Protein AF-L1JFH2-F1 (afdb_monomer_lite)

Sequence (438 aa):
MFASHCDTSADDERLTDVHVKSSHADPTASDKSSKRPDAKHSDTHLHVGMEVDVRWEECWWPATIKEKKVSARGGEVNLLVVFENGEQEWIDAKDQIRARRTVKKDANSIYDQAELRVPNRTLSDAEYWKAVGAKASDFNKDQADLLSELLENRLKGGAEVLEVGAGAKSFIPSERIASLHGIGVVNEHLQSNSALTKFSVLDLNAEHVAFPFQEQSFDAVVCSGVMPYLQFPLQVFAEAARVLRPGGSFIISWTSKASFLDRQVQGWGNRTSTERTALVKELLDKTGFNRESVRLDVSGPTTGSKLYLVSACTSPSEQGRAEIRDAVNPQELLYTLKDKSKKRQDAKRQKEQDDKPFRVKIISPPPERMLEGVHFFHPRTHNGDKIAVEGADYTVSKVQFVYVYSGGRYQLEEKVLEVQKSTRFDVNEKLRSLLPEA

Foldseek 3Di:
DDDDDDDDDDDDDDDDDDDDDDDDDDDDDDDDDPDDDDPPDDDPPDDAQFWKWFQDPNDTFTWGFHDWDAPPVRDWIWTFTQGPLRDTDTDTCPVGIDGDPPPPVVPVALDDLVLQDQPDDPDDPQVQDVVVDQPDDLDDPVRLLVLLVVLVVVDAFQWFEEEEAQFLEDSHPLVRYVAYEYEHQHPVRVVNYPSHPYYDHDDQQPPQDADPAAFQQTLEYEYEACVQQHSCVLNVLLNRQRNHHANRKYKHKHWQADGPRSRGRRSCNVDGPVSNVVNVLVSCVSNQWDSVQWDWDWADPPDDIIMIMIMTGNHDPPPPPPPDDPPPSNVVVVVVSVVVVVVVVVVVLVVVLQPAWEQEAEPDPPPDDDPRDTGRDGSPDAAQDWDDDPRAIKGFHHWDWDWDDDPNDTDTDHIYTYIYRVVVVVVVVVVVVVDPDD

Radius of gyration: 34.72 Å; chains: 1; bounding box: 88×93×112 Å

Organism: Guillardia theta (strain CCMP2712) (NCBI:txid905079)

pLDDT: mean 73.97, std 21.45, range [25.55, 98.75]

InterPro domains:
  IPR013216 Methyltransferase type 11 [PF08241] (177-252)
  IPR029063 S-adenosyl-L-methionine-dependent methyltransferase superfamily [G3DSA:3.40.50.150] (121-300)
  IPR029063 S-adenosyl-L-methionine-dependent methyltransferase superfamily [SSF53335] (150-306)

Structure (mmCIF, N/CA/C/O backbone):
data_AF-L1JFH2-F1
#
_entry.id   AF-L1JFH2-F1
#
loop_
_atom_site.group_PDB
_atom_site.id
_atom_site.type_symbol
_atom_site.label_atom_id
_atom_site.label_alt_id
_atom_site.label_comp_id
_atom_site.label_asym_id
_atom_site.label_entity_id
_atom_site.label_seq_id
_atom_site.pdbx_PDB_ins_code
_atom_site.Cartn_x
_atom_site.Cartn_y
_atom_site.Cartn_z
_atom_site.occupancy
_atom_site.B_iso_or_equiv
_atom_site.auth_seq_id
_atom_site.auth_comp_id
_atom_site.auth_asym_id
_atom_site.auth_atom_id
_atom_site.pdbx_PDB_model_num
ATOM 1 N N . MET A 1 1 ? 24.321 -54.463 -44.693 1.00 35.12 1 MET A N 1
ATOM 2 C CA . MET A 1 1 ? 24.375 -54.255 -46.155 1.00 35.12 1 MET A CA 1
ATOM 3 C C . MET A 1 1 ? 25.387 -53.150 -46.420 1.00 35.12 1 MET A C 1
ATOM 5 O O . MET A 1 1 ? 25.180 -52.079 -45.875 1.00 35.12 1 MET A O 1
ATOM 9 N N . PHE A 1 2 ? 26.478 -53.494 -47.127 1.00 30.86 2 PHE A N 1
ATOM 10 C CA . PHE A 1 2 ? 27.439 -52.683 -47.918 1.00 30.86 2 PHE A CA 1
ATOM 11 C C . PHE A 1 2 ? 27.710 -51.226 -47.474 1.00 30.86 2 PHE A C 1
ATOM 13 O O . PHE A 1 2 ? 26.793 -50.422 -47.486 1.00 30.86 2 PHE A O 1
ATOM 20 N N . ALA A 1 3 ? 28.893 -50.756 -47.049 1.00 25.67 3 ALA A N 1
ATOM 21 C CA . ALA A 1 3 ? 30.309 -50.988 -47.396 1.00 25.67 3 ALA A CA 1
ATOM 22 C C . ALA A 1 3 ? 30.704 -50.697 -48.865 1.00 25.67 3 ALA A C 1
ATOM 24 O O . ALA A 1 3 ? 30.465 -51.527 -49.734 1.00 25.67 3 ALA A O 1
ATOM 25 N N . SER A 1 4 ? 31.405 -49.572 -49.089 1.00 29.95 4 SER A N 1
ATOM 26 C CA . SER A 1 4 ? 32.402 -49.343 -50.163 1.00 29.95 4 SER A CA 1
ATOM 27 C C . SER A 1 4 ? 33.351 -48.196 -49.738 1.00 29.95 4 SER A C 1
ATOM 29 O O . SER A 1 4 ? 32.876 -47.089 -49.506 1.00 29.95 4 SER A O 1
ATOM 31 N N . HIS A 1 5 ? 34.586 -48.508 -49.312 1.00 30.62 5 HIS A N 1
ATOM 32 C CA . HIS A 1 5 ? 35.873 -48.306 -50.034 1.00 30.62 5 HIS A CA 1
ATOM 33 C C . HIS A 1 5 ? 36.237 -46.818 -50.247 1.00 30.62 5 HIS A C 1
ATOM 35 O O . HIS A 1 5 ? 35.514 -46.109 -50.933 1.00 30.62 5 HIS A O 1
ATOM 41 N N . CYS A 1 6 ? 37.196 -46.245 -49.504 1.00 27.12 6 CYS A N 1
ATOM 42 C CA . CYS A 1 6 ? 38.666 -46.316 -49.668 1.00 27.12 6 CYS A CA 1
ATOM 43 C C . CYS A 1 6 ? 39.156 -45.817 -51.032 1.00 27.12 6 CYS A C 1
ATOM 45 O O . CYS A 1 6 ? 38.975 -46.526 -52.013 1.00 27.12 6 CYS A O 1
ATOM 47 N N . ASP A 1 7 ? 39.873 -44.685 -51.045 1.00 26.00 7 ASP A N 1
ATOM 48 C CA . ASP A 1 7 ? 41.181 -44.652 -51.701 1.00 26.00 7 ASP A CA 1
ATOM 49 C C . ASP A 1 7 ? 42.119 -43.567 -51.141 1.00 26.00 7 ASP A C 1
ATOM 51 O O . ASP A 1 7 ? 41.699 -42.528 -50.630 1.00 26.00 7 ASP A O 1
ATOM 55 N N . THR A 1 8 ? 43.400 -43.905 -51.194 1.00 28.88 8 THR A N 1
ATOM 56 C CA . THR A 1 8 ? 44.590 -43.287 -50.593 1.00 28.88 8 THR A CA 1
ATOM 57 C C . THR A 1 8 ? 45.371 -42.423 -51.585 1.00 28.88 8 THR A C 1
ATOM 59 O O . THR A 1 8 ? 45.453 -42.800 -52.746 1.00 28.88 8 THR A O 1
ATOM 62 N N . SER A 1 9 ? 46.091 -41.396 -51.113 1.00 27.03 9 SER A N 1
ATOM 63 C CA . SER A 1 9 ? 47.485 -41.132 -51.537 1.00 27.03 9 SER A CA 1
ATOM 64 C C . SER A 1 9 ? 48.139 -40.031 -50.694 1.00 27.03 9 SER A C 1
ATOM 66 O O . SER A 1 9 ? 47.533 -38.992 -50.436 1.00 27.03 9 SER A O 1
ATOM 68 N N . ALA A 1 10 ? 49.373 -40.304 -50.278 1.00 29.22 10 ALA A N 1
ATOM 69 C CA . ALA A 1 10 ? 50.285 -39.442 -49.541 1.00 29.22 10 ALA A CA 1
ATOM 70 C C . ALA A 1 10 ? 51.192 -38.621 -50.488 1.00 29.22 10 ALA A C 1
ATOM 72 O O . ALA A 1 10 ? 51.022 -38.682 -51.704 1.00 29.22 10 ALA A O 1
ATOM 73 N N . ASP A 1 11 ? 52.165 -37.945 -49.864 1.00 27.83 11 ASP A N 1
ATOM 74 C CA . ASP A 1 11 ? 53.371 -37.279 -50.390 1.00 27.83 11 ASP A CA 1
ATOM 75 C C . ASP A 1 11 ? 53.230 -35.772 -50.674 1.00 27.83 11 ASP A C 1
ATOM 77 O O . ASP A 1 11 ? 52.238 -35.325 -51.237 1.00 27.83 11 ASP A O 1
ATOM 81 N N . ASP A 1 12 ? 54.189 -34.888 -50.396 1.00 28.78 12 ASP A N 1
ATOM 82 C CA . ASP A 1 12 ? 55.376 -34.814 -49.530 1.00 28.78 12 ASP A CA 1
ATOM 83 C C . ASP A 1 12 ? 55.895 -33.351 -49.688 1.00 28.78 12 ASP A C 1
ATOM 85 O O . ASP A 1 12 ? 55.525 -32.650 -50.632 1.00 28.78 12 ASP A O 1
ATOM 89 N N . GLU A 1 13 ? 56.791 -32.931 -48.796 1.00 28.02 13 GLU A N 1
ATOM 90 C CA . GLU A 1 13 ? 57.859 -31.937 -49.004 1.00 28.02 13 GLU A CA 1
ATOM 91 C C . GLU A 1 13 ? 57.683 -30.423 -48.688 1.00 28.02 13 GLU A C 1
ATOM 93 O O . GLU A 1 13 ? 57.095 -29.633 -49.422 1.00 28.02 13 GLU A O 1
ATOM 98 N N . ARG A 1 14 ? 58.477 -30.038 -47.663 1.00 27.44 14 ARG A N 1
ATOM 99 C CA . ARG A 1 14 ? 59.465 -28.924 -47.590 1.00 27.44 14 ARG A CA 1
ATOM 100 C C . ARG A 1 14 ? 59.107 -27.577 -46.931 1.00 27.44 14 ARG A C 1
ATOM 102 O O . ARG A 1 14 ? 58.643 -26.629 -47.549 1.00 27.44 14 ARG A O 1
ATOM 109 N N . LEU A 1 15 ? 59.508 -27.503 -45.654 1.00 26.30 15 LEU A N 1
ATOM 110 C CA . LEU A 1 15 ? 60.472 -26.560 -45.039 1.00 26.30 15 LEU A CA 1
ATOM 111 C C . LEU A 1 15 ? 60.989 -25.367 -45.874 1.00 26.30 15 LEU A C 1
ATOM 113 O O . LEU A 1 15 ? 61.664 -25.584 -46.874 1.00 26.30 15 LEU A O 1
ATOM 117 N N . THR A 1 16 ? 60.902 -24.161 -45.289 1.00 28.06 16 THR A N 1
ATOM 118 C CA . THR A 1 16 ? 62.057 -23.252 -45.084 1.00 28.06 16 THR A CA 1
ATOM 119 C C . THR A 1 16 ? 61.821 -22.302 -43.898 1.00 28.06 16 THR A C 1
ATOM 121 O O . THR A 1 16 ? 60.853 -21.543 -43.887 1.00 28.06 16 THR A O 1
ATOM 124 N N . ASP A 1 17 ? 62.748 -22.339 -42.936 1.00 27.47 17 ASP A N 1
ATOM 125 C CA . ASP A 1 17 ? 62.987 -21.375 -41.850 1.00 27.47 17 ASP A CA 1
ATOM 126 C C . ASP A 1 17 ? 63.479 -20.011 -42.359 1.00 27.47 17 ASP A C 1
ATOM 128 O O . ASP A 1 17 ? 64.264 -20.005 -43.301 1.00 27.47 17 ASP A O 1
ATOM 132 N N . VAL A 1 18 ? 63.204 -18.904 -41.636 1.00 27.70 18 VAL A N 1
ATOM 133 C CA . VAL A 1 18 ? 64.191 -17.817 -41.392 1.00 27.70 18 VAL A CA 1
ATOM 134 C C . VAL A 1 18 ? 63.947 -17.089 -40.045 1.00 27.70 18 VAL A C 1
ATOM 136 O O . VAL A 1 18 ? 63.023 -16.302 -39.884 1.00 27.70 18 VAL A O 1
ATOM 139 N N . HIS A 1 19 ? 64.858 -17.369 -39.109 1.00 25.94 19 HIS A N 1
ATOM 140 C CA . HIS A 1 19 ? 65.546 -16.525 -38.106 1.00 25.94 19 HIS A CA 1
ATOM 141 C C . HIS A 1 19 ? 64.871 -15.359 -37.338 1.00 25.94 19 HIS A C 1
ATOM 143 O O . HIS A 1 19 ? 64.727 -14.238 -37.814 1.00 25.94 19 HIS A O 1
ATOM 149 N N . VAL A 1 20 ? 64.699 -15.619 -36.035 1.00 29.14 20 VAL A N 1
ATOM 150 C CA . VAL A 1 20 ? 65.297 -14.963 -34.842 1.00 29.14 20 VAL A CA 1
ATOM 151 C C . VAL A 1 20 ? 66.148 -13.691 -35.042 1.00 29.14 20 VAL A C 1
ATOM 153 O O . VAL A 1 20 ? 67.185 -13.726 -35.703 1.00 29.14 20 VAL A O 1
ATOM 156 N N . LYS A 1 21 ? 65.848 -12.647 -34.248 1.00 25.55 21 LYS A N 1
ATOM 157 C CA . LYS A 1 21 ? 66.865 -11.879 -33.496 1.00 25.55 21 LYS A CA 1
ATOM 158 C C . LYS A 1 21 ? 66.320 -11.337 -32.168 1.00 25.55 21 LYS A C 1
ATOM 160 O O . LYS A 1 21 ? 65.295 -10.669 -32.115 1.00 25.55 21 LYS A O 1
ATOM 165 N N . SER A 1 22 ? 67.058 -11.662 -31.114 1.00 26.72 22 SER A N 1
ATOM 166 C CA . SER A 1 22 ? 66.896 -11.318 -29.700 1.00 26.72 22 SER A CA 1
ATOM 167 C C . SER A 1 22 ? 67.839 -10.186 -29.269 1.00 26.72 22 SER A C 1
ATOM 169 O O . SER A 1 22 ? 68.957 -10.136 -29.776 1.00 26.72 22 SER A O 1
ATOM 171 N N . SER A 1 23 ? 67.470 -9.418 -28.237 1.00 27.23 23 SER A N 1
ATOM 172 C CA . SER A 1 23 ? 68.381 -8.872 -27.197 1.00 27.23 23 SER A CA 1
ATOM 173 C C . SER A 1 23 ? 67.538 -8.158 -26.121 1.00 27.23 23 SER A C 1
ATOM 175 O O . SER A 1 23 ? 66.810 -7.237 -26.471 1.00 27.23 23 SER A O 1
ATOM 177 N N . HIS A 1 24 ? 67.406 -8.720 -24.904 1.00 27.81 24 HIS A N 1
ATOM 178 C CA . HIS A 1 24 ? 68.100 -8.319 -23.646 1.00 27.81 24 HIS A CA 1
ATOM 179 C C . HIS A 1 24 ? 67.678 -6.917 -23.132 1.00 27.81 24 HIS A C 1
ATOM 181 O O . HIS A 1 24 ? 67.694 -5.978 -23.910 1.00 27.81 24 HIS A O 1
ATOM 187 N N . ALA A 1 25 ? 67.313 -6.655 -21.869 1.00 27.75 25 ALA A N 1
ATOM 188 C CA . ALA A 1 25 ? 67.546 -7.334 -20.591 1.00 27.75 25 ALA A CA 1
ATOM 189 C C . ALA A 1 25 ? 66.486 -6.939 -19.518 1.00 27.75 25 ALA A C 1
ATOM 191 O O . ALA A 1 25 ? 65.786 -5.941 -19.660 1.00 27.75 25 ALA A O 1
ATOM 192 N N . ASP A 1 26 ? 66.421 -7.757 -18.465 1.00 28.12 26 ASP A N 1
ATOM 193 C CA . ASP A 1 26 ? 65.670 -7.680 -17.188 1.00 28.12 26 ASP A CA 1
ATOM 194 C C . ASP A 1 26 ? 66.257 -6.611 -16.214 1.00 28.12 26 ASP A C 1
ATOM 196 O O . ASP A 1 26 ? 67.325 -6.076 -16.527 1.00 28.12 26 ASP A O 1
ATOM 200 N N . PRO A 1 27 ? 65.806 -6.424 -14.946 1.00 50.41 27 PRO A N 1
ATOM 201 C CA . PRO A 1 27 ? 64.470 -6.377 -14.314 1.00 50.41 27 PRO A CA 1
ATOM 202 C C . PRO A 1 27 ? 64.279 -5.073 -13.473 1.00 50.41 27 PRO A C 1
ATOM 204 O O . PRO A 1 27 ? 65.248 -4.374 -13.192 1.00 50.41 27 PRO A O 1
ATOM 207 N N . THR A 1 28 ? 63.062 -4.747 -12.997 1.00 27.89 28 THR A N 1
ATOM 208 C CA . THR A 1 28 ? 62.761 -4.242 -11.618 1.00 27.89 28 THR A CA 1
ATOM 209 C C . THR A 1 28 ? 61.350 -3.638 -11.458 1.00 27.89 28 THR A C 1
ATOM 211 O O . THR A 1 28 ? 60.912 -2.807 -12.240 1.00 27.89 28 THR A O 1
ATOM 214 N N . ALA A 1 29 ? 60.712 -4.025 -10.345 1.00 28.52 29 ALA A N 1
ATOM 215 C CA . ALA A 1 29 ? 59.796 -3.258 -9.487 1.00 28.52 29 ALA A CA 1
ATOM 216 C C . ALA A 1 29 ? 58.367 -2.852 -9.950 1.00 28.52 29 ALA A C 1
ATOM 218 O O . ALA A 1 29 ? 58.153 -1.977 -10.776 1.00 28.52 29 ALA A O 1
ATOM 219 N N . SER A 1 30 ? 57.407 -3.406 -9.192 1.00 29.06 30 SER A N 1
ATOM 220 C CA . SER A 1 30 ? 56.215 -2.769 -8.594 1.00 29.06 30 SER A CA 1
ATOM 221 C C . SER A 1 30 ? 55.104 -2.165 -9.472 1.00 29.06 30 SER A C 1
ATOM 223 O O . SER A 1 30 ? 55.253 -1.103 -10.059 1.00 29.06 30 SER A O 1
ATOM 225 N N . ASP A 1 31 ? 53.932 -2.805 -9.375 1.00 32.69 31 ASP A N 1
ATOM 226 C CA . ASP A 1 31 ? 52.631 -2.217 -9.002 1.00 32.69 31 ASP A CA 1
ATOM 227 C C . ASP A 1 31 ? 52.164 -0.920 -9.706 1.00 32.69 31 ASP A C 1
ATOM 229 O O . ASP A 1 31 ? 52.616 0.175 -9.373 1.00 32.69 31 ASP A O 1
ATOM 233 N N . LYS A 1 32 ? 51.168 -1.044 -10.607 1.00 31.62 32 LYS A N 1
ATOM 234 C CA . LYS A 1 32 ? 49.874 -0.312 -10.595 1.00 31.62 32 LYS A CA 1
ATOM 235 C C . LYS A 1 32 ? 49.151 -0.320 -11.954 1.00 31.62 32 LYS A C 1
ATOM 237 O O . LYS A 1 32 ? 49.714 -0.034 -13.004 1.00 31.62 32 LYS A O 1
ATOM 242 N N . SER A 1 33 ? 47.825 -0.429 -11.855 1.00 30.25 33 SER A N 1
ATOM 243 C CA . SER A 1 33 ? 46.796 0.084 -12.781 1.00 30.25 33 SER A CA 1
ATOM 244 C C . SER A 1 33 ? 46.407 -0.752 -14.013 1.00 30.25 33 SER A C 1
ATOM 246 O O . SER A 1 33 ? 46.830 -0.516 -15.140 1.00 30.25 33 SER A O 1
ATOM 248 N N . SER A 1 34 ? 45.413 -1.624 -13.825 1.00 32.19 34 SER A N 1
ATOM 249 C CA . SER A 1 34 ? 44.438 -1.933 -14.875 1.00 32.19 34 SER A CA 1
ATOM 250 C C . SER A 1 34 ? 43.528 -0.709 -15.075 1.00 32.19 34 SER A C 1
ATOM 252 O O . SER A 1 34 ? 42.559 -0.509 -14.334 1.00 32.19 34 SER A O 1
ATOM 254 N N . LYS A 1 35 ? 43.866 0.158 -16.034 1.00 32.16 35 LYS A N 1
ATOM 255 C CA . LYS A 1 35 ? 43.021 1.292 -16.429 1.00 32.16 35 LYS A CA 1
ATOM 256 C C . LYS A 1 35 ? 41.705 0.785 -17.032 1.00 32.16 35 LYS A C 1
ATOM 258 O O . LYS A 1 35 ? 41.705 0.086 -18.042 1.00 32.16 35 LYS A O 1
ATOM 263 N N . ARG A 1 36 ? 40.585 1.164 -16.406 1.00 30.88 36 ARG A N 1
ATOM 264 C CA . ARG A 1 36 ? 39.256 1.215 -17.040 1.00 30.88 36 ARG A CA 1
ATOM 265 C C . ARG A 1 36 ? 39.301 2.217 -18.206 1.00 30.88 36 ARG A C 1
ATOM 267 O O . ARG A 1 36 ? 40.066 3.176 -18.112 1.00 30.88 36 ARG A O 1
ATOM 274 N N . PRO A 1 37 ? 38.509 2.038 -19.276 1.00 31.94 37 PRO A N 1
ATOM 275 C CA . PRO A 1 37 ? 38.458 3.016 -20.354 1.00 31.94 37 PRO A CA 1
ATOM 276 C C . PRO A 1 37 ? 37.849 4.326 -19.837 1.00 31.94 37 PRO A C 1
ATOM 278 O O . PRO A 1 37 ? 36.789 4.325 -19.210 1.00 31.94 37 PRO A O 1
ATOM 281 N N . ASP A 1 38 ? 38.556 5.427 -20.084 1.00 29.16 38 ASP A N 1
ATOM 282 C CA . ASP A 1 38 ? 38.159 6.788 -19.733 1.00 29.16 38 ASP A CA 1
ATOM 283 C C . ASP A 1 38 ? 36.836 7.167 -20.423 1.00 29.16 38 ASP A C 1
ATOM 285 O O . ASP A 1 38 ? 36.739 7.203 -21.651 1.00 29.16 38 ASP A O 1
ATOM 289 N N . ALA A 1 39 ? 35.818 7.495 -19.625 1.00 35.22 39 ALA A N 1
ATOM 290 C CA . ALA A 1 39 ? 34.574 8.101 -20.081 1.00 35.22 39 ALA A CA 1
ATOM 291 C C . ALA A 1 39 ? 34.823 9.571 -20.462 1.00 35.22 39 ALA A C 1
ATOM 293 O O . ALA A 1 39 ? 34.621 10.488 -19.673 1.00 35.22 39 ALA A O 1
ATOM 294 N N . LYS A 1 40 ? 35.290 9.808 -21.686 1.00 35.84 40 LYS A N 1
ATOM 295 C CA . LYS A 1 40 ? 35.218 11.122 -22.335 1.00 35.84 40 LYS A CA 1
ATOM 296 C C . LYS A 1 40 ? 34.183 11.036 -23.447 1.00 35.84 40 LYS A C 1
ATOM 298 O O . LYS A 1 40 ? 34.553 10.586 -24.517 1.00 35.84 40 LYS A O 1
ATOM 303 N N . HIS A 1 41 ? 32.927 11.409 -23.179 1.00 44.19 41 HIS A N 1
ATOM 304 C CA . HIS A 1 41 ? 31.912 11.894 -24.141 1.00 44.19 41 HIS A CA 1
ATOM 305 C C . HIS A 1 41 ? 30.534 11.994 -23.447 1.00 44.19 41 HIS A C 1
ATOM 307 O O . HIS A 1 41 ? 29.923 10.960 -23.194 1.00 44.19 41 HIS A O 1
ATOM 313 N N . SER A 1 42 ? 29.996 13.198 -23.193 1.00 48.28 42 SER A N 1
ATOM 314 C CA . SER A 1 42 ? 28.558 13.335 -22.846 1.00 48.28 42 SER A CA 1
ATOM 315 C C . SER A 1 42 ? 27.888 14.689 -23.144 1.00 48.28 42 SER A C 1
ATOM 317 O O . SER A 1 42 ? 26.669 14.712 -23.294 1.00 48.28 42 SER A O 1
ATOM 319 N N . ASP A 1 43 ? 28.610 15.802 -23.318 1.00 51.56 43 ASP A N 1
ATOM 320 C CA . ASP A 1 43 ? 27.949 17.127 -23.384 1.00 51.56 43 ASP A CA 1
ATOM 321 C C . ASP A 1 43 ? 27.325 17.503 -24.744 1.00 51.56 43 ASP A C 1
ATOM 323 O O . ASP A 1 43 ? 26.471 18.395 -24.830 1.00 51.56 43 ASP A O 1
ATOM 327 N N . THR A 1 44 ? 27.716 16.835 -25.832 1.00 51.03 44 THR A N 1
ATOM 328 C CA . THR A 1 44 ? 27.390 17.267 -27.206 1.00 51.03 44 THR A CA 1
ATOM 329 C C . THR A 1 44 ? 25.999 16.838 -27.696 1.00 51.03 44 THR A C 1
ATOM 331 O O . THR A 1 44 ? 25.548 17.328 -28.727 1.00 51.03 44 THR A O 1
ATOM 334 N N . HIS A 1 45 ? 25.287 15.972 -26.965 1.00 65.31 45 HIS A N 1
ATOM 335 C CA . HIS A 1 45 ? 24.013 15.378 -27.416 1.00 65.31 45 HIS A CA 1
ATOM 336 C C . HIS A 1 45 ? 22.770 15.804 -26.610 1.00 65.31 45 HIS A C 1
ATOM 338 O O . HIS A 1 45 ? 21.648 15.444 -26.970 1.00 65.31 45 HIS A O 1
ATOM 344 N N . LEU A 1 46 ? 22.943 16.596 -25.548 1.00 76.44 46 LEU A N 1
ATOM 345 C CA . LEU A 1 46 ? 21.848 17.068 -24.693 1.00 76.44 46 LEU A CA 1
ATOM 346 C C . LEU A 1 46 ? 21.145 18.291 -25.311 1.00 76.44 46 LEU A C 1
ATOM 348 O O . LEU A 1 46 ? 21.797 19.307 -25.592 1.00 76.44 46 LEU A O 1
ATOM 352 N N . HIS A 1 47 ? 19.822 18.206 -25.485 1.00 82.50 47 HIS A N 1
ATOM 353 C CA . HIS A 1 47 ? 18.967 19.247 -26.074 1.00 82.50 47 HIS A CA 1
ATOM 354 C C . HIS A 1 47 ? 17.710 19.506 -25.226 1.00 82.50 47 HIS A C 1
ATOM 356 O O . HIS A 1 47 ? 17.263 18.640 -24.479 1.00 82.50 47 HIS A O 1
ATOM 362 N N . VAL A 1 48 ? 17.142 20.711 -25.334 1.00 84.94 48 VAL A N 1
ATOM 363 C CA . VAL A 1 48 ? 15.878 21.067 -24.666 1.00 84.94 48 VAL A CA 1
ATOM 364 C C . VAL A 1 48 ? 14.760 20.139 -25.150 1.00 84.94 48 VAL A C 1
ATOM 366 O O . VAL A 1 48 ? 14.671 19.843 -26.339 1.00 84.94 48 VAL A O 1
ATOM 369 N N . GLY A 1 49 ? 13.929 19.666 -24.225 1.00 78.00 49 GLY A N 1
ATOM 370 C CA . GLY A 1 49 ? 12.879 18.674 -24.455 1.00 78.00 49 GLY A CA 1
ATOM 371 C C . GLY A 1 49 ? 13.339 17.219 -24.325 1.00 78.00 49 GLY A C 1
ATOM 372 O O . GLY A 1 49 ? 12.502 16.323 -24.364 1.00 78.00 49 GLY A O 1
ATOM 373 N N . MET A 1 50 ? 14.639 16.960 -24.151 1.00 81.56 50 MET A N 1
ATOM 374 C CA . MET A 1 50 ? 15.155 15.603 -23.977 1.00 81.56 50 MET A CA 1
ATOM 375 C C . MET A 1 50 ? 14.824 15.055 -22.584 1.00 81.56 50 MET A C 1
ATOM 377 O O . MET A 1 50 ? 15.080 15.720 -21.576 1.00 81.56 50 MET A O 1
ATOM 381 N N . GLU A 1 51 ? 14.320 13.821 -22.533 1.00 80.62 51 GLU A N 1
ATOM 382 C CA . GLU A 1 51 ? 14.210 13.054 -21.291 1.00 80.62 51 GLU A CA 1
ATOM 383 C C . GLU A 1 51 ? 15.581 12.516 -20.869 1.00 80.62 51 GLU A C 1
ATOM 385 O O . GLU A 1 51 ? 16.288 11.848 -21.634 1.00 80.62 51 GLU A O 1
ATOM 390 N N . VAL A 1 52 ? 15.947 12.786 -19.625 1.00 82.12 52 VAL A N 1
ATOM 391 C CA . VAL A 1 52 ? 17.224 12.408 -19.027 1.00 82.12 52 VAL A CA 1
ATOM 392 C C . VAL A 1 52 ? 17.005 11.839 -17.633 1.00 82.12 52 VAL A C 1
ATOM 394 O O . VAL A 1 52 ? 16.006 12.135 -16.982 1.00 82.12 52 VAL A O 1
ATOM 397 N N . ASP A 1 53 ? 17.957 11.041 -17.162 1.00 77.69 53 ASP A N 1
ATOM 398 C CA . ASP A 1 53 ? 18.080 10.774 -15.735 1.00 77.69 53 ASP A CA 1
ATOM 399 C C . ASP A 1 53 ? 19.142 11.711 -15.154 1.00 77.69 53 ASP A C 1
ATOM 401 O O . ASP A 1 53 ? 20.258 11.811 -15.672 1.00 77.69 53 ASP A O 1
ATOM 405 N N . VAL A 1 54 ? 18.799 12.351 -14.046 1.00 76.38 54 VAL A N 1
ATOM 406 C CA . VAL A 1 54 ? 19.615 13.312 -13.312 1.00 76.38 54 VAL A CA 1
ATOM 407 C C . VAL A 1 54 ? 20.033 12.704 -11.982 1.00 76.38 54 VAL A C 1
ATOM 409 O O . VAL A 1 54 ? 19.197 12.204 -11.233 1.00 76.38 54 VAL A O 1
ATOM 412 N N . ARG A 1 55 ? 21.321 12.726 -11.664 1.00 69.62 55 ARG A N 1
ATOM 413 C CA . ARG A 1 55 ? 21.840 12.273 -10.382 1.00 69.62 55 ARG A CA 1
ATOM 414 C C . ARG A 1 55 ? 21.612 13.369 -9.346 1.00 69.62 55 ARG A C 1
ATOM 416 O O . ARG A 1 55 ? 22.115 14.469 -9.502 1.00 69.62 55 ARG A O 1
ATOM 423 N N . TRP A 1 56 ? 20.882 13.053 -8.286 1.00 60.09 56 TRP A N 1
ATOM 424 C CA . TRP A 1 56 ? 20.634 13.945 -7.157 1.00 60.09 56 TRP A CA 1
ATOM 425 C C . TRP A 1 56 ? 20.642 13.127 -5.867 1.00 60.09 56 TRP A C 1
ATOM 427 O O . TRP A 1 56 ? 19.949 12.108 -5.788 1.00 60.09 56 TRP A O 1
ATOM 437 N N . GLU A 1 57 ? 21.463 13.538 -4.894 1.00 52.09 57 GLU A N 1
ATOM 438 C CA . GLU A 1 57 ? 21.679 12.826 -3.619 1.00 52.09 57 GLU A CA 1
ATOM 439 C C . GLU A 1 57 ? 21.892 11.312 -3.811 1.00 52.09 57 GLU A C 1
ATOM 441 O O . GLU A 1 57 ? 21.196 10.466 -3.255 1.00 52.09 57 GLU A O 1
ATOM 446 N N . GLU A 1 58 ? 22.847 10.965 -4.678 1.00 53.50 58 GLU A N 1
ATOM 447 C CA . GLU A 1 58 ? 23.237 9.587 -5.018 1.00 53.50 58 GLU A CA 1
ATOM 448 C C . GLU A 1 58 ? 22.199 8.743 -5.784 1.00 53.50 58 GLU A C 1
ATOM 450 O O . GLU A 1 58 ? 22.527 7.640 -6.224 1.00 53.50 58 GLU A O 1
ATOM 455 N N . CYS A 1 59 ? 20.996 9.263 -6.038 1.00 48.06 59 CYS A N 1
ATOM 456 C CA . CYS A 1 59 ? 19.942 8.584 -6.798 1.00 48.06 59 CYS A CA 1
ATOM 457 C C . CYS A 1 59 ? 19.773 9.182 -8.203 1.00 48.06 59 CYS A C 1
ATOM 459 O O . CYS A 1 59 ? 20.094 10.342 -8.422 1.00 48.06 59 CYS A O 1
ATOM 461 N N . TRP A 1 60 ? 19.253 8.404 -9.158 1.00 65.69 60 TRP A N 1
ATOM 462 C CA . TRP A 1 60 ? 18.924 8.878 -10.510 1.00 65.69 60 TRP A CA 1
ATOM 463 C C . TRP A 1 60 ? 17.434 9.230 -10.616 1.00 65.69 60 TRP A C 1
ATOM 465 O O . TRP A 1 60 ? 16.581 8.435 -10.212 1.00 65.69 60 TRP A O 1
ATOM 475 N N . TRP A 1 61 ? 17.136 10.406 -11.163 1.00 59.78 61 TRP A N 1
ATOM 476 C CA . TRP A 1 61 ? 15.815 11.021 -11.200 1.00 59.78 61 TRP A CA 1
ATOM 477 C C . TRP A 1 61 ? 15.403 11.360 -12.631 1.00 59.78 61 TRP A C 1
ATOM 479 O O . TRP A 1 61 ? 16.159 12.043 -13.317 1.00 59.78 61 TRP A O 1
ATOM 489 N N . PRO A 1 62 ? 14.210 10.945 -13.081 1.00 70.12 62 PRO A N 1
ATOM 490 C CA . PRO A 1 62 ? 13.703 11.313 -14.395 1.00 70.12 62 PRO A CA 1
ATOM 491 C C . PRO A 1 62 ? 13.474 12.824 -14.451 1.00 70.12 62 PRO A C 1
ATOM 493 O O . PRO A 1 62 ? 12.832 13.407 -13.571 1.00 70.12 62 PRO A O 1
ATOM 496 N N . ALA A 1 63 ? 13.971 13.458 -15.498 1.00 77.00 63 ALA A N 1
ATOM 497 C CA . ALA A 1 63 ? 13.715 14.859 -15.743 1.00 77.00 63 ALA A CA 1
ATOM 498 C C . ALA A 1 63 ? 13.681 15.155 -17.241 1.00 77.00 63 ALA A C 1
ATOM 500 O O . ALA A 1 63 ? 14.197 14.401 -18.065 1.00 77.00 63 ALA A O 1
ATOM 501 N N . THR A 1 64 ? 13.072 16.276 -17.597 1.00 85.25 64 THR A N 1
ATOM 502 C CA . THR A 1 64 ? 13.087 16.812 -18.957 1.00 85.25 64 THR A CA 1
ATOM 503 C C . THR A 1 64 ? 13.935 18.069 -18.975 1.00 85.25 64 THR A C 1
ATOM 505 O O . THR A 1 64 ? 13.740 18.959 -18.149 1.00 85.25 64 THR A O 1
ATOM 508 N N . ILE A 1 65 ? 14.869 18.177 -19.916 1.00 86.19 65 ILE A N 1
ATOM 509 C CA . ILE A 1 65 ? 15.673 19.395 -20.061 1.00 86.19 65 ILE A CA 1
ATOM 510 C C . ILE A 1 65 ? 14.759 20.541 -20.508 1.00 86.19 65 ILE A C 1
ATOM 512 O O . ILE A 1 65 ? 14.186 20.497 -21.593 1.00 86.19 65 ILE A O 1
ATOM 516 N N . LYS A 1 66 ? 14.647 21.587 -19.693 1.00 86.19 66 LYS A N 1
ATOM 517 C CA . LYS A 1 66 ? 13.871 22.800 -19.979 1.00 86.19 66 LYS A CA 1
ATOM 518 C C . LYS A 1 66 ? 14.716 23.900 -20.602 1.00 86.19 66 LYS A C 1
ATOM 520 O O . LYS A 1 66 ? 14.264 24.585 -21.511 1.00 86.19 66 LYS A O 1
ATOM 525 N N . GLU A 1 67 ? 15.933 24.079 -20.105 1.00 87.62 67 GLU A N 1
ATOM 526 C CA . GLU A 1 67 ? 16.838 25.140 -20.546 1.00 87.62 67 GLU A CA 1
ATOM 527 C C . GLU A 1 67 ? 18.285 24.653 -20.490 1.00 87.62 67 GLU A C 1
ATOM 529 O O . GLU A 1 67 ? 18.629 23.777 -19.696 1.00 87.62 67 GLU A O 1
ATOM 534 N N . LYS A 1 68 ? 19.145 25.233 -21.328 1.00 86.25 68 LYS A N 1
ATOM 535 C CA . LYS A 1 68 ? 20.577 24.937 -21.379 1.00 86.25 68 LYS A CA 1
ATOM 536 C C . LYS A 1 68 ? 21.374 26.235 -21.358 1.00 86.25 68 LYS A C 1
ATOM 538 O O . LYS A 1 68 ? 21.209 27.072 -22.242 1.00 86.25 68 LYS A O 1
ATOM 543 N N . LYS A 1 69 ? 22.272 26.373 -20.381 1.00 84.31 69 LYS A N 1
ATOM 544 C CA . LYS A 1 69 ? 23.249 27.464 -20.282 1.00 84.31 69 LYS A CA 1
ATOM 545 C C . LYS A 1 69 ? 24.655 26.906 -20.423 1.00 84.31 69 LYS A C 1
ATOM 547 O O . LYS A 1 69 ? 25.065 26.023 -19.677 1.00 84.31 69 LYS A O 1
ATOM 552 N N . VAL A 1 70 ? 25.396 27.446 -21.382 1.00 75.38 70 VAL A N 1
ATOM 553 C CA . VAL A 1 70 ? 26.801 27.100 -21.608 1.00 75.38 70 VAL A CA 1
ATOM 554 C C . VAL A 1 70 ? 27.654 28.220 -21.030 1.00 75.38 70 VAL A C 1
ATOM 556 O O . VAL A 1 70 ? 27.430 29.390 -21.349 1.00 75.38 70 VAL A O 1
ATOM 559 N N . SER A 1 71 ? 28.607 27.886 -20.157 1.00 67.19 71 SER A N 1
ATOM 560 C CA . SER A 1 71 ? 29.507 28.897 -19.599 1.00 67.19 71 SER A CA 1
ATOM 561 C C . SER A 1 71 ? 30.364 29.526 -20.707 1.00 67.19 71 SER A C 1
ATOM 563 O O . SER A 1 71 ? 30.776 28.857 -21.655 1.00 67.19 71 SER A O 1
ATOM 565 N N . ALA A 1 72 ? 30.674 30.822 -20.591 1.00 55.31 72 ALA A N 1
ATOM 566 C CA . ALA A 1 72 ? 31.421 31.579 -21.608 1.00 55.31 72 ALA A CA 1
ATOM 567 C C . ALA A 1 72 ? 32.837 31.029 -21.897 1.00 55.31 72 ALA A C 1
ATOM 569 O O . ALA A 1 72 ? 33.457 31.407 -22.887 1.00 55.31 72 ALA A O 1
ATOM 570 N N . ARG A 1 73 ? 33.351 30.134 -21.040 1.00 57.97 73 ARG A N 1
ATOM 571 C CA . ARG A 1 73 ? 34.638 29.436 -21.201 1.00 57.97 73 ARG A CA 1
ATOM 572 C C . ARG A 1 73 ? 34.509 28.054 -21.866 1.00 57.97 73 ARG A C 1
ATOM 574 O O . ARG A 1 73 ? 35.503 27.345 -21.963 1.00 57.97 73 ARG A O 1
ATOM 581 N N . GLY A 1 74 ? 33.312 27.678 -22.330 1.00 53.41 74 GLY A N 1
ATOM 582 C CA . GLY A 1 74 ? 33.077 26.541 -23.229 1.00 53.41 74 GLY A CA 1
ATOM 583 C C . GLY A 1 74 ? 33.136 25.144 -22.601 1.00 53.41 74 GLY A C 1
ATOM 584 O O . GLY A 1 74 ? 33.181 24.173 -23.349 1.00 53.41 74 GLY A O 1
ATOM 585 N N . GLY A 1 75 ? 33.155 25.028 -21.268 1.00 57.19 75 GLY A N 1
ATOM 586 C CA . GLY A 1 75 ? 33.422 23.750 -20.587 1.00 57.19 75 GLY A CA 1
ATOM 587 C C . GLY A 1 75 ? 32.354 23.241 -19.616 1.00 57.19 75 GLY A C 1
ATOM 588 O O . GLY A 1 75 ? 32.368 22.058 -19.310 1.00 57.19 75 GLY A O 1
ATOM 589 N N . GLU A 1 76 ? 31.443 24.091 -19.133 1.00 59.31 76 GLU A N 1
ATOM 590 C CA . GLU A 1 76 ? 30.397 23.686 -18.179 1.00 59.31 76 GLU A CA 1
ATOM 591 C C . GLU A 1 76 ? 29.020 23.944 -18.784 1.00 59.31 76 GLU A C 1
ATOM 593 O O . GLU A 1 76 ? 28.690 25.076 -19.170 1.00 59.31 76 GLU A O 1
ATOM 598 N N . VAL A 1 77 ? 28.229 22.877 -18.884 1.00 73.19 77 VAL A N 1
ATOM 599 C CA . VAL A 1 77 ? 26.847 22.920 -19.354 1.00 73.19 77 VAL A CA 1
ATOM 600 C C . VAL A 1 77 ? 25.942 22.783 -18.138 1.00 73.19 77 VAL A C 1
ATOM 602 O O . VAL A 1 77 ? 25.807 21.702 -17.578 1.00 73.19 77 VAL A O 1
ATOM 605 N N . ASN A 1 78 ? 25.299 23.882 -17.755 1.00 81.75 78 ASN A N 1
ATOM 606 C CA . ASN A 1 78 ? 24.250 23.861 -16.746 1.00 81.75 78 ASN A CA 1
ATOM 607 C C . ASN A 1 78 ? 22.902 23.672 -17.442 1.00 81.75 78 ASN A C 1
ATOM 609 O O . ASN A 1 78 ? 22.574 24.391 -18.392 1.00 81.75 78 ASN A O 1
ATOM 613 N N . LEU A 1 79 ? 22.123 22.705 -16.978 1.00 83.44 79 LEU A N 1
ATOM 614 C CA . LEU A 1 79 ? 20.803 22.391 -17.508 1.00 83.44 79 LEU A CA 1
ATOM 615 C C . LEU A 1 79 ? 19.753 22.711 -16.457 1.00 83.44 79 LEU A C 1
ATOM 617 O O . LEU A 1 79 ? 19.844 22.234 -15.332 1.00 83.44 79 LEU A O 1
ATOM 621 N N . LEU A 1 80 ? 18.744 23.490 -16.835 1.00 84.06 80 LEU A N 1
ATOM 622 C CA . LEU A 1 80 ? 17.513 23.552 -16.065 1.00 84.06 80 LEU A CA 1
ATOM 623 C C . LEU A 1 80 ? 16.707 22.320 -16.437 1.00 84.06 80 LEU A C 1
ATOM 625 O O . LEU A 1 80 ? 16.319 22.168 -17.599 1.00 84.06 80 LEU A O 1
ATOM 629 N N . VAL A 1 81 ? 16.459 21.447 -15.477 1.00 79.75 81 VAL A N 1
ATOM 630 C CA . VAL A 1 81 ? 15.663 20.239 -15.681 1.00 79.75 81 VAL A CA 1
ATOM 631 C C . VAL A 1 81 ? 14.326 20.387 -14.969 1.00 79.75 81 VAL A C 1
ATOM 633 O O . VAL A 1 81 ? 14.263 21.026 -13.926 1.00 79.75 81 VAL A O 1
ATOM 636 N N . VAL A 1 82 ? 13.257 19.830 -15.536 1.00 77.19 82 VAL A N 1
ATOM 637 C CA . VAL A 1 82 ? 11.958 19.686 -14.866 1.00 77.19 82 VAL A CA 1
ATOM 638 C C . VAL A 1 82 ? 11.778 18.230 -14.489 1.00 77.19 82 VAL A C 1
ATOM 640 O O . VAL A 1 82 ? 11.766 17.367 -15.368 1.00 77.19 82 VAL A O 1
ATOM 643 N N . PHE A 1 83 ? 11.631 17.952 -13.205 1.00 69.62 83 PHE A N 1
ATOM 644 C CA . PHE A 1 83 ? 11.316 16.615 -12.719 1.00 69.62 83 PHE A CA 1
ATOM 645 C C . PHE A 1 83 ? 9.839 16.276 -12.973 1.00 69.62 83 PHE A C 1
ATOM 647 O O . PHE A 1 83 ? 9.009 17.154 -13.195 1.00 69.62 83 PHE A O 1
ATOM 654 N N . GLU A 1 84 ? 9.476 14.992 -12.914 1.00 56.50 84 GLU A N 1
ATOM 655 C CA . GLU A 1 84 ? 8.085 14.539 -13.129 1.00 56.50 84 GLU A CA 1
ATOM 656 C C . GLU A 1 84 ? 7.066 15.163 -12.156 1.00 56.50 84 GLU A C 1
ATOM 658 O O . GLU A 1 84 ? 5.880 15.217 -12.464 1.00 56.50 84 GLU A O 1
ATOM 663 N N . ASN A 1 85 ? 7.516 15.646 -10.995 1.00 49.34 85 ASN A N 1
ATOM 664 C CA . ASN A 1 85 ? 6.692 16.356 -10.011 1.00 49.34 85 ASN A CA 1
ATOM 665 C C . ASN A 1 85 ? 6.540 17.866 -10.306 1.00 49.34 85 ASN A C 1
ATOM 667 O O . ASN A 1 85 ? 5.952 18.581 -9.498 1.00 49.34 85 ASN A O 1
ATOM 671 N N . GLY A 1 86 ? 7.098 18.361 -11.416 1.00 55.78 86 GLY A N 1
ATOM 672 C CA . GLY A 1 86 ? 7.055 19.766 -11.824 1.00 55.78 86 GLY A CA 1
ATOM 673 C C . GLY A 1 86 ? 8.137 20.663 -11.210 1.00 55.78 86 GLY A C 1
ATOM 674 O O . GLY A 1 86 ? 8.253 21.821 -11.624 1.00 55.78 86 GLY A O 1
ATOM 675 N N . GLU A 1 87 ? 8.944 20.158 -10.268 1.00 52.66 87 GLU A N 1
ATOM 676 C CA . GLU A 1 87 ? 10.069 20.905 -9.688 1.00 52.66 87 GLU A CA 1
ATOM 677 C C . GLU A 1 87 ? 11.150 21.159 -10.742 1.00 52.66 87 GLU A C 1
ATOM 679 O O . GLU A 1 87 ? 11.341 20.367 -11.668 1.00 52.66 87 GLU A O 1
ATOM 684 N N . GLN A 1 88 ? 11.844 22.290 -10.612 1.00 79.94 88 GLN A N 1
ATOM 685 C CA . GLN A 1 88 ? 12.860 22.725 -11.563 1.00 79.94 88 GLN A CA 1
ATOM 686 C C . GLN A 1 88 ? 14.164 23.004 -10.845 1.00 79.94 88 GLN A C 1
ATOM 688 O O . GLN A 1 88 ? 14.160 23.773 -9.891 1.00 79.94 88 GLN A O 1
ATOM 693 N N . GLU A 1 89 ? 15.259 22.449 -11.352 1.00 75.75 89 GLU A N 1
ATOM 694 C CA . GLU A 1 89 ? 16.572 22.602 -10.729 1.00 75.75 89 GLU A CA 1
ATOM 695 C C . GLU A 1 89 ? 17.660 22.803 -11.783 1.00 75.75 89 GLU A C 1
ATOM 697 O O . GLU A 1 89 ? 17.584 22.254 -12.888 1.00 75.75 89 GLU A O 1
ATOM 702 N N . TRP A 1 90 ? 18.669 23.610 -11.451 1.00 80.88 90 TRP A N 1
ATOM 703 C CA . TRP A 1 90 ? 19.863 23.767 -12.277 1.00 80.88 90 TRP A CA 1
ATOM 704 C C . TRP A 1 90 ? 20.882 22.691 -11.917 1.00 80.88 90 TRP A C 1
ATOM 706 O O . TRP A 1 90 ? 21.318 22.605 -10.773 1.00 80.88 90 TRP A O 1
ATOM 716 N N . ILE A 1 91 ? 21.283 21.900 -12.908 1.00 75.31 91 ILE A N 1
ATOM 717 C CA . ILE A 1 91 ? 22.199 20.774 -12.735 1.00 75.31 91 ILE A CA 1
ATOM 718 C C . ILE A 1 91 ? 23.409 20.939 -13.647 1.00 75.31 91 ILE A C 1
ATOM 720 O O . ILE A 1 91 ? 23.260 21.227 -14.837 1.00 75.31 91 ILE A O 1
ATOM 724 N N . ASP A 1 92 ? 24.597 20.693 -13.103 1.00 77.25 92 ASP A N 1
ATOM 725 C CA . ASP A 1 92 ? 25.812 20.518 -13.894 1.00 77.25 92 ASP A CA 1
ATOM 726 C C . ASP A 1 92 ? 25.747 19.180 -14.647 1.00 77.25 92 ASP A C 1
ATOM 728 O O . ASP A 1 92 ? 25.630 18.114 -14.042 1.00 77.25 92 ASP A O 1
ATOM 732 N N . ALA A 1 93 ? 25.818 19.221 -15.979 1.00 69.19 93 ALA A N 1
ATOM 733 C CA . ALA A 1 93 ? 25.747 18.031 -16.824 1.00 69.19 93 ALA A CA 1
ATOM 734 C C . ALA A 1 93 ? 26.884 17.022 -16.579 1.00 69.19 93 ALA A C 1
ATOM 736 O O . ALA A 1 93 ? 26.759 15.854 -16.962 1.00 69.19 93 ALA A O 1
ATOM 737 N N . LYS A 1 94 ? 27.975 17.444 -15.929 1.00 67.94 94 LYS A N 1
ATOM 738 C CA . LYS A 1 94 ? 29.172 16.633 -15.710 1.00 67.94 94 LYS A CA 1
ATOM 739 C C . LYS A 1 94 ? 28.920 15.483 -14.729 1.00 67.94 94 LYS A C 1
ATOM 741 O O . LYS A 1 94 ? 28.823 15.676 -13.521 1.00 67.94 94 LYS A O 1
ATOM 746 N N . ASP A 1 95 ? 28.806 14.269 -15.268 1.00 60.56 95 ASP A N 1
ATOM 747 C CA . ASP A 1 95 ? 28.570 12.996 -14.560 1.00 60.56 95 ASP A CA 1
ATOM 748 C C . ASP A 1 95 ? 27.267 12.904 -13.739 1.00 60.56 95 ASP A C 1
ATOM 750 O O . ASP A 1 95 ? 26.968 11.854 -13.154 1.00 60.56 95 ASP A O 1
ATOM 754 N N . GLN A 1 96 ? 26.457 13.967 -13.720 1.00 69.75 96 GLN A N 1
ATOM 755 C CA . GLN A 1 96 ? 25.150 13.993 -13.063 1.00 69.75 96 GLN A CA 1
ATOM 756 C C . GLN A 1 96 ? 23.988 13.843 -14.036 1.00 69.75 96 GLN A C 1
ATOM 758 O O . GLN A 1 96 ? 22.842 13.850 -13.610 1.00 69.75 96 GLN A O 1
ATOM 763 N N . ILE A 1 97 ? 24.241 13.687 -15.333 1.00 73.19 97 ILE A N 1
ATOM 764 C CA . ILE A 1 97 ? 23.182 13.502 -16.321 1.00 73.19 97 ILE A CA 1
ATOM 765 C C . ILE A 1 97 ? 23.535 12.331 -17.217 1.00 73.19 97 ILE A C 1
ATOM 767 O O . ILE A 1 97 ? 24.629 12.250 -17.774 1.00 73.19 97 ILE A O 1
ATOM 771 N N . ARG A 1 98 ? 22.581 11.420 -17.388 1.00 78.38 98 ARG A N 1
ATOM 772 C CA . ARG A 1 98 ? 22.658 10.375 -18.405 1.00 78.38 98 ARG A CA 1
ATOM 773 C C . ARG A 1 98 ? 21.438 10.469 -19.303 1.00 78.38 98 ARG A C 1
ATOM 775 O O . ARG A 1 98 ? 20.313 10.653 -18.837 1.00 78.38 98 ARG A O 1
ATOM 782 N N . ALA A 1 99 ? 21.670 10.328 -20.605 1.00 65.94 99 ALA A N 1
ATOM 783 C CA . ALA A 1 99 ? 20.585 10.186 -21.557 1.00 65.94 99 ALA A CA 1
ATOM 784 C C . ALA A 1 99 ? 19.728 8.994 -21.136 1.00 65.94 99 ALA A C 1
ATOM 786 O O . ALA A 1 99 ? 20.245 7.891 -20.916 1.00 65.94 99 ALA A O 1
ATOM 787 N N . ARG A 1 100 ? 18.419 9.213 -21.018 1.00 70.38 100 ARG A N 1
ATOM 788 C CA . ARG A 1 100 ? 17.503 8.112 -20.787 1.00 70.38 100 ARG A CA 1
ATOM 789 C C . ARG A 1 100 ? 17.577 7.214 -22.012 1.00 70.38 100 ARG A C 1
ATOM 791 O O . ARG A 1 100 ? 17.413 7.685 -23.139 1.00 70.38 100 ARG A O 1
ATOM 798 N N . ARG A 1 101 ? 17.860 5.924 -21.823 1.00 51.41 101 ARG A N 1
ATOM 799 C CA . ARG A 1 101 ? 17.739 4.965 -22.923 1.00 51.41 101 ARG A CA 1
ATOM 800 C C . ARG A 1 101 ? 16.266 4.979 -23.307 1.00 51.41 101 ARG A C 1
ATOM 802 O O . ARG A 1 101 ? 15.432 4.511 -22.539 1.00 51.41 101 ARG A O 1
ATOM 809 N N . THR A 1 102 ? 15.937 5.572 -24.450 1.00 45.19 102 THR A N 1
ATOM 810 C CA . THR A 1 102 ? 14.589 5.475 -24.995 1.00 45.19 102 THR A CA 1
ATOM 811 C C . THR A 1 102 ? 14.372 3.995 -25.260 1.00 45.19 102 THR A C 1
ATOM 813 O O . THR A 1 102 ? 14.961 3.429 -26.184 1.00 45.19 102 THR A O 1
ATOM 816 N N . VAL A 1 103 ? 13.583 3.334 -24.413 1.00 42.91 103 VAL A N 1
ATOM 817 C CA . VAL A 1 103 ? 12.980 2.063 -24.799 1.00 42.91 103 VAL A CA 1
ATOM 818 C C . VAL A 1 103 ? 12.253 2.391 -26.093 1.00 42.91 103 VAL A C 1
ATOM 820 O O . VAL A 1 103 ? 11.420 3.301 -26.111 1.00 42.91 103 VAL A O 1
ATOM 823 N N . LYS A 1 104 ? 12.665 1.770 -27.207 1.00 35.78 104 LYS A N 1
ATOM 824 C CA . LYS A 1 104 ? 11.996 1.984 -28.490 1.00 35.78 104 LYS A CA 1
ATOM 825 C C . LYS A 1 104 ? 10.498 1.847 -28.233 1.00 35.78 104 LYS A C 1
ATOM 827 O O . LYS A 1 104 ? 10.076 0.838 -27.673 1.00 35.78 104 LYS A O 1
ATOM 832 N N . LYS A 1 105 ? 9.716 2.838 -28.671 1.00 41.97 105 LYS A N 1
ATOM 833 C CA . LYS A 1 105 ? 8.244 2.783 -28.693 1.00 41.97 105 LYS A CA 1
ATOM 834 C C . LYS A 1 105 ? 7.701 1.522 -29.392 1.00 41.97 105 LYS A C 1
ATOM 836 O O . LYS A 1 105 ? 6.528 1.225 -29.242 1.00 41.97 105 LYS A O 1
ATOM 841 N N . ASP A 1 106 ? 8.559 0.784 -30.100 1.00 40.19 106 ASP A N 1
ATOM 842 C CA . ASP A 1 106 ? 8.266 -0.489 -30.760 1.00 40.19 106 ASP A CA 1
ATOM 843 C C . ASP A 1 106 ? 8.285 -1.720 -29.829 1.00 40.19 106 ASP A C 1
ATOM 845 O O . ASP A 1 106 ? 7.922 -2.813 -30.260 1.00 40.19 106 ASP A O 1
ATOM 849 N N . ALA A 1 107 ? 8.682 -1.595 -28.558 1.00 50.28 107 ALA A N 1
ATOM 850 C CA . ALA A 1 107 ? 8.368 -2.618 -27.564 1.00 50.28 107 ALA A CA 1
ATOM 851 C C . ALA A 1 107 ? 6.939 -2.353 -27.068 1.00 50.28 107 ALA A C 1
ATOM 853 O O . ALA A 1 107 ? 6.736 -1.566 -26.150 1.00 50.28 107 ALA A O 1
ATOM 854 N N . ASN A 1 108 ? 5.943 -2.976 -27.705 1.00 59.56 108 ASN A N 1
ATOM 855 C CA . ASN A 1 108 ? 4.501 -2.785 -27.451 1.00 59.56 108 ASN A CA 1
ATOM 856 C C . ASN A 1 108 ? 4.039 -2.984 -25.985 1.00 59.56 108 ASN A C 1
ATOM 858 O O . ASN A 1 108 ? 2.858 -2.816 -25.689 1.00 59.56 108 ASN A O 1
ATOM 862 N N . SER A 1 109 ? 4.925 -3.389 -25.079 1.00 75.56 109 SER A N 1
ATOM 863 C CA . SER A 1 109 ? 4.646 -3.678 -23.679 1.00 75.56 109 SER A CA 1
ATOM 864 C C . SER A 1 109 ? 5.954 -3.591 -22.894 1.00 75.56 109 SER A C 1
ATOM 866 O O . SER A 1 109 ? 6.957 -4.159 -23.328 1.00 75.56 109 SER A O 1
ATOM 868 N N . ILE A 1 110 ? 5.969 -2.894 -21.755 1.00 79.25 110 ILE A N 1
ATOM 869 C CA . ILE A 1 110 ? 7.088 -2.990 -20.801 1.00 79.25 110 ILE A CA 1
ATOM 870 C C . ILE A 1 110 ? 6.855 -4.094 -19.769 1.00 79.25 110 ILE A C 1
ATOM 872 O O . ILE A 1 110 ? 7.733 -4.355 -18.947 1.00 79.25 110 ILE A O 1
ATOM 876 N N . TYR A 1 111 ? 5.682 -4.723 -19.799 1.00 85.62 111 TYR A N 1
ATOM 877 C CA . TYR A 1 111 ? 5.355 -5.905 -19.024 1.00 85.62 111 TYR A CA 1
ATOM 878 C C . TYR A 1 111 ? 5.883 -7.166 -19.720 1.00 85.62 111 TYR A C 1
ATOM 880 O O . TYR A 1 111 ? 5.459 -7.513 -20.820 1.00 85.62 111 TYR A O 1
ATOM 888 N N . ASP A 1 112 ? 6.769 -7.878 -19.029 1.00 86.75 112 ASP A N 1
ATOM 889 C CA . ASP A 1 112 ? 7.190 -9.229 -19.386 1.00 86.75 112 ASP A CA 1
ATOM 890 C C . ASP A 1 112 ? 7.026 -10.147 -18.167 1.00 86.75 112 ASP A C 1
ATOM 892 O O . ASP A 1 112 ? 7.689 -9.994 -17.139 1.00 86.75 112 ASP A O 1
ATOM 896 N N . GLN A 1 113 ? 6.122 -11.118 -18.287 1.00 86.12 113 GLN A N 1
ATOM 897 C CA . GLN A 1 113 ? 5.826 -12.100 -17.247 1.00 86.12 113 GLN A CA 1
ATOM 898 C C . GLN A 1 113 ? 7.036 -12.992 -16.911 1.00 86.12 113 GLN A C 1
ATOM 900 O O . GLN A 1 113 ? 7.119 -13.517 -15.799 1.00 86.12 113 GLN A O 1
ATOM 905 N N . ALA A 1 114 ? 7.975 -13.188 -17.843 1.00 84.88 114 ALA A N 1
ATOM 906 C CA . ALA A 1 114 ? 9.184 -13.972 -17.598 1.00 84.88 114 ALA A CA 1
ATOM 907 C C . ALA A 1 114 ? 10.175 -13.238 -16.678 1.00 84.88 114 ALA A C 1
ATOM 909 O O . ALA A 1 114 ? 10.843 -13.887 -15.872 1.00 84.88 114 ALA A O 1
ATOM 910 N N . GLU A 1 115 ? 10.228 -11.902 -16.747 1.00 84.31 115 GLU A N 1
ATOM 911 C CA . GLU A 1 115 ? 11.066 -11.071 -15.871 1.00 84.31 115 GLU A CA 1
ATOM 912 C C . GLU A 1 115 ? 10.522 -11.004 -14.433 1.00 84.31 115 GLU A C 1
ATOM 914 O O . GLU A 1 115 ? 11.273 -10.778 -13.482 1.00 84.31 115 GLU A O 1
ATOM 919 N N . LEU A 1 116 ? 9.220 -11.225 -14.241 1.00 83.06 116 LEU A N 1
ATOM 920 C CA . LEU A 1 116 ? 8.550 -11.184 -12.937 1.00 83.06 116 LEU A CA 1
ATOM 921 C C . LEU A 1 116 ? 8.575 -12.546 -12.236 1.00 83.06 116 LEU A C 1
ATOM 923 O O . LEU A 1 116 ? 7.554 -13.071 -11.800 1.00 83.06 116 LEU A O 1
ATOM 927 N N . ARG A 1 117 ? 9.761 -13.142 -12.125 1.00 82.25 117 ARG A N 1
ATOM 928 C CA . ARG A 1 117 ? 9.965 -14.418 -11.431 1.00 82.25 117 ARG A CA 1
ATOM 929 C C . ARG A 1 117 ? 11.028 -14.288 -10.354 1.00 82.25 117 ARG A C 1
ATOM 931 O O . ARG A 1 117 ? 11.971 -13.504 -10.479 1.00 82.25 117 ARG A O 1
ATOM 938 N N . VAL A 1 118 ? 10.880 -15.087 -9.301 1.00 80.19 118 VAL A N 1
ATOM 939 C CA . VAL A 1 118 ? 11.949 -15.307 -8.322 1.00 80.19 118 VAL A CA 1
ATOM 940 C C . VAL A 1 118 ? 12.726 -16.552 -8.760 1.00 80.19 118 VAL A C 1
ATOM 942 O O . VAL A 1 118 ? 12.164 -17.650 -8.722 1.00 80.19 118 VAL A O 1
ATOM 945 N N . PRO A 1 119 ? 13.986 -16.430 -9.216 1.00 66.81 119 PRO A N 1
ATOM 946 C CA . PRO A 1 119 ? 14.770 -17.600 -9.597 1.00 66.81 119 PRO A CA 1
ATOM 947 C C . PRO A 1 119 ? 15.083 -18.476 -8.376 1.00 66.81 119 PRO A C 1
ATOM 949 O O . PRO A 1 119 ? 15.325 -17.966 -7.287 1.00 66.81 119 PRO A O 1
ATOM 952 N N . ASN A 1 120 ? 15.120 -19.798 -8.577 1.00 65.25 120 ASN A N 1
ATOM 953 C CA . ASN A 1 120 ? 15.564 -20.787 -7.584 1.00 65.25 120 ASN A CA 1
ATOM 954 C C . ASN A 1 120 ? 14.844 -20.705 -6.219 1.00 65.25 120 ASN A C 1
ATOM 956 O O . ASN A 1 120 ? 15.480 -20.576 -5.173 1.00 65.25 120 ASN A O 1
ATOM 960 N N . ARG A 1 121 ? 13.506 -20.822 -6.215 1.00 72.12 121 ARG A N 1
ATOM 961 C CA . ARG A 1 121 ? 12.714 -20.958 -4.978 1.00 72.12 121 ARG A CA 1
ATOM 962 C C . ARG A 1 121 ? 13.116 -22.215 -4.200 1.00 72.12 121 ARG A C 1
ATOM 964 O O . ARG A 1 121 ? 12.852 -23.327 -4.642 1.00 72.12 121 ARG A O 1
ATOM 971 N N . THR A 1 122 ? 13.677 -22.026 -3.011 1.00 79.31 122 THR A N 1
ATOM 972 C CA . THR A 1 122 ? 13.916 -23.107 -2.038 1.00 79.31 122 THR A CA 1
ATOM 973 C C . THR A 1 122 ? 12.769 -23.272 -1.042 1.00 79.31 122 THR A C 1
ATOM 975 O O . THR A 1 122 ? 12.545 -24.373 -0.558 1.00 79.31 122 THR A O 1
ATOM 978 N N . LEU A 1 123 ? 12.027 -22.196 -0.764 1.00 87.00 123 LEU A N 1
ATOM 979 C CA . LEU A 1 123 ? 10.853 -22.189 0.115 1.00 87.00 123 LEU A CA 1
ATOM 980 C C . LEU A 1 123 ? 9.577 -21.851 -0.675 1.00 87.00 123 LEU A C 1
ATOM 982 O O . LEU A 1 123 ? 9.627 -21.132 -1.685 1.00 87.00 123 LEU A O 1
ATOM 986 N N . SER A 1 124 ? 8.422 -22.286 -0.182 1.00 92.00 124 SER A N 1
ATOM 987 C CA . SER A 1 124 ? 7.127 -21.703 -0.562 1.00 92.00 124 SER A CA 1
ATOM 988 C C . SER A 1 124 ? 7.012 -20.247 -0.077 1.00 92.00 124 SER A C 1
ATOM 990 O O . SER A 1 124 ? 7.811 -19.784 0.744 1.00 92.00 124 SER A O 1
ATOM 992 N N . ASP A 1 125 ? 6.032 -19.489 -0.581 1.00 92.19 125 ASP A N 1
ATOM 993 C CA . ASP A 1 125 ? 5.796 -18.126 -0.079 1.00 92.19 125 ASP A CA 1
ATOM 994 C C . ASP A 1 125 ? 5.333 -18.125 1.377 1.00 92.19 125 ASP A C 1
ATOM 996 O O . ASP A 1 125 ? 5.803 -17.297 2.154 1.00 92.19 125 ASP A O 1
ATOM 1000 N N . ALA A 1 126 ? 4.488 -19.080 1.774 1.00 94.19 126 ALA A N 1
ATOM 1001 C CA . ALA A 1 126 ? 4.063 -19.236 3.163 1.00 94.19 126 ALA A CA 1
ATOM 1002 C C . ALA A 1 126 ? 5.263 -19.416 4.105 1.00 94.19 126 ALA A C 1
ATOM 1004 O O . ALA A 1 126 ? 5.391 -18.699 5.097 1.00 94.19 126 ALA A O 1
ATOM 1005 N N . GLU A 1 127 ? 6.173 -20.338 3.773 1.00 94.44 127 GLU A N 1
ATOM 1006 C CA . GLU A 1 127 ? 7.374 -20.609 4.573 1.00 94.44 127 GLU A CA 1
ATOM 1007 C C . GLU A 1 127 ? 8.309 -19.403 4.628 1.00 94.44 127 GLU A C 1
ATOM 1009 O O . GLU A 1 127 ? 8.808 -19.060 5.699 1.00 94.44 127 GLU A O 1
ATOM 1014 N N . TYR A 1 128 ? 8.519 -18.727 3.497 1.00 93.19 128 TYR A N 1
ATOM 1015 C CA . TYR A 1 128 ? 9.367 -17.542 3.456 1.00 93.19 128 TYR A CA 1
ATOM 1016 C C . TYR A 1 128 ? 8.807 -16.406 4.306 1.00 93.19 128 TYR A C 1
ATOM 1018 O O . TYR A 1 128 ? 9.514 -15.877 5.160 1.00 93.19 128 TYR A O 1
ATOM 1026 N N . TRP A 1 129 ? 7.536 -16.046 4.115 1.00 92.75 129 TRP A N 1
ATOM 1027 C CA . TRP A 1 129 ? 6.929 -14.944 4.858 1.00 92.75 129 TRP A CA 1
ATOM 1028 C C . TRP A 1 129 ? 6.795 -15.264 6.347 1.00 92.75 129 TRP A C 1
ATOM 1030 O O . TRP A 1 129 ? 6.939 -14.367 7.177 1.00 92.75 129 TRP A O 1
ATOM 1040 N N . LYS A 1 130 ? 6.616 -16.541 6.704 1.00 94.06 130 LYS A N 1
ATOM 1041 C CA . LYS A 1 130 ? 6.675 -16.999 8.096 1.00 94.06 130 LYS A CA 1
ATOM 1042 C C . LYS A 1 130 ? 8.081 -16.859 8.691 1.00 94.06 130 LYS A C 1
ATOM 1044 O O . LYS A 1 130 ? 8.200 -16.419 9.831 1.00 94.06 130 LYS A O 1
ATOM 1049 N N . ALA A 1 131 ? 9.132 -17.180 7.933 1.00 91.75 131 ALA A N 1
ATOM 1050 C CA . ALA A 1 131 ? 10.525 -17.049 8.375 1.00 91.75 131 ALA A CA 1
ATOM 1051 C C . ALA A 1 131 ? 10.985 -15.585 8.498 1.00 91.75 131 ALA A C 1
ATOM 1053 O O . ALA A 1 131 ? 11.690 -15.235 9.441 1.00 91.75 131 ALA A O 1
ATOM 1054 N N . VAL A 1 132 ? 10.556 -14.728 7.568 1.00 88.81 132 VAL A N 1
ATOM 1055 C CA . VAL A 1 132 ? 10.805 -13.276 7.586 1.00 88.81 132 VAL A CA 1
ATOM 1056 C C . VAL A 1 132 ? 10.136 -12.609 8.799 1.00 88.81 132 VAL A C 1
ATOM 1058 O O . VAL A 1 132 ? 10.706 -11.706 9.415 1.00 88.81 132 VAL A O 1
ATOM 1061 N N . GLY A 1 133 ? 8.955 -13.097 9.184 1.00 90.31 133 GLY A N 1
ATOM 1062 C CA . GLY A 1 133 ? 8.282 -12.753 10.432 1.00 90.31 133 GLY A CA 1
ATOM 1063 C C . GLY A 1 133 ? 7.377 -11.517 10.369 1.00 90.31 133 GLY A C 1
ATOM 1064 O O . GLY A 1 133 ? 7.471 -10.656 9.497 1.00 90.31 133 GLY A O 1
ATOM 1065 N N . ALA A 1 134 ? 6.496 -11.417 11.366 1.00 86.31 134 ALA A N 1
ATOM 1066 C CA . ALA A 1 134 ? 5.367 -10.481 11.431 1.00 86.31 134 ALA A CA 1
ATOM 1067 C C . ALA A 1 134 ? 5.716 -8.979 11.389 1.00 86.31 134 ALA A C 1
ATOM 1069 O O . ALA A 1 134 ? 4.833 -8.149 11.185 1.00 86.31 134 ALA A O 1
ATOM 1070 N N . LYS A 1 135 ? 6.978 -8.607 11.632 1.00 84.19 135 LYS A N 1
ATOM 1071 C CA . LYS A 1 135 ? 7.424 -7.202 11.680 1.00 84.19 135 LYS A CA 1
ATOM 1072 C C . LYS A 1 135 ? 8.027 -6.706 10.366 1.00 84.19 135 LYS A C 1
ATOM 1074 O O . LYS A 1 135 ? 8.380 -5.530 10.289 1.00 84.19 135 LYS A O 1
ATOM 1079 N N . ALA A 1 136 ? 8.193 -7.575 9.372 1.00 82.75 136 ALA A N 1
ATOM 1080 C CA . ALA A 1 136 ? 8.789 -7.182 8.108 1.00 82.75 136 ALA A CA 1
ATOM 1081 C C . ALA A 1 136 ? 7.884 -6.223 7.333 1.00 82.75 136 ALA A C 1
ATOM 1083 O O . ALA A 1 136 ? 6.673 -6.408 7.249 1.00 82.75 136 ALA A O 1
ATOM 1084 N N . SER A 1 137 ? 8.497 -5.176 6.791 1.00 87.25 137 SER A N 1
ATOM 1085 C CA . SER A 1 137 ? 7.827 -4.117 6.048 1.00 87.25 137 SER A CA 1
ATOM 1086 C C . SER A 1 137 ? 8.856 -3.394 5.189 1.00 87.25 137 SER A C 1
ATOM 1088 O O . SER A 1 137 ? 9.939 -3.065 5.674 1.00 87.25 137 SER A O 1
ATOM 1090 N N . ASP A 1 138 ? 8.491 -3.091 3.945 1.00 86.00 138 ASP A N 1
ATOM 1091 C CA . ASP A 1 138 ? 9.277 -2.216 3.064 1.00 86.00 138 ASP A CA 1
ATOM 1092 C C . ASP A 1 138 ? 9.172 -0.737 3.443 1.00 86.00 138 ASP A C 1
ATOM 1094 O O . ASP A 1 138 ? 9.974 0.086 2.995 1.00 86.00 138 ASP A O 1
ATOM 1098 N N . PHE A 1 139 ? 8.177 -0.393 4.259 1.00 86.88 139 PHE A N 1
ATOM 1099 C CA . PHE A 1 139 ? 7.950 0.960 4.739 1.00 86.88 139 PHE A CA 1
ATOM 1100 C C . PHE A 1 139 ? 8.668 1.178 6.065 1.00 86.88 139 PHE A C 1
ATOM 1102 O O . PHE A 1 139 ? 8.471 0.423 7.026 1.00 86.88 139 PHE A O 1
ATOM 1109 N N . ASN A 1 140 ? 9.455 2.251 6.135 1.00 83.94 140 ASN A N 1
ATOM 1110 C CA . ASN A 1 140 ? 9.904 2.799 7.407 1.00 83.94 140 ASN A CA 1
ATOM 1111 C C . ASN A 1 140 ? 8.724 3.449 8.158 1.00 83.94 140 ASN A C 1
ATOM 1113 O O . ASN A 1 140 ? 7.608 3.545 7.644 1.00 83.94 140 ASN A O 1
ATOM 1117 N N . LYS A 1 141 ? 8.964 3.903 9.391 1.00 82.06 141 LYS A N 1
ATOM 1118 C CA . LYS A 1 141 ? 7.907 4.486 10.223 1.00 82.06 141 LYS A CA 1
ATOM 1119 C C . LYS A 1 141 ? 7.225 5.695 9.566 1.00 82.06 141 LYS A C 1
ATOM 1121 O O . LYS A 1 141 ? 6.001 5.751 9.566 1.00 82.06 141 LYS A O 1
ATOM 1126 N N . ASP A 1 142 ? 7.992 6.623 9.007 1.00 77.75 142 ASP A N 1
ATOM 1127 C CA . ASP A 1 142 ? 7.445 7.854 8.426 1.00 77.75 142 ASP A CA 1
ATOM 1128 C C . ASP A 1 142 ? 6.635 7.561 7.156 1.00 77.75 142 ASP A C 1
ATOM 1130 O O . ASP A 1 142 ? 5.578 8.147 6.935 1.00 77.75 142 ASP A O 1
ATOM 1134 N N . GLN A 1 143 ? 7.087 6.597 6.350 1.00 82.38 143 GLN A N 1
ATOM 1135 C CA . GLN A 1 143 ? 6.369 6.108 5.173 1.00 82.38 143 GLN A CA 1
ATOM 1136 C C . GLN A 1 143 ? 5.085 5.378 5.553 1.00 82.38 143 GLN A C 1
ATOM 1138 O O . GLN A 1 143 ? 4.072 5.566 4.891 1.00 82.38 143 GLN A O 1
ATOM 1143 N N . ALA A 1 144 ? 5.112 4.564 6.609 1.00 85.62 144 ALA A N 1
ATOM 1144 C CA . ALA A 1 144 ? 3.929 3.879 7.114 1.00 85.62 144 ALA A CA 1
ATOM 1145 C C . ALA A 1 144 ? 2.884 4.874 7.639 1.00 85.62 144 ALA A C 1
ATOM 1147 O O . ALA A 1 144 ? 1.699 4.734 7.338 1.00 85.62 144 ALA A O 1
ATOM 1148 N N . ASP A 1 145 ? 3.323 5.892 8.385 1.00 80.81 145 ASP A N 1
ATOM 1149 C CA . ASP A 1 145 ? 2.445 6.942 8.906 1.00 80.81 145 ASP A CA 1
ATOM 1150 C C . ASP A 1 145 ? 1.843 7.767 7.744 1.00 80.81 145 ASP A C 1
ATOM 1152 O O . ASP A 1 145 ? 0.629 7.979 7.704 1.00 80.81 145 ASP A O 1
ATOM 1156 N N . LEU A 1 146 ? 2.659 8.150 6.750 1.00 79.88 146 LEU A N 1
ATOM 1157 C CA . LEU A 1 146 ? 2.202 8.855 5.546 1.00 79.88 146 LEU A CA 1
ATOM 1158 C C . LEU A 1 146 ? 1.235 8.010 4.704 1.00 79.88 146 LEU A C 1
ATOM 1160 O O . LEU A 1 146 ? 0.211 8.516 4.250 1.00 79.88 146 LEU A O 1
ATOM 1164 N N . LEU A 1 147 ? 1.543 6.729 4.489 1.00 87.62 147 LEU A N 1
ATOM 1165 C CA . LEU A 1 147 ? 0.681 5.810 3.747 1.00 87.62 147 LEU A CA 1
ATOM 1166 C C . LEU A 1 147 ? -0.684 5.689 4.423 1.00 87.62 147 LEU A C 1
ATOM 1168 O O . LEU A 1 147 ? -1.703 5.781 3.744 1.00 87.62 147 LEU A O 1
ATOM 1172 N N . SER A 1 148 ? -0.707 5.534 5.748 1.00 86.88 148 SER A N 1
ATOM 1173 C CA . SER A 1 148 ? -1.953 5.457 6.511 1.00 86.88 148 SER A CA 1
ATOM 1174 C C . SER A 1 148 ? -2.800 6.719 6.341 1.00 86.88 148 SER A C 1
ATOM 1176 O O . SER A 1 148 ? -3.998 6.628 6.086 1.00 86.88 148 SER A O 1
ATOM 1178 N N . GLU A 1 149 ? -2.176 7.898 6.371 1.00 79.50 149 GLU A N 1
ATOM 1179 C CA . GLU A 1 149 ? -2.870 9.174 6.175 1.00 79.50 149 GLU A CA 1
ATOM 1180 C C . GLU A 1 149 ? -3.377 9.364 4.736 1.00 79.50 149 GLU A C 1
ATOM 1182 O O . GLU A 1 149 ? -4.487 9.854 4.514 1.00 79.50 149 GLU A O 1
ATOM 1187 N N . LEU A 1 150 ? -2.601 8.950 3.732 1.00 81.19 150 LEU A N 1
ATOM 1188 C CA . LEU A 1 150 ? -3.056 8.968 2.341 1.00 81.19 150 LEU A CA 1
ATOM 1189 C C . LEU A 1 150 ? -4.242 8.020 2.140 1.00 81.19 150 LEU A C 1
ATOM 1191 O O . LEU A 1 150 ? -5.232 8.418 1.528 1.00 81.19 150 LEU A O 1
ATOM 1195 N N . LEU A 1 151 ? -4.186 6.807 2.696 1.00 86.81 151 LEU A N 1
ATOM 1196 C CA . LEU A 1 151 ? -5.298 5.855 2.661 1.00 86.81 151 LEU A CA 1
ATOM 1197 C C . LEU A 1 151 ? -6.532 6.413 3.379 1.00 86.81 151 LEU A C 1
ATOM 1199 O O . LEU A 1 151 ? -7.629 6.319 2.836 1.00 86.81 151 LEU A O 1
ATOM 1203 N N . GLU A 1 152 ? -6.361 7.076 4.526 1.00 82.44 152 GLU A N 1
ATOM 1204 C CA . GLU A 1 152 ? -7.447 7.750 5.254 1.00 82.44 152 GLU A CA 1
ATOM 1205 C C . GLU A 1 152 ? -8.190 8.771 4.379 1.00 82.44 152 GLU A C 1
ATOM 1207 O O . GLU A 1 152 ? -9.412 8.882 4.441 1.00 82.44 152 GLU A O 1
ATOM 1212 N N . ASN A 1 153 ? -7.458 9.507 3.539 1.00 77.81 153 ASN A N 1
ATOM 1213 C CA . ASN A 1 153 ? -8.032 10.509 2.640 1.00 77.81 153 ASN A CA 1
ATOM 1214 C C . ASN A 1 153 ? -8.622 9.916 1.351 1.00 77.81 153 ASN A C 1
ATOM 1216 O O . ASN A 1 153 ? -9.411 10.578 0.676 1.00 77.81 153 ASN A O 1
ATOM 1220 N N . ARG A 1 154 ? -8.193 8.714 0.952 1.00 78.81 154 ARG A N 1
ATOM 1221 C CA . ARG A 1 154 ? -8.630 8.055 -0.292 1.00 78.81 154 ARG A CA 1
ATOM 1222 C C . ARG A 1 154 ? -9.838 7.154 -0.070 1.00 78.81 154 ARG A C 1
ATOM 1224 O O . ARG A 1 154 ? -10.681 7.042 -0.957 1.00 78.81 154 ARG A O 1
ATOM 1231 N N . LEU A 1 155 ? -9.919 6.518 1.093 1.00 85.50 155 LEU A N 1
ATOM 1232 C CA . LEU A 1 155 ? -10.998 5.605 1.432 1.00 85.50 155 LEU A CA 1
ATOM 1233 C C . LEU A 1 155 ? -12.244 6.383 1.861 1.00 85.50 155 LEU A C 1
ATOM 1235 O O . LEU A 1 155 ? -12.183 7.329 2.645 1.00 85.50 155 LEU A O 1
ATOM 1239 N N . LYS A 1 156 ? -13.400 5.967 1.342 1.00 83.62 156 LYS A N 1
ATOM 1240 C CA . LYS A 1 156 ? -14.690 6.508 1.776 1.00 83.62 156 LYS A CA 1
ATOM 1241 C C . LYS A 1 156 ? -15.001 5.994 3.183 1.00 83.62 156 LYS A C 1
ATOM 1243 O O . LYS A 1 156 ? -14.748 4.833 3.498 1.00 83.62 156 LYS A O 1
ATOM 1248 N N . GLY A 1 157 ? -15.583 6.853 4.018 1.00 85.69 157 GLY A N 1
ATOM 1249 C CA . GLY A 1 157 ? -16.098 6.424 5.316 1.00 85.69 157 GLY A CA 1
ATOM 1250 C C . GLY A 1 157 ? -17.162 5.337 5.144 1.00 85.69 157 GLY A C 1
ATOM 1251 O O . GLY A 1 157 ? -18.008 5.455 4.258 1.00 85.69 157 GLY A O 1
ATOM 1252 N N . GLY A 1 158 ? -17.107 4.285 5.961 1.00 88.88 158 GLY A N 1
ATOM 1253 C CA . GLY A 1 158 ? -18.021 3.143 5.867 1.00 88.88 158 GLY A CA 1
ATOM 1254 C C . GLY A 1 158 ? -17.798 2.235 4.650 1.00 88.88 158 GLY A C 1
ATOM 1255 O O . GLY A 1 158 ? -18.698 1.483 4.301 1.00 88.88 158 GLY A O 1
ATOM 1256 N N . ALA A 1 159 ? -16.638 2.302 3.991 1.00 92.62 159 ALA A N 1
ATOM 1257 C CA . ALA A 1 159 ? -16.314 1.434 2.858 1.00 92.62 159 ALA A CA 1
ATOM 1258 C C . ALA A 1 159 ? -16.104 -0.037 3.262 1.00 92.62 159 ALA A C 1
ATOM 1260 O O . ALA A 1 159 ? -15.571 -0.326 4.333 1.00 92.62 159 ALA A O 1
ATOM 1261 N N . GLU A 1 160 ? -16.444 -0.957 2.364 1.00 97.38 160 GLU A N 1
ATOM 1262 C CA . GLU A 1 160 ? -15.995 -2.352 2.380 1.00 97.38 160 GLU A CA 1
ATOM 1263 C C . GLU A 1 160 ? -14.639 -2.440 1.665 1.00 97.38 160 GLU A C 1
ATOM 1265 O O . GLU A 1 160 ? -14.553 -2.181 0.458 1.00 97.38 160 GLU A O 1
ATOM 1270 N N . VAL A 1 161 ? -13.571 -2.784 2.389 1.00 98.44 161 VAL A N 1
ATOM 1271 C CA . VAL A 1 161 ? -12.196 -2.744 1.864 1.00 98.44 161 VAL A CA 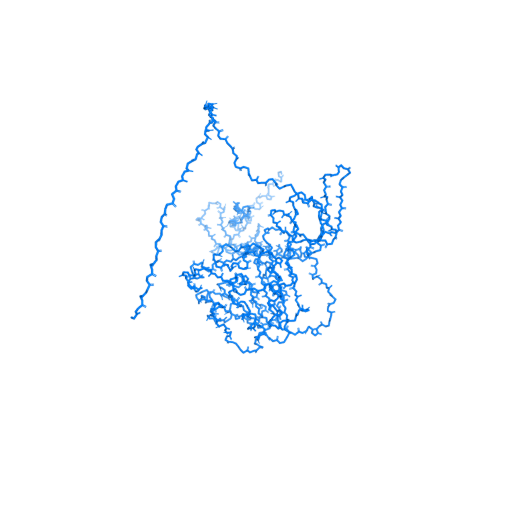1
ATOM 1272 C C . VAL A 1 161 ? -11.563 -4.132 1.844 1.00 98.44 161 VAL A C 1
ATOM 1274 O O . VAL A 1 161 ? -11.621 -4.867 2.828 1.00 98.44 161 VAL A O 1
ATOM 1277 N N . LEU A 1 162 ? -10.903 -4.467 0.733 1.00 98.75 162 LEU A N 1
ATOM 1278 C CA . LEU A 1 162 ? -10.055 -5.651 0.599 1.00 98.75 162 LEU A CA 1
ATOM 1279 C C . LEU A 1 162 ? -8.574 -5.252 0.640 1.00 98.75 162 LEU A C 1
ATOM 1281 O O . LEU A 1 162 ? -8.114 -4.501 -0.217 1.00 98.75 162 LEU A O 1
ATOM 1285 N N . GLU A 1 163 ? -7.803 -5.789 1.582 1.00 98.56 163 GLU A N 1
ATOM 1286 C CA . GLU A 1 163 ? -6.340 -5.694 1.597 1.00 98.56 163 GLU A CA 1
ATOM 1287 C C . GLU A 1 163 ? -5.722 -6.949 0.972 1.00 98.56 163 GLU A C 1
ATOM 1289 O O . GLU A 1 163 ? -5.898 -8.064 1.463 1.00 98.56 163 GLU A O 1
ATOM 1294 N N . VAL A 1 164 ? -4.982 -6.771 -0.119 1.00 98.12 164 VAL A N 1
ATOM 1295 C CA . VAL A 1 164 ? -4.291 -7.843 -0.842 1.00 98.12 164 VAL A CA 1
ATOM 1296 C C . VAL A 1 164 ? -2.841 -7.896 -0.376 1.00 98.12 164 VAL A C 1
ATOM 1298 O O . VAL A 1 164 ? -2.132 -6.897 -0.462 1.00 98.12 164 VAL A O 1
ATOM 1301 N N . GLY A 1 165 ? -2.408 -9.067 0.094 1.00 96.31 165 GLY A N 1
ATOM 1302 C CA . GLY A 1 165 ? -1.100 -9.294 0.716 1.00 96.31 165 GLY A CA 1
ATOM 1303 C C . GLY A 1 165 ? -1.033 -8.797 2.164 1.00 96.31 165 GLY A C 1
ATOM 1304 O O . GLY A 1 165 ? 0.002 -8.310 2.612 1.00 96.31 165 GLY A O 1
ATOM 1305 N N . ALA A 1 166 ? -2.142 -8.927 2.893 1.00 97.12 166 ALA A N 1
ATOM 1306 C CA . ALA A 1 166 ? -2.250 -8.596 4.303 1.00 97.12 166 ALA A CA 1
ATOM 1307 C C . ALA A 1 166 ? -1.276 -9.429 5.155 1.00 97.12 166 ALA A C 1
ATOM 1309 O O . ALA A 1 166 ? -1.148 -10.648 5.004 1.00 97.12 166 ALA A O 1
ATOM 1310 N N . GLY A 1 167 ? -0.601 -8.747 6.079 1.00 94.88 167 GLY A N 1
ATOM 1311 C CA . GLY A 1 167 ? 0.287 -9.343 7.073 1.00 94.88 167 GLY A CA 1
ATOM 1312 C C . GLY A 1 167 ? -0.280 -9.235 8.487 1.00 94.88 167 GLY A C 1
ATOM 1313 O O . GLY A 1 167 ? -1.491 -9.171 8.688 1.00 94.88 167 GLY A O 1
ATOM 1314 N N . ALA A 1 168 ? 0.614 -9.175 9.476 1.00 95.12 168 ALA A N 1
ATOM 1315 C CA . ALA A 1 168 ? 0.257 -9.053 10.892 1.00 95.12 168 ALA A CA 1
ATOM 1316 C C . ALA A 1 168 ? -0.190 -7.643 11.306 1.00 95.12 168 ALA A C 1
ATOM 1318 O O . ALA A 1 168 ? -0.667 -7.436 12.419 1.00 95.12 168 ALA A O 1
ATOM 1319 N N . LYS A 1 169 ? -0.018 -6.659 10.423 1.00 94.19 169 LYS A N 1
ATOM 1320 C CA . LYS A 1 169 ? -0.408 -5.271 10.644 1.00 94.19 169 LYS A CA 1
ATOM 1321 C C . LYS A 1 169 ? -0.875 -4.665 9.325 1.00 94.19 169 LYS A C 1
ATOM 1323 O O . LYS A 1 169 ? -0.182 -4.809 8.324 1.00 94.19 169 LYS A O 1
ATOM 1328 N N . SER A 1 170 ? -2.004 -3.962 9.357 1.00 94.81 170 SER A N 1
ATOM 1329 C CA . SER A 1 170 ? -2.480 -3.139 8.243 1.00 94.81 170 SER A CA 1
ATOM 1330 C C . SER A 1 170 ? -2.036 -1.680 8.395 1.00 94.81 170 SER A C 1
ATOM 1332 O O . SER A 1 170 ? -1.860 -1.185 9.514 1.00 94.81 170 SER A O 1
ATOM 1334 N N . PHE A 1 171 ? -1.874 -0.980 7.270 1.00 92.81 171 PHE A N 1
ATOM 1335 C CA . PHE A 1 171 ? -1.715 0.483 7.237 1.00 92.81 171 PHE A CA 1
ATOM 1336 C C . PHE A 1 171 ? -3.051 1.214 7.046 1.00 92.81 171 PHE A C 1
ATOM 1338 O O . PHE A 1 171 ? -3.099 2.442 7.118 1.00 92.81 171 PHE A O 1
ATOM 1345 N N . ILE A 1 172 ? -4.131 0.470 6.804 1.00 93.56 172 ILE A N 1
ATOM 1346 C CA . ILE A 1 172 ? -5.465 1.012 6.565 1.00 93.56 172 ILE A CA 1
ATOM 1347 C C . ILE A 1 172 ? -6.084 1.439 7.909 1.00 93.56 172 ILE A C 1
ATOM 1349 O O . ILE A 1 172 ? -6.091 0.639 8.848 1.00 93.56 172 ILE A O 1
ATOM 1353 N N . PRO A 1 173 ? -6.622 2.667 8.023 1.00 86.12 173 PRO A N 1
ATOM 1354 C CA . PRO A 1 173 ? -7.315 3.134 9.226 1.00 86.12 173 PRO A CA 1
ATOM 1355 C C . PRO A 1 173 ? -8.683 2.443 9.366 1.00 86.12 173 PRO A C 1
ATOM 1357 O O . PRO A 1 173 ? -9.715 2.945 8.910 1.00 86.12 173 PRO A O 1
ATOM 1360 N N . SER A 1 174 ? -8.676 1.246 9.964 1.00 86.94 174 SER A N 1
ATOM 1361 C CA . SER A 1 174 ? -9.839 0.351 10.081 1.00 86.94 174 SER A CA 1
ATOM 1362 C C . SER A 1 174 ? -11.050 0.976 10.784 1.00 86.94 174 SER A C 1
ATOM 1364 O O . SER A 1 174 ? -12.184 0.601 10.517 1.00 86.94 174 SER A O 1
ATOM 1366 N N . GLU A 1 175 ? -10.833 1.973 11.639 1.00 86.62 175 GLU A N 1
ATOM 1367 C CA . GLU A 1 175 ? -11.868 2.657 12.416 1.00 86.62 175 GLU A CA 1
ATOM 1368 C C . GLU A 1 175 ? -12.805 3.549 11.586 1.00 86.62 175 GLU A C 1
ATOM 1370 O O . GLU A 1 175 ? -13.841 3.981 12.092 1.00 86.62 175 GLU A O 1
ATOM 1375 N N . ARG A 1 176 ? -12.454 3.858 10.330 1.00 82.69 176 ARG A N 1
ATOM 1376 C CA . ARG A 1 176 ? -13.265 4.723 9.451 1.00 82.69 176 ARG A CA 1
ATOM 1377 C C . ARG A 1 176 ? -14.044 3.960 8.386 1.00 82.69 176 ARG A C 1
ATOM 1379 O O . ARG A 1 176 ? -14.898 4.554 7.729 1.00 82.69 176 ARG A O 1
ATOM 1386 N N . ILE A 1 177 ? -13.748 2.682 8.196 1.00 90.81 177 ILE A N 1
ATOM 1387 C CA . ILE A 1 177 ? -14.350 1.822 7.173 1.00 90.81 177 ILE A CA 1
ATOM 1388 C C . ILE A 1 177 ? -15.355 0.862 7.817 1.00 90.81 177 ILE A C 1
ATOM 1390 O O . ILE A 1 177 ? -15.353 0.685 9.031 1.00 90.81 177 ILE A O 1
ATOM 1394 N N . ALA A 1 178 ? -16.262 0.293 7.022 1.00 93.62 178 ALA A N 1
ATOM 1395 C CA . ALA A 1 178 ? -17.263 -0.640 7.539 1.00 93.62 178 ALA A CA 1
ATOM 1396 C C . ALA A 1 178 ? -16.641 -2.004 7.843 1.00 93.62 178 ALA A C 1
ATOM 1398 O O . ALA A 1 178 ? -16.916 -2.597 8.887 1.00 93.62 178 ALA A O 1
ATOM 1399 N N . SER A 1 179 ? -15.784 -2.490 6.944 1.00 97.06 179 SER A N 1
ATOM 1400 C CA . SER A 1 179 ? -15.058 -3.737 7.148 1.00 97.06 179 SER A CA 1
ATOM 1401 C C . SER A 1 179 ? -13.733 -3.749 6.390 1.00 97.06 179 SER A C 1
ATOM 1403 O O . SER A 1 179 ? -13.584 -3.112 5.342 1.00 97.06 179 SER A O 1
ATOM 1405 N N . LEU A 1 180 ? -12.771 -4.491 6.940 1.00 98.38 180 LEU A N 1
ATOM 1406 C CA . LEU A 1 180 ? -11.498 -4.782 6.298 1.00 98.38 180 LEU A CA 1
ATOM 1407 C C . LEU A 1 180 ? -11.322 -6.293 6.165 1.00 98.38 180 LEU A C 1
ATOM 1409 O O . LEU A 1 180 ? -11.171 -6.997 7.169 1.00 98.38 180 LEU A O 1
ATOM 1413 N N . HIS A 1 181 ? -11.317 -6.794 4.932 1.00 98.69 181 HIS A N 1
ATOM 1414 C CA . HIS A 1 181 ? -10.989 -8.187 4.638 1.00 98.69 181 HIS A CA 1
ATOM 1415 C C . HIS A 1 181 ? -9.542 -8.288 4.158 1.00 98.69 181 HIS A C 1
ATOM 1417 O O . HIS A 1 181 ? -9.168 -7.608 3.212 1.00 98.69 181 HIS A O 1
ATOM 1423 N N . GLY A 1 182 ? -8.724 -9.141 4.774 1.00 98.50 182 GLY A N 1
ATOM 1424 C CA . GLY A 1 182 ? -7.339 -9.372 4.344 1.00 98.50 182 GLY A CA 1
ATOM 1425 C C . GLY A 1 182 ? -7.164 -10.673 3.558 1.00 98.50 182 GLY A C 1
ATOM 1426 O O . GLY A 1 182 ? -7.616 -11.726 4.003 1.00 98.50 182 GLY A O 1
ATOM 1427 N N . ILE A 1 183 ? -6.468 -10.640 2.423 1.00 98.56 183 ILE A N 1
ATOM 1428 C CA . ILE A 1 183 ? -5.880 -11.832 1.794 1.00 98.56 183 ILE A CA 1
ATOM 1429 C C . ILE A 1 183 ? -4.392 -11.867 2.121 1.00 98.56 183 ILE A C 1
ATOM 1431 O O . ILE A 1 183 ? -3.678 -10.934 1.769 1.00 98.56 183 ILE A O 1
ATOM 1435 N N . GLY A 1 184 ? -3.902 -12.955 2.706 1.00 97.38 184 GLY A N 1
ATOM 1436 C CA . GLY A 1 184 ? -2.470 -13.167 2.923 1.00 97.38 184 GLY A CA 1
ATOM 1437 C C . GLY A 1 184 ? -2.097 -14.643 2.911 1.00 97.38 184 GLY A C 1
ATOM 1438 O O . GLY A 1 184 ? -2.962 -15.512 2.892 1.00 97.38 184 GLY A O 1
ATOM 1439 N N . VAL A 1 185 ? -0.799 -14.936 2.935 1.00 96.75 185 VAL A N 1
ATOM 1440 C CA . VAL A 1 185 ? -0.294 -16.314 2.787 1.00 96.75 185 VAL A CA 1
ATOM 1441 C C . VAL A 1 185 ? 0.061 -16.986 4.122 1.00 96.75 185 VAL A C 1
ATOM 1443 O O . VAL A 1 185 ? 0.172 -18.206 4.193 1.00 96.75 185 VAL A O 1
ATOM 1446 N N . VAL A 1 186 ? 0.202 -16.209 5.205 1.00 97.38 186 VAL A N 1
ATOM 1447 C CA . VAL A 1 186 ? 0.547 -16.713 6.547 1.00 97.38 186 VAL A CA 1
ATOM 1448 C C . VAL A 1 186 ? -0.642 -16.537 7.487 1.00 97.38 186 VAL A C 1
ATOM 1450 O O . VAL A 1 186 ? -0.959 -15.419 7.894 1.00 97.38 186 VAL A O 1
ATOM 1453 N N . ASN A 1 187 ? -1.287 -17.642 7.859 1.00 97.56 187 ASN A N 1
ATOM 1454 C CA . ASN A 1 187 ? -2.484 -17.636 8.704 1.00 97.56 187 ASN A CA 1
ATOM 1455 C C . ASN A 1 187 ? -2.253 -16.956 10.063 1.00 97.56 187 ASN A C 1
ATOM 1457 O O . ASN A 1 187 ? -3.078 -16.162 10.506 1.00 97.56 187 ASN A O 1
ATOM 1461 N N . GLU A 1 188 ? -1.121 -17.227 10.712 1.00 97.19 188 GLU A N 1
ATOM 1462 C CA . GLU A 1 188 ? -0.799 -16.680 12.033 1.00 97.19 188 GLU A CA 1
ATOM 1463 C C . GLU A 1 188 ? -0.656 -15.153 12.000 1.00 97.19 188 GLU A C 1
ATOM 1465 O O . GLU A 1 188 ? -1.079 -14.466 12.929 1.00 97.19 188 GLU A O 1
ATOM 1470 N N . HIS A 1 189 ? -0.111 -14.606 10.907 1.00 96.94 189 HIS A N 1
ATOM 1471 C CA . HIS A 1 189 ? -0.043 -13.162 10.708 1.00 96.94 189 HIS A CA 1
ATOM 1472 C C . HIS A 1 189 ? -1.452 -12.573 10.615 1.00 96.94 189 HIS A C 1
ATOM 1474 O O . HIS A 1 189 ? -1.774 -11.655 11.366 1.00 96.94 189 HIS A O 1
ATOM 1480 N N . LEU A 1 190 ? -2.313 -13.150 9.774 1.00 97.81 190 LEU A N 1
ATOM 1481 C CA . LEU A 1 190 ? -3.687 -12.676 9.594 1.00 97.81 190 LEU A CA 1
ATOM 1482 C C . LEU A 1 190 ? -4.505 -12.742 10.891 1.00 97.81 190 LEU A C 1
ATOM 1484 O O . LEU A 1 190 ? -5.188 -11.780 11.226 1.00 97.81 190 LEU A O 1
ATOM 1488 N N . GLN A 1 191 ? -4.378 -13.826 11.662 1.00 97.50 191 GLN A N 1
ATOM 1489 C CA . GLN A 1 191 ? -5.042 -13.974 12.964 1.00 97.50 191 GLN A CA 1
ATOM 1490 C C . GLN A 1 191 ? -4.594 -12.926 13.989 1.00 97.50 191 GLN A C 1
ATOM 1492 O O . GLN A 1 191 ? -5.390 -12.504 14.824 1.00 97.50 191 GLN A O 1
ATOM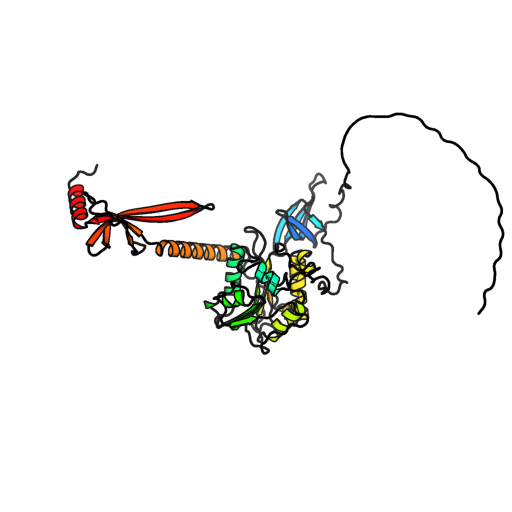 1497 N N . SER A 1 192 ? -3.326 -12.511 13.942 1.00 96.62 192 SER A N 1
ATOM 1498 C CA . SER A 1 192 ? -2.780 -11.497 14.855 1.00 96.62 192 SER A CA 1
ATOM 1499 C C . SER A 1 192 ? -3.106 -10.053 14.454 1.00 96.62 192 SER A C 1
ATOM 1501 O O . SER A 1 192 ? -2.889 -9.135 15.247 1.00 96.62 192 SER A O 1
ATOM 1503 N N . ASN A 1 193 ? -3.614 -9.833 13.238 1.00 97.19 193 ASN A N 1
ATOM 1504 C CA . ASN A 1 193 ? -3.858 -8.500 12.708 1.00 97.19 193 ASN A CA 1
ATOM 1505 C C . ASN A 1 193 ? -5.196 -7.944 13.209 1.00 97.19 193 ASN A C 1
ATOM 1507 O O . ASN A 1 193 ? -6.256 -8.211 12.648 1.00 97.19 193 ASN A O 1
ATOM 1511 N N . SER A 1 194 ? -5.129 -7.112 14.248 1.00 95.38 194 SER A N 1
ATOM 1512 C CA . SER A 1 194 ? -6.302 -6.522 14.903 1.00 95.38 194 SER A CA 1
ATOM 1513 C C . SER A 1 194 ? -7.118 -5.563 14.030 1.00 95.38 194 SER A C 1
ATOM 1515 O O . SER A 1 194 ? -8.204 -5.169 14.441 1.00 95.38 194 SER A O 1
ATOM 1517 N N . ALA A 1 195 ? -6.597 -5.139 12.873 1.00 96.06 195 ALA A N 1
ATOM 1518 C CA . ALA A 1 195 ? -7.324 -4.276 11.943 1.00 96.06 195 ALA A CA 1
ATOM 1519 C C . ALA A 1 195 ? -8.290 -5.065 11.041 1.00 96.06 195 ALA A C 1
ATOM 1521 O O . ALA A 1 195 ? -9.231 -4.485 10.503 1.00 96.06 195 ALA A O 1
ATOM 1522 N N . LEU A 1 196 ? -8.061 -6.372 10.853 1.00 97.81 196 LEU A N 1
ATOM 1523 C CA . LEU A 1 196 ? -8.873 -7.203 9.966 1.00 97.81 196 LEU A CA 1
ATOM 1524 C C . LEU A 1 196 ? -10.186 -7.593 10.645 1.00 97.81 196 LEU A C 1
ATOM 1526 O O . LEU A 1 196 ? -10.204 -8.165 11.732 1.00 97.81 196 LEU A O 1
ATOM 1530 N N . THR A 1 197 ? -11.298 -7.355 9.957 1.00 97.62 197 THR A N 1
ATOM 1531 C CA . THR A 1 197 ? -12.611 -7.884 10.347 1.00 97.62 197 THR A CA 1
ATOM 1532 C C . THR A 1 197 ? -12.738 -9.355 9.955 1.00 97.62 197 THR A C 1
ATOM 1534 O O . THR A 1 197 ? -13.357 -10.149 10.664 1.00 97.62 197 THR A O 1
ATOM 1537 N N . LYS A 1 198 ? -12.167 -9.715 8.801 1.00 97.94 198 LYS A N 1
ATOM 1538 C CA . LYS A 1 198 ? -12.150 -11.066 8.227 1.00 97.94 198 LYS A CA 1
ATOM 1539 C C . LYS A 1 198 ? -10.858 -11.270 7.445 1.00 97.94 198 LYS A C 1
ATOM 1541 O O . LYS A 1 198 ? -10.200 -10.308 7.051 1.00 97.94 198 LYS A O 1
ATOM 1546 N N . PHE A 1 199 ? -10.500 -12.521 7.184 1.00 98.50 199 PHE A N 1
ATOM 1547 C CA . PHE A 1 199 ? -9.365 -12.820 6.324 1.00 98.50 199 PHE A CA 1
ATOM 1548 C C . PHE A 1 199 ? -9.529 -14.138 5.570 1.00 98.50 199 PHE A C 1
ATOM 1550 O O . PHE A 1 199 ? -10.345 -14.989 5.928 1.00 98.50 199 PHE A O 1
ATOM 1557 N N . SER A 1 200 ? -8.733 -14.300 4.517 1.00 98.44 200 SER A N 1
ATOM 1558 C CA . SER A 1 200 ? -8.613 -15.531 3.740 1.00 98.44 200 SER A CA 1
ATOM 1559 C C . SER A 1 200 ? -7.141 -15.850 3.508 1.00 98.44 200 SER A C 1
ATOM 1561 O O . SER A 1 200 ? -6.363 -14.978 3.120 1.00 98.44 200 SER A O 1
ATOM 1563 N N . VAL A 1 201 ? -6.766 -17.107 3.744 1.00 98.06 201 VAL A N 1
ATOM 1564 C CA . VAL A 1 201 ? -5.417 -17.591 3.449 1.00 98.06 201 VAL A CA 1
ATOM 1565 C C . VAL A 1 201 ? -5.363 -17.979 1.976 1.00 98.06 201 VAL A C 1
ATOM 1567 O O . VAL A 1 201 ? -6.039 -18.920 1.566 1.00 98.06 201 VAL A O 1
ATOM 1570 N N . LEU A 1 202 ? -4.596 -17.237 1.182 1.00 97.56 202 LEU A N 1
ATOM 1571 C CA . LEU A 1 202 ? -4.450 -17.459 -0.255 1.00 97.56 202 LEU A CA 1
ATOM 1572 C C . LEU A 1 202 ? -3.060 -17.004 -0.708 1.00 97.56 202 LEU A C 1
ATOM 1574 O O . LEU A 1 202 ? -2.617 -15.904 -0.375 1.00 97.56 202 LEU A O 1
ATOM 1578 N N . ASP A 1 203 ? -2.385 -17.849 -1.485 1.00 96.62 203 ASP A N 1
ATOM 1579 C CA . ASP A 1 203 ? -1.131 -17.489 -2.144 1.00 96.62 203 ASP A CA 1
ATOM 1580 C C . ASP A 1 203 ? -1.429 -16.716 -3.438 1.00 96.62 203 ASP A C 1
ATOM 1582 O O . ASP A 1 203 ? -1.960 -17.265 -4.404 1.00 96.62 203 ASP A O 1
ATOM 1586 N N . LEU A 1 204 ? -1.074 -15.431 -3.455 1.00 96.50 204 LEU A N 1
ATOM 1587 C CA . LEU A 1 204 ? -1.240 -14.550 -4.616 1.00 96.50 204 LEU A CA 1
ATOM 1588 C C . LEU A 1 204 ? -0.317 -14.909 -5.786 1.00 96.50 204 LEU A C 1
ATOM 1590 O O . LEU A 1 204 ? -0.534 -14.447 -6.904 1.00 96.50 204 LEU A O 1
ATOM 1594 N N . ASN A 1 205 ? 0.714 -15.712 -5.522 1.00 94.81 205 ASN A N 1
ATOM 1595 C CA . ASN A 1 205 ? 1.679 -16.189 -6.501 1.00 94.81 205 ASN A CA 1
ATOM 1596 C C . ASN A 1 205 ? 1.414 -17.634 -6.944 1.00 94.81 205 ASN A C 1
ATOM 1598 O O . ASN A 1 205 ? 2.293 -18.252 -7.552 1.00 94.81 205 ASN A O 1
ATOM 1602 N N . ALA A 1 206 ? 0.232 -18.184 -6.653 1.00 92.06 206 ALA A N 1
ATOM 1603 C CA . ALA A 1 206 ? -0.229 -19.407 -7.297 1.00 92.06 206 ALA A CA 1
ATOM 1604 C C . ALA A 1 206 ? -0.385 -19.187 -8.814 1.00 92.06 206 ALA A C 1
ATOM 1606 O O . ALA A 1 206 ? -0.713 -18.090 -9.260 1.00 92.06 206 ALA A O 1
ATOM 1607 N N . GLU A 1 207 ? -0.170 -20.239 -9.611 1.00 85.69 207 GLU A N 1
ATOM 1608 C CA . GLU A 1 207 ? -0.264 -20.175 -11.081 1.00 85.69 207 GLU A CA 1
ATOM 1609 C C . GLU A 1 207 ? -1.642 -19.700 -11.567 1.00 85.69 207 GLU A C 1
ATOM 1611 O O . GLU A 1 207 ? -1.740 -18.989 -12.569 1.00 85.69 207 GLU A O 1
ATOM 1616 N N . HIS A 1 208 ? -2.688 -20.045 -10.814 1.00 89.25 208 HIS A N 1
ATOM 1617 C CA . HIS A 1 208 ? -4.052 -19.575 -11.004 1.00 89.25 208 HIS A CA 1
ATOM 1618 C C . HIS A 1 208 ? -4.580 -19.033 -9.679 1.00 89.25 208 HIS A C 1
ATOM 1620 O O . HIS A 1 208 ? -4.962 -19.803 -8.794 1.00 89.25 208 HIS A O 1
ATOM 1626 N N . VAL A 1 209 ? -4.583 -17.709 -9.531 1.00 92.56 209 VAL A N 1
ATOM 1627 C CA . VAL A 1 209 ? -5.157 -17.048 -8.356 1.00 92.56 209 VAL A CA 1
ATOM 1628 C C . VAL A 1 209 ? -6.580 -16.585 -8.660 1.00 92.56 209 VAL A C 1
ATOM 1630 O O . VAL A 1 209 ? -6.837 -15.937 -9.671 1.00 92.56 209 VAL A O 1
ATOM 1633 N N . ALA A 1 210 ? -7.505 -16.911 -7.760 1.00 95.25 210 ALA A N 1
ATOM 1634 C CA . ALA A 1 210 ? -8.869 -16.404 -7.767 1.00 95.25 210 ALA A CA 1
ATOM 1635 C C . ALA A 1 210 ? -9.232 -15.966 -6.348 1.00 95.25 210 ALA A C 1
ATOM 1637 O O . ALA A 1 210 ? -9.080 -16.726 -5.388 1.00 95.25 210 ALA A O 1
ATOM 1638 N N . PHE A 1 211 ? -9.688 -14.729 -6.203 1.00 98.00 211 PHE A N 1
ATOM 1639 C CA . PHE A 1 211 ? -10.150 -14.215 -4.927 1.00 98.00 211 PHE A CA 1
ATOM 1640 C C . PHE A 1 211 ? -11.494 -14.870 -4.578 1.00 98.00 211 PHE A C 1
ATOM 1642 O O . PHE A 1 211 ? -12.383 -14.935 -5.432 1.00 98.00 211 PHE A O 1
ATOM 1649 N N . PRO A 1 212 ? -11.696 -15.320 -3.326 1.00 96.75 212 PRO A N 1
ATOM 1650 C CA . PRO A 1 212 ? -12.892 -16.052 -2.908 1.00 96.75 212 PRO A CA 1
ATOM 1651 C C . PRO A 1 212 ? -14.095 -15.119 -2.669 1.00 96.75 212 PRO A C 1
ATOM 1653 O O . PRO A 1 212 ? -14.811 -15.248 -1.677 1.00 96.75 212 PRO A O 1
ATOM 1656 N N . PHE A 1 213 ? -14.308 -14.154 -3.562 1.00 98.19 213 PHE A N 1
ATOM 1657 C CA . PHE A 1 213 ? -15.350 -13.137 -3.461 1.00 98.19 213 PHE A CA 1
ATOM 1658 C C . PHE A 1 213 ? -16.143 -13.040 -4.755 1.00 98.19 213 PHE A C 1
ATOM 1660 O O . PHE A 1 213 ? -15.624 -13.284 -5.848 1.00 98.19 213 PHE A O 1
ATOM 1667 N N . GLN A 1 214 ? -17.402 -12.639 -4.630 1.00 97.88 214 GLN A N 1
ATOM 1668 C CA . GLN A 1 214 ? -18.235 -12.311 -5.779 1.00 97.88 214 GLN A CA 1
ATOM 1669 C C . GLN A 1 214 ? -17.720 -11.039 -6.462 1.00 97.88 214 GLN A C 1
ATOM 1671 O O . GLN A 1 214 ? -16.950 -10.264 -5.890 1.00 97.88 214 GLN A O 1
ATOM 1676 N N . GLU A 1 215 ? -18.124 -10.833 -7.711 1.00 97.50 215 GLU A N 1
ATOM 1677 C CA . GLU A 1 215 ? -17.887 -9.553 -8.374 1.00 97.50 215 GLU A CA 1
ATOM 1678 C C . GLU A 1 215 ? -18.512 -8.399 -7.574 1.00 97.50 215 GLU A C 1
ATOM 1680 O O . GLU A 1 215 ? -19.479 -8.603 -6.841 1.00 97.50 215 GLU A O 1
ATOM 1685 N N . GLN A 1 216 ? -17.944 -7.196 -7.683 1.00 97.31 216 GLN A N 1
ATOM 1686 C CA . GLN A 1 216 ? -18.523 -5.979 -7.095 1.00 97.31 216 GLN A CA 1
ATOM 1687 C C . GLN A 1 216 ? -18.818 -6.069 -5.576 1.00 97.31 216 GLN A C 1
ATOM 1689 O O . GLN A 1 216 ? -19.817 -5.549 -5.072 1.00 97.31 216 GLN A O 1
ATOM 1694 N N . SER A 1 217 ? -17.934 -6.723 -4.823 1.00 97.69 217 SER A N 1
ATOM 1695 C CA . SER A 1 217 ? -18.064 -6.929 -3.373 1.00 97.69 217 SER A CA 1
ATOM 1696 C C . SER A 1 217 ? -17.392 -5.848 -2.519 1.00 97.69 217 SER A C 1
ATOM 1698 O O . SER A 1 217 ? -17.720 -5.733 -1.338 1.00 97.69 217 SER A O 1
ATOM 1700 N N . PHE A 1 218 ? -16.483 -5.048 -3.084 1.00 98.25 218 PHE A N 1
ATOM 1701 C CA . PHE A 1 218 ? -15.694 -4.063 -2.336 1.00 98.25 218 PHE A CA 1
ATOM 1702 C C . PHE A 1 218 ? -15.754 -2.666 -2.952 1.00 98.25 218 PHE A C 1
ATOM 1704 O O . PHE A 1 218 ? -15.832 -2.506 -4.170 1.00 98.25 218 PHE A O 1
ATOM 1711 N N . ASP A 1 219 ? -15.664 -1.646 -2.102 1.00 96.31 219 ASP A N 1
ATOM 1712 C CA . ASP A 1 219 ? -15.558 -0.241 -2.513 1.00 96.31 219 ASP A CA 1
ATOM 1713 C C . ASP A 1 219 ? -14.103 0.160 -2.779 1.00 96.31 219 ASP A C 1
ATOM 1715 O O . ASP A 1 219 ? -13.837 1.091 -3.543 1.00 96.31 219 ASP A O 1
ATOM 1719 N N . ALA A 1 220 ? -13.152 -0.541 -2.157 1.00 97.44 220 ALA A N 1
ATOM 1720 C CA . ALA A 1 220 ? -11.733 -0.365 -2.414 1.00 97.44 220 ALA A CA 1
ATOM 1721 C C . ALA A 1 220 ? -10.956 -1.679 -2.286 1.00 97.44 220 ALA A C 1
ATOM 1723 O O . ALA A 1 220 ? -11.246 -2.516 -1.431 1.00 97.44 220 ALA A O 1
ATOM 1724 N N . VAL A 1 221 ? -9.916 -1.811 -3.106 1.00 98.56 221 VAL A N 1
ATOM 1725 C CA . VAL A 1 221 ? -8.880 -2.838 -2.969 1.00 98.56 221 VAL A CA 1
ATOM 1726 C C . VAL A 1 221 ? -7.565 -2.113 -2.698 1.00 98.56 221 VAL A C 1
ATOM 1728 O O . VAL A 1 221 ? -7.252 -1.128 -3.366 1.00 98.56 221 VAL A O 1
ATOM 1731 N N . VAL A 1 222 ? -6.792 -2.567 -1.717 1.00 98.44 222 VAL A N 1
ATOM 1732 C CA . VAL A 1 222 ? -5.534 -1.942 -1.293 1.00 98.44 222 VAL A CA 1
ATOM 1733 C C . VAL A 1 222 ? -4.406 -2.970 -1.353 1.00 98.44 222 VAL A C 1
ATOM 1735 O O . VAL A 1 222 ? -4.495 -4.037 -0.758 1.00 98.44 222 VAL A O 1
ATOM 1738 N N . CYS A 1 223 ? -3.332 -2.641 -2.064 1.00 97.81 223 CYS A N 1
ATOM 1739 C CA . CYS A 1 223 ? -2.138 -3.460 -2.267 1.00 97.81 223 CYS A CA 1
ATOM 1740 C C . CYS A 1 223 ? -0.917 -2.675 -1.759 1.00 97.81 223 CYS A C 1
ATOM 1742 O O . CYS A 1 223 ? -0.273 -1.933 -2.507 1.00 97.81 223 CYS A O 1
ATOM 1744 N N . SER A 1 224 ? -0.635 -2.784 -0.456 1.00 95.62 224 SER A N 1
ATOM 1745 C CA . SER A 1 224 ? 0.387 -1.965 0.210 1.00 95.62 224 SER A CA 1
ATOM 1746 C C . SER A 1 224 ? 1.731 -2.677 0.306 1.00 95.62 224 SER A C 1
ATOM 1748 O O . SER A 1 224 ? 1.915 -3.537 1.158 1.00 95.62 224 SER A O 1
ATOM 1750 N N . GLY A 1 225 ? 2.692 -2.306 -0.542 1.00 93.38 225 GLY A N 1
ATOM 1751 C CA . GLY A 1 225 ? 4.041 -2.885 -0.523 1.00 93.38 225 GLY A CA 1
ATOM 1752 C C . GLY A 1 225 ? 4.117 -4.311 -1.072 1.00 93.38 225 GLY A C 1
ATOM 1753 O O . GLY A 1 225 ? 5.108 -4.990 -0.858 1.00 93.38 225 GLY A O 1
ATOM 1754 N N . VAL A 1 226 ? 3.088 -4.777 -1.783 1.00 95.50 226 VAL A N 1
ATOM 1755 C CA . VAL A 1 226 ? 2.984 -6.178 -2.233 1.00 95.50 226 VAL A CA 1
ATOM 1756 C C . VAL A 1 226 ? 3.402 -6.345 -3.692 1.00 95.50 226 VAL A C 1
ATOM 1758 O O . VAL A 1 226 ? 4.000 -7.357 -4.049 1.00 95.50 226 VAL A O 1
ATOM 1761 N N . MET A 1 227 ? 3.180 -5.319 -4.523 1.00 95.00 227 MET A N 1
ATOM 1762 C CA . MET A 1 227 ? 3.560 -5.299 -5.941 1.00 95.00 227 MET A CA 1
ATOM 1763 C C . MET A 1 227 ? 5.002 -5.781 -6.234 1.00 95.00 227 MET A C 1
ATOM 1765 O O . MET A 1 227 ? 5.171 -6.529 -7.196 1.00 95.00 227 MET A O 1
ATOM 1769 N N . PRO A 1 228 ? 6.037 -5.451 -5.426 1.00 93.19 228 PRO A N 1
ATOM 1770 C CA . PRO A 1 228 ? 7.401 -5.939 -5.658 1.00 93.19 228 PRO A CA 1
ATOM 1771 C C . PRO A 1 228 ? 7.583 -7.465 -5.601 1.00 93.19 228 PRO A C 1
ATOM 1773 O O . PRO A 1 228 ? 8.614 -7.963 -6.052 1.00 93.19 228 PRO A O 1
ATOM 1776 N N . TYR A 1 229 ? 6.622 -8.197 -5.034 1.00 93.81 229 TYR A N 1
ATOM 1777 C CA . TYR A 1 229 ? 6.693 -9.642 -4.778 1.00 93.81 229 TYR A CA 1
ATOM 1778 C C . TYR A 1 229 ? 5.711 -10.456 -5.620 1.00 93.81 229 TYR A C 1
ATOM 1780 O O . TYR A 1 229 ? 5.676 -11.683 -5.506 1.00 93.81 229 TYR A O 1
ATOM 1788 N N . LEU A 1 230 ? 4.889 -9.793 -6.438 1.00 94.62 230 LEU A N 1
ATOM 1789 C CA . LEU A 1 230 ? 3.915 -10.467 -7.283 1.00 94.62 230 LEU A CA 1
ATOM 1790 C C . LEU A 1 230 ? 4.599 -11.026 -8.525 1.00 94.62 230 LEU A C 1
ATOM 1792 O O . LEU A 1 230 ? 5.121 -10.287 -9.358 1.00 94.62 230 LEU A O 1
ATOM 1796 N N . GLN A 1 231 ? 4.537 -12.343 -8.665 1.00 93.06 231 GLN A N 1
ATOM 1797 C CA . GLN A 1 231 ? 4.950 -13.043 -9.869 1.00 93.06 231 GLN A CA 1
ATOM 1798 C C . GLN A 1 231 ? 3.871 -12.973 -10.941 1.00 93.06 231 GLN A C 1
ATOM 1800 O O . GLN A 1 231 ? 4.199 -12.828 -12.108 1.00 93.06 231 GLN A O 1
ATOM 1805 N N . PHE A 1 232 ? 2.587 -13.006 -10.567 1.00 94.19 232 PHE A N 1
ATOM 1806 C CA . PHE A 1 232 ? 1.450 -12.966 -11.499 1.00 94.19 232 PHE A CA 1
ATOM 1807 C C . PHE A 1 232 ? 0.569 -11.717 -11.293 1.00 94.19 232 PHE A C 1
ATOM 1809 O O . PHE A 1 232 ? -0.640 -11.844 -11.079 1.00 94.19 232 PHE A O 1
ATOM 1816 N N . PRO A 1 233 ? 1.119 -10.485 -11.353 1.00 95.69 233 PRO A N 1
ATOM 1817 C CA . PRO A 1 233 ? 0.362 -9.285 -10.997 1.00 95.69 233 PRO A CA 1
ATOM 1818 C C . PRO A 1 233 ? -0.840 -9.043 -11.912 1.00 95.69 233 PRO A C 1
ATOM 1820 O O . PRO A 1 233 ? -1.838 -8.504 -11.454 1.00 95.69 233 PRO A O 1
ATOM 1823 N N . LEU A 1 234 ? -0.795 -9.486 -13.174 1.00 95.38 234 LEU A N 1
ATOM 1824 C CA . LEU A 1 234 ? -1.926 -9.351 -14.091 1.00 95.38 234 LEU A CA 1
ATOM 1825 C C . LEU A 1 234 ? -3.184 -10.066 -13.565 1.00 95.38 234 LEU A C 1
ATOM 1827 O O . LEU A 1 234 ? -4.275 -9.514 -13.649 1.00 95.38 234 LEU A O 1
ATOM 1831 N N . GLN A 1 235 ? -3.031 -11.255 -12.969 1.00 96.12 235 GLN A N 1
ATOM 1832 C CA . GLN A 1 235 ? -4.153 -12.003 -12.391 1.00 96.12 235 GLN A CA 1
ATOM 1833 C C . GLN A 1 235 ? -4.693 -11.312 -11.135 1.00 96.12 235 GLN A C 1
ATOM 1835 O O . GLN A 1 235 ? -5.898 -11.146 -10.985 1.00 96.12 235 GLN A O 1
ATOM 1840 N N . VAL A 1 236 ? -3.796 -10.836 -10.266 1.00 98.00 236 VAL A N 1
ATOM 1841 C CA . VAL A 1 236 ? -4.160 -10.090 -9.051 1.00 98.00 236 VAL A CA 1
ATOM 1842 C C . VAL A 1 236 ? -4.912 -8.802 -9.394 1.00 98.00 236 VAL A C 1
ATOM 1844 O O . VAL A 1 236 ? -5.900 -8.472 -8.744 1.00 98.00 236 VAL A O 1
ATOM 1847 N N . PHE A 1 237 ? -4.469 -8.079 -10.423 1.00 98.00 237 PHE A N 1
ATOM 1848 C CA . PHE A 1 237 ? -5.106 -6.842 -10.877 1.00 98.00 237 PHE A CA 1
ATOM 1849 C C . PHE A 1 237 ? -6.462 -7.122 -11.538 1.00 98.00 237 PHE A C 1
ATOM 1851 O O . PHE A 1 237 ? -7.415 -6.389 -11.284 1.00 98.00 237 PHE A O 1
ATOM 1858 N N . ALA A 1 238 ? -6.578 -8.195 -12.328 1.00 97.75 238 ALA A N 1
ATOM 1859 C CA . ALA A 1 238 ? -7.850 -8.616 -12.913 1.00 97.75 238 ALA A CA 1
ATOM 1860 C C . ALA A 1 238 ? -8.875 -9.004 -11.833 1.00 97.75 238 ALA A C 1
ATOM 1862 O O . ALA A 1 238 ? -10.023 -8.567 -11.886 1.00 97.75 238 ALA A O 1
ATOM 1863 N N . GLU A 1 239 ? -8.455 -9.751 -10.809 1.00 98.38 239 GLU A N 1
ATOM 1864 C CA . GLU A 1 239 ? -9.317 -10.077 -9.671 1.00 98.38 239 GLU A CA 1
ATOM 1865 C C . GLU A 1 239 ? -9.680 -8.833 -8.855 1.00 98.38 239 GLU A C 1
ATOM 1867 O O . GLU A 1 239 ? -10.837 -8.684 -8.466 1.00 98.38 239 GLU A O 1
ATOM 1872 N N . ALA A 1 240 ? -8.744 -7.898 -8.657 1.00 98.38 240 ALA A N 1
ATOM 1873 C CA . ALA A 1 240 ? -9.037 -6.610 -8.031 1.00 98.38 240 ALA A CA 1
ATOM 1874 C C . ALA A 1 240 ? -10.103 -5.828 -8.818 1.00 98.38 240 ALA A C 1
ATOM 1876 O O . ALA A 1 240 ? -11.057 -5.338 -8.220 1.00 98.38 240 ALA A O 1
ATOM 1877 N N . ALA A 1 241 ? -9.991 -5.755 -10.148 1.00 97.94 241 ALA A N 1
ATOM 1878 C CA . ALA A 1 241 ? -10.995 -5.120 -11.001 1.00 97.94 241 ALA A CA 1
ATOM 1879 C C . ALA A 1 241 ? -12.364 -5.810 -10.891 1.00 97.94 241 ALA A C 1
ATOM 1881 O O . ALA A 1 241 ? -13.383 -5.131 -10.771 1.00 97.94 241 ALA A O 1
ATOM 1882 N N . ARG A 1 242 ? -12.390 -7.150 -10.882 1.00 97.88 242 ARG A N 1
ATOM 1883 C CA . ARG A 1 242 ? -13.622 -7.949 -10.791 1.00 97.88 242 ARG A CA 1
ATOM 1884 C C . ARG A 1 242 ? -1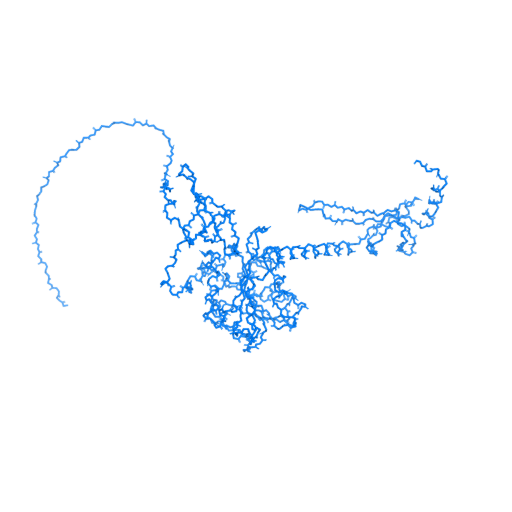4.368 -7.724 -9.477 1.00 97.88 242 ARG A C 1
ATOM 1886 O O . ARG A 1 242 ? -15.591 -7.588 -9.474 1.00 97.88 242 ARG A O 1
ATOM 1893 N N . VAL A 1 243 ? -13.659 -7.719 -8.349 1.00 98.38 243 VAL A N 1
ATOM 1894 C CA . VAL A 1 243 ? -14.291 -7.610 -7.021 1.00 98.38 243 VAL A CA 1
ATOM 1895 C C . VAL A 1 243 ? -14.650 -6.172 -6.641 1.00 98.38 243 VAL A C 1
ATOM 1897 O O . VAL A 1 243 ? -15.380 -5.974 -5.670 1.00 98.38 243 VAL A O 1
ATOM 1900 N N . LEU A 1 244 ? -14.173 -5.170 -7.382 1.00 98.00 244 LEU A N 1
ATOM 1901 C CA . LEU A 1 244 ? -14.526 -3.771 -7.159 1.00 98.00 244 LEU A CA 1
ATOM 1902 C C . LEU A 1 244 ? -15.927 -3.449 -7.679 1.00 98.00 244 LEU A C 1
ATOM 1904 O O . LEU A 1 244 ? -16.295 -3.790 -8.803 1.00 98.00 244 LEU A O 1
ATOM 1908 N N . ARG A 1 245 ? -16.708 -2.737 -6.863 1.00 95.94 245 ARG A N 1
ATOM 1909 C CA . ARG A 1 245 ? -17.951 -2.092 -7.301 1.00 95.94 245 ARG A CA 1
ATOM 1910 C C . ARG A 1 245 ? -17.653 -1.025 -8.359 1.00 95.94 245 ARG A C 1
ATOM 1912 O O . ARG A 1 245 ? -16.557 -0.456 -8.352 1.00 95.94 245 ARG A O 1
ATOM 1919 N N . PRO A 1 246 ? -18.622 -0.679 -9.225 1.00 89.56 246 PRO A N 1
ATOM 1920 C CA . PRO A 1 246 ? -18.504 0.490 -10.091 1.00 89.56 246 PRO A CA 1
ATOM 1921 C C . PRO A 1 246 ? -18.120 1.739 -9.281 1.00 89.56 246 PRO A C 1
ATOM 1923 O O . PRO A 1 246 ? -18.700 2.024 -8.234 1.00 89.56 246 PRO A O 1
ATOM 1926 N N . GLY A 1 247 ? -17.102 2.468 -9.738 1.00 86.06 247 GLY A N 1
ATOM 1927 C CA . GLY A 1 247 ? -16.546 3.631 -9.037 1.00 86.06 247 GLY A CA 1
ATOM 1928 C C . GLY A 1 247 ? -15.650 3.311 -7.834 1.00 86.06 247 GLY A C 1
ATOM 1929 O O . GLY A 1 247 ? -15.127 4.244 -7.217 1.00 86.06 247 GLY A O 1
ATOM 1930 N N . GLY A 1 248 ? -15.456 2.033 -7.501 1.00 92.88 248 GLY A N 1
ATOM 1931 C CA . GLY A 1 248 ? -14.499 1.584 -6.497 1.00 92.88 248 GLY A CA 1
ATOM 1932 C C . GLY A 1 248 ? -13.052 1.752 -6.961 1.00 92.88 248 GLY A C 1
ATOM 1933 O O . GLY A 1 248 ? -12.768 1.765 -8.162 1.00 92.88 248 GLY A O 1
ATOM 1934 N N . SER A 1 249 ? -12.132 1.906 -6.008 1.00 93.62 249 SER A N 1
ATOM 1935 C CA . SER A 1 249 ? -10.730 2.237 -6.294 1.00 93.62 249 SER A CA 1
ATOM 1936 C C . SER A 1 249 ? -9.777 1.097 -5.955 1.00 93.62 249 SER A C 1
ATOM 1938 O O . SER A 1 249 ? -9.789 0.599 -4.827 1.00 93.62 249 SER A O 1
ATOM 1940 N N . PHE A 1 250 ? -8.880 0.757 -6.878 1.00 98.06 250 PHE A N 1
ATOM 1941 C CA . PHE A 1 250 ? -7.700 -0.045 -6.572 1.00 98.06 250 PHE A CA 1
ATOM 1942 C C . PHE A 1 250 ? -6.535 0.880 -6.227 1.00 98.06 250 PHE A C 1
ATOM 1944 O O . PHE A 1 250 ? -6.227 1.776 -7.008 1.00 98.06 250 PHE A O 1
ATOM 1951 N N . ILE A 1 251 ? -5.915 0.690 -5.064 1.00 97.06 251 ILE A N 1
ATOM 1952 C CA . ILE A 1 251 ? -4.841 1.531 -4.530 1.00 97.06 251 ILE A CA 1
ATOM 1953 C C . ILE A 1 251 ? -3.599 0.665 -4.311 1.00 97.06 251 ILE A C 1
ATOM 1955 O O . ILE A 1 251 ? -3.651 -0.330 -3.595 1.00 97.06 251 ILE A O 1
ATOM 1959 N N . ILE A 1 252 ? -2.473 1.047 -4.904 1.00 97.81 252 ILE A N 1
ATOM 1960 C CA . ILE A 1 252 ? -1.222 0.283 -4.903 1.00 97.81 252 ILE A CA 1
ATOM 1961 C C . ILE A 1 252 ? -0.108 1.184 -4.383 1.00 97.81 252 ILE A C 1
ATOM 1963 O O . ILE A 1 252 ? 0.051 2.298 -4.882 1.00 97.81 252 ILE A O 1
ATOM 1967 N N . SER A 1 253 ? 0.686 0.714 -3.420 1.00 95.00 253 SER A N 1
ATOM 1968 C CA . SER A 1 253 ? 1.815 1.483 -2.885 1.00 95.00 253 SER A CA 1
ATOM 1969 C C . SER A 1 253 ? 3.127 0.707 -2.863 1.00 95.00 253 SER A C 1
ATOM 1971 O O . SER A 1 253 ? 3.150 -0.516 -2.723 1.00 95.00 253 SER A O 1
ATOM 1973 N N . TRP A 1 254 ? 4.237 1.428 -3.020 1.00 93.00 254 TRP A N 1
ATOM 1974 C CA . TRP A 1 254 ? 5.599 0.886 -2.943 1.00 93.00 254 TRP A CA 1
ATOM 1975 C C . TRP A 1 254 ? 6.607 1.985 -2.597 1.00 93.00 254 TRP A C 1
ATOM 1977 O O . TRP A 1 254 ? 6.261 3.167 -2.581 1.00 93.00 254 TRP A O 1
ATOM 1987 N N . THR A 1 255 ? 7.870 1.618 -2.352 1.00 87.31 255 THR A N 1
ATOM 1988 C CA . THR A 1 255 ? 8.948 2.592 -2.125 1.00 87.31 255 THR A CA 1
ATOM 1989 C C . THR A 1 255 ? 9.961 2.650 -3.276 1.00 87.31 255 THR A C 1
ATOM 1991 O O . THR A 1 255 ? 10.105 1.704 -4.053 1.00 87.31 255 THR A O 1
ATOM 1994 N N . SER A 1 256 ? 10.676 3.775 -3.432 1.00 77.75 256 SER A N 1
ATOM 1995 C CA . SER A 1 256 ? 11.702 3.918 -4.484 1.00 77.75 256 SER A CA 1
ATOM 1996 C C . SER A 1 256 ? 12.864 2.941 -4.316 1.00 77.75 256 SER A C 1
ATOM 1998 O O . SER A 1 256 ? 13.478 2.535 -5.306 1.00 77.75 256 SER A O 1
ATOM 2000 N N . LYS A 1 257 ? 13.186 2.569 -3.074 1.00 76.50 257 LYS A N 1
ATOM 2001 C CA . LYS A 1 257 ? 14.300 1.671 -2.778 1.00 76.50 257 LYS A CA 1
ATOM 2002 C C . LYS A 1 257 ? 13.891 0.239 -3.104 1.00 76.50 257 LYS A C 1
ATOM 2004 O O . LYS A 1 257 ? 12.751 -0.154 -2.882 1.00 76.50 257 LYS A O 1
ATOM 2009 N N . ALA A 1 258 ? 14.824 -0.533 -3.655 1.00 68.25 258 ALA A N 1
ATOM 2010 C CA . ALA A 1 258 ? 14.650 -1.977 -3.716 1.00 68.25 258 ALA A CA 1
ATOM 2011 C C . ALA A 1 258 ? 14.439 -2.516 -2.293 1.00 68.25 258 ALA A C 1
ATOM 2013 O O . ALA A 1 258 ? 14.993 -1.968 -1.332 1.00 68.25 258 ALA A O 1
ATOM 2014 N N . SER A 1 259 ? 13.618 -3.554 -2.164 1.00 70.56 259 SER A N 1
ATOM 2015 C CA . SER A 1 259 ? 13.412 -4.166 -0.862 1.00 70.56 259 SER A CA 1
ATOM 2016 C C . SER A 1 259 ? 14.708 -4.821 -0.389 1.00 70.56 259 SER A C 1
ATOM 2018 O O . SER A 1 259 ? 15.522 -5.265 -1.196 1.00 70.56 259 SER A O 1
ATOM 2020 N N . PHE A 1 260 ? 14.882 -4.893 0.926 1.00 66.19 260 PHE A N 1
ATOM 2021 C CA . PHE A 1 260 ? 15.895 -5.738 1.552 1.00 66.19 260 PHE A CA 1
ATOM 2022 C C . PHE A 1 260 ? 15.461 -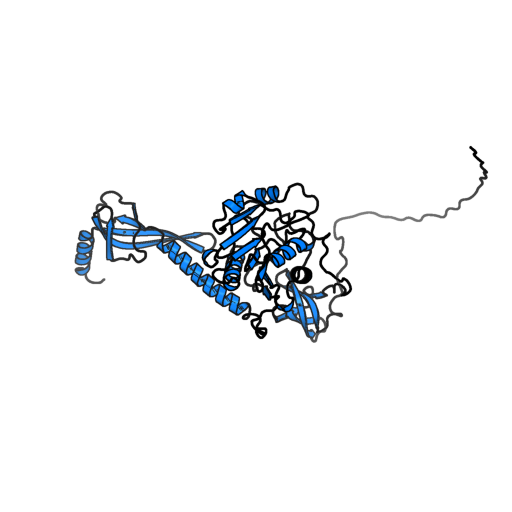7.214 1.633 1.00 66.19 260 PHE A C 1
ATOM 2024 O O . PHE A 1 260 ? 16.204 -8.037 2.156 1.00 66.19 260 PHE A O 1
ATOM 2031 N N . LEU A 1 261 ? 14.254 -7.543 1.165 1.00 75.31 261 LEU A N 1
ATOM 2032 C CA . LEU A 1 261 ? 13.693 -8.885 1.160 1.00 75.31 261 LEU A CA 1
ATOM 2033 C C . LEU A 1 261 ? 14.041 -9.615 -0.143 1.00 75.31 261 LEU A C 1
ATOM 2035 O O . LEU A 1 261 ? 13.661 -9.198 -1.239 1.00 75.31 261 LEU A O 1
ATOM 2039 N N . ASP A 1 262 ? 14.692 -10.767 0.001 1.00 75.75 262 ASP A N 1
ATOM 2040 C CA . ASP A 1 262 ? 15.192 -11.622 -1.088 1.00 75.75 262 ASP A CA 1
ATOM 2041 C C . ASP A 1 262 ? 14.115 -12.233 -2.016 1.00 75.75 262 ASP A C 1
ATOM 2043 O O . ASP A 1 262 ? 14.440 -13.019 -2.905 1.00 75.75 262 ASP A O 1
ATOM 2047 N N . ARG A 1 263 ? 12.827 -11.896 -1.842 1.00 83.94 263 ARG A N 1
ATOM 2048 C CA . ARG A 1 263 ? 11.727 -12.321 -2.735 1.00 83.94 263 ARG A CA 1
ATOM 2049 C C . ARG A 1 263 ? 11.234 -11.277 -3.716 1.00 83.94 263 ARG A C 1
ATOM 2051 O O . ARG A 1 263 ? 10.266 -11.534 -4.431 1.00 83.94 263 ARG A O 1
ATOM 2058 N N . GLN A 1 264 ? 11.875 -10.119 -3.777 1.00 87.25 264 GLN A N 1
ATOM 2059 C CA . GLN A 1 264 ? 11.562 -9.155 -4.819 1.00 87.25 264 GLN A CA 1
ATOM 2060 C C . GLN A 1 264 ? 11.790 -9.778 -6.208 1.00 87.25 264 GLN A C 1
ATOM 2062 O O . GLN A 1 264 ? 12.854 -10.337 -6.481 1.00 87.25 264 GLN A O 1
ATOM 2067 N N . VAL A 1 265 ? 10.798 -9.679 -7.097 1.00 89.00 265 VAL A N 1
ATOM 2068 C CA . VAL A 1 265 ? 10.930 -10.204 -8.464 1.00 89.00 265 VAL A CA 1
ATOM 2069 C C . VAL A 1 265 ? 11.942 -9.369 -9.250 1.00 89.00 265 VAL A C 1
ATOM 2071 O O . VAL A 1 265 ? 11.963 -8.137 -9.155 1.00 89.00 265 VAL A O 1
ATOM 2074 N N . GLN A 1 266 ? 12.793 -10.024 -10.042 1.00 82.12 266 GLN A N 1
ATOM 2075 C CA . GLN A 1 266 ? 13.919 -9.354 -10.709 1.00 82.12 266 GLN A CA 1
ATOM 2076 C C . GLN A 1 266 ? 13.463 -8.232 -11.644 1.00 82.12 266 GLN A C 1
ATOM 2078 O O . GLN A 1 266 ? 14.021 -7.134 -11.615 1.00 82.12 266 GLN A O 1
ATOM 2083 N N . GLY A 1 267 ? 12.398 -8.474 -12.410 1.00 83.00 267 GLY A N 1
ATOM 2084 C CA . GLY A 1 267 ? 11.788 -7.493 -13.303 1.00 83.00 267 GLY A CA 1
ATOM 2085 C C . GLY A 1 267 ? 11.279 -6.246 -12.584 1.00 83.00 267 GLY A C 1
ATOM 2086 O O . GLY A 1 267 ? 11.185 -5.196 -13.205 1.00 83.00 267 GLY A O 1
ATOM 2087 N N . TRP A 1 268 ? 11.005 -6.309 -11.278 1.00 89.50 268 TRP A N 1
ATOM 2088 C CA . TRP A 1 268 ? 10.704 -5.128 -10.467 1.00 89.50 268 TRP A CA 1
ATOM 2089 C C . TRP A 1 268 ? 11.972 -4.462 -9.922 1.00 89.50 268 TRP A C 1
ATOM 2091 O O . TRP A 1 268 ? 12.124 -3.237 -9.997 1.00 89.50 268 TRP A O 1
ATOM 2101 N N . GLY A 1 269 ? 12.888 -5.261 -9.367 1.00 83.94 269 GLY A N 1
ATOM 2102 C CA . GLY A 1 269 ? 14.126 -4.772 -8.755 1.00 83.94 269 GLY A CA 1
ATOM 2103 C C . GLY A 1 269 ? 15.029 -4.029 -9.737 1.00 83.94 269 GLY A C 1
ATOM 2104 O O . GLY A 1 269 ? 15.553 -2.968 -9.397 1.00 83.94 269 GLY A O 1
ATOM 2105 N N . ASN A 1 270 ? 15.105 -4.512 -10.979 1.00 83.00 270 ASN A N 1
ATOM 2106 C CA . ASN A 1 270 ? 15.926 -3.937 -12.048 1.00 83.00 270 ASN A CA 1
ATOM 2107 C C . ASN A 1 270 ? 15.354 -2.646 -12.656 1.00 83.00 270 ASN A C 1
ATOM 2109 O O . ASN A 1 270 ? 16.029 -1.999 -13.454 1.00 83.00 270 ASN A O 1
ATOM 2113 N N . ARG A 1 271 ? 14.125 -2.259 -12.290 1.00 79.88 271 ARG A N 1
ATOM 2114 C CA . ARG A 1 271 ? 13.454 -1.064 -12.813 1.00 79.88 271 ARG A CA 1
ATOM 2115 C C . ARG A 1 271 ? 13.716 0.166 -11.956 1.00 79.88 271 ARG A C 1
ATOM 2117 O O . ARG A 1 271 ? 13.668 0.122 -10.725 1.00 79.88 271 ARG A O 1
ATOM 2124 N N . THR A 1 272 ? 13.906 1.294 -12.628 1.00 78.88 272 THR A N 1
ATOM 2125 C CA . THR A 1 272 ? 13.814 2.633 -12.039 1.00 78.88 272 THR A CA 1
ATOM 2126 C C . THR A 1 272 ? 12.405 2.890 -11.504 1.00 78.88 272 THR A C 1
ATOM 2128 O O . THR A 1 272 ? 11.440 2.208 -11.852 1.00 78.88 272 THR A O 1
ATOM 2131 N N . SER A 1 273 ? 12.247 3.916 -10.664 1.00 76.38 273 SER A N 1
ATOM 2132 C CA . SER A 1 273 ? 10.918 4.248 -10.140 1.00 76.38 273 SER A CA 1
ATOM 2133 C C . SER A 1 273 ? 9.917 4.619 -11.240 1.00 76.38 273 SER A C 1
ATOM 2135 O O . SER A 1 273 ? 8.759 4.224 -11.147 1.00 76.38 273 SER A O 1
ATOM 2137 N N . THR A 1 274 ? 10.346 5.304 -12.303 1.00 75.31 274 THR A N 1
ATOM 2138 C CA . THR A 1 274 ? 9.456 5.612 -13.431 1.00 75.31 274 THR A CA 1
ATOM 2139 C C . THR A 1 274 ? 9.056 4.365 -14.200 1.00 75.31 274 THR A C 1
ATOM 2141 O O . THR A 1 274 ? 7.894 4.229 -14.567 1.00 75.31 274 THR A O 1
ATOM 2144 N N . GLU A 1 275 ? 9.980 3.430 -14.424 1.00 80.25 275 GLU A N 1
ATOM 2145 C CA . GLU A 1 275 ? 9.660 2.160 -15.087 1.00 80.25 275 GLU A CA 1
ATOM 2146 C C . GLU A 1 275 ? 8.710 1.304 -14.241 1.00 80.25 275 GLU A C 1
ATOM 2148 O O . GLU A 1 275 ? 7.826 0.657 -14.796 1.00 80.25 275 GLU A O 1
ATOM 2153 N N . ARG A 1 276 ? 8.833 1.338 -12.906 1.00 88.31 276 ARG A N 1
ATOM 2154 C CA . ARG A 1 276 ? 7.871 0.705 -11.984 1.00 88.31 276 ARG A CA 1
ATOM 2155 C C . ARG A 1 276 ? 6.491 1.354 -12.079 1.00 88.31 276 ARG A C 1
ATOM 2157 O O . ARG A 1 276 ? 5.496 0.650 -12.218 1.00 88.31 276 ARG A O 1
ATOM 2164 N N . THR A 1 277 ? 6.422 2.686 -12.074 1.00 85.69 277 THR A N 1
ATOM 2165 C CA . THR A 1 277 ? 5.164 3.423 -12.273 1.00 85.69 277 THR A CA 1
ATOM 2166 C C . THR A 1 277 ? 4.531 3.090 -13.620 1.00 85.69 277 THR A C 1
ATOM 2168 O O . THR A 1 277 ? 3.331 2.839 -13.692 1.00 85.69 277 THR A O 1
ATOM 2171 N N . ALA A 1 278 ? 5.325 3.075 -14.691 1.00 82.31 278 ALA A N 1
ATOM 2172 C CA . ALA A 1 278 ? 4.853 2.732 -16.024 1.00 82.31 278 ALA A CA 1
ATOM 2173 C C . ALA A 1 278 ? 4.328 1.287 -16.070 1.00 82.31 278 ALA A C 1
ATOM 2175 O O . ALA A 1 278 ? 3.267 1.057 -16.642 1.00 82.31 278 ALA A O 1
ATOM 2176 N N . LEU A 1 279 ? 5.015 0.342 -15.413 1.00 91.56 279 LEU A N 1
ATOM 2177 C CA . LEU A 1 279 ? 4.596 -1.058 -15.333 1.00 91.56 279 LEU A CA 1
ATOM 2178 C C . LEU A 1 279 ? 3.240 -1.180 -14.633 1.00 91.56 279 LEU A C 1
ATOM 2180 O O . LEU A 1 279 ? 2.341 -1.839 -15.145 1.00 91.56 279 LEU A O 1
ATOM 2184 N N . VAL A 1 280 ? 3.065 -0.503 -13.494 1.00 95.31 280 VAL A N 1
ATOM 2185 C CA . VAL A 1 280 ? 1.784 -0.482 -12.770 1.00 95.31 280 VAL A CA 1
ATOM 2186 C C . VAL A 1 280 ? 0.673 0.124 -13.630 1.00 95.31 280 VAL A C 1
ATOM 2188 O O . VAL A 1 280 ? -0.411 -0.445 -13.707 1.00 95.31 280 VAL A O 1
ATOM 2191 N N . LYS A 1 281 ? 0.935 1.241 -14.319 1.00 89.94 281 LYS A N 1
ATOM 2192 C CA . LYS A 1 281 ? -0.040 1.872 -15.227 1.00 89.94 281 LYS A CA 1
ATOM 2193 C C . LYS A 1 281 ? -0.438 0.953 -16.381 1.00 89.94 281 LYS A C 1
ATOM 2195 O O . LYS A 1 281 ? -1.610 0.907 -16.738 1.00 89.94 281 LYS A O 1
ATOM 2200 N N . GLU A 1 282 ? 0.516 0.224 -16.951 1.00 92.81 282 GLU A N 1
ATOM 2201 C CA . GLU A 1 282 ? 0.242 -0.739 -18.016 1.00 92.81 282 GLU A CA 1
ATOM 2202 C C . GLU A 1 282 ? -0.566 -1.944 -17.510 1.00 92.81 282 GLU A C 1
ATOM 2204 O O . GLU A 1 282 ? -1.493 -2.387 -18.184 1.00 92.81 282 GLU A O 1
ATOM 2209 N N . LEU A 1 283 ? -0.263 -2.453 -16.312 1.00 95.81 283 LEU A N 1
ATOM 2210 C CA . LEU A 1 283 ? -1.037 -3.528 -15.683 1.00 95.81 283 LEU A CA 1
ATOM 2211 C C . LEU A 1 283 ? -2.485 -3.105 -15.415 1.00 95.81 283 LEU A C 1
ATOM 2213 O O . LEU A 1 283 ? -3.398 -3.879 -15.689 1.00 95.81 283 LEU A O 1
ATOM 2217 N N . LEU A 1 284 ? -2.700 -1.878 -14.927 1.00 95.81 284 LEU A N 1
ATOM 2218 C CA . LEU A 1 284 ? -4.037 -1.301 -14.747 1.00 95.81 284 LEU A CA 1
ATOM 2219 C C . LEU A 1 284 ? -4.804 -1.254 -16.078 1.00 95.81 284 LEU A C 1
ATOM 2221 O O . LEU A 1 284 ? -5.933 -1.732 -16.157 1.00 95.81 284 LEU A O 1
ATOM 2225 N N . ASP A 1 285 ? -4.169 -0.752 -17.138 1.00 91.06 285 ASP A N 1
ATOM 2226 C CA . ASP A 1 285 ? -4.767 -0.666 -18.475 1.00 91.06 285 ASP A CA 1
ATOM 2227 C C . ASP A 1 285 ? -5.156 -2.046 -19.032 1.00 91.06 285 ASP A C 1
ATOM 2229 O O . ASP A 1 285 ? -6.291 -2.269 -19.452 1.00 91.06 285 ASP A O 1
ATOM 2233 N N . LYS A 1 286 ? -4.244 -3.024 -18.946 1.00 94.19 286 LYS A N 1
ATOM 2234 C CA . LYS A 1 286 ? -4.485 -4.402 -19.411 1.00 94.19 286 LYS A CA 1
ATOM 2235 C C . LYS A 1 286 ? -5.578 -5.140 -18.631 1.00 94.19 286 LYS A C 1
ATOM 2237 O O . LYS A 1 286 ? -6.045 -6.173 -19.101 1.00 94.19 286 LYS A O 1
ATOM 2242 N N . THR A 1 287 ? -5.963 -4.654 -17.451 1.00 95.44 287 THR A N 1
ATOM 2243 C CA . THR A 1 287 ? -6.930 -5.317 -16.556 1.00 95.44 287 THR A CA 1
ATOM 2244 C C . THR A 1 287 ? -8.249 -4.563 -16.421 1.00 95.44 287 THR A C 1
ATOM 2246 O O . THR A 1 287 ? -9.057 -4.880 -15.553 1.00 95.44 287 THR A O 1
ATOM 2249 N N . GLY A 1 288 ? -8.509 -3.608 -17.322 1.00 90.56 288 GLY A N 1
ATOM 2250 C CA . GLY A 1 288 ? -9.811 -2.947 -17.433 1.00 90.56 288 GLY A CA 1
ATOM 2251 C C . GLY A 1 288 ? -10.004 -1.753 -16.499 1.00 90.56 288 GLY A C 1
ATOM 2252 O O . GLY A 1 288 ? -11.130 -1.280 -16.349 1.00 90.56 288 GLY A O 1
ATOM 2253 N N . PHE A 1 289 ? -8.937 -1.235 -15.883 1.00 94.44 289 PHE A N 1
ATOM 2254 C CA . PHE A 1 289 ? -9.005 0.049 -15.188 1.00 94.44 289 PHE A CA 1
ATOM 2255 C C . PHE A 1 289 ? -8.986 1.207 -16.185 1.00 94.44 289 PHE A C 1
ATOM 2257 O O . PHE A 1 289 ? -8.257 1.202 -17.177 1.00 94.44 289 PHE A O 1
ATOM 2264 N N . ASN A 1 290 ? -9.760 2.249 -15.895 1.00 85.88 290 ASN A N 1
ATOM 2265 C CA . ASN A 1 290 ? -9.836 3.423 -16.746 1.00 85.88 290 ASN A CA 1
ATOM 2266 C C . ASN A 1 290 ? -8.550 4.257 -16.630 1.00 85.88 290 ASN A C 1
ATOM 2268 O O . ASN A 1 290 ? -8.258 4.814 -15.567 1.00 85.88 290 ASN A O 1
ATOM 2272 N N . ARG A 1 291 ? -7.826 4.416 -17.744 1.00 83.44 291 ARG A N 1
ATOM 2273 C CA . ARG A 1 291 ? -6.599 5.227 -17.830 1.00 83.44 291 ARG A CA 1
ATOM 2274 C C . ARG A 1 291 ? -6.783 6.672 -17.356 1.00 83.44 291 ARG A C 1
ATOM 2276 O O . ARG A 1 291 ? -5.864 7.222 -16.758 1.00 83.44 291 ARG A O 1
ATOM 2283 N N . GLU A 1 292 ? -7.946 7.278 -17.590 1.00 81.38 292 GLU A N 1
ATOM 2284 C CA . GLU A 1 292 ? -8.242 8.662 -17.181 1.00 81.38 292 GLU A CA 1
ATOM 2285 C C . GLU A 1 292 ? -8.457 8.801 -15.668 1.00 81.38 292 GLU A C 1
ATOM 2287 O O . GLU A 1 292 ? -8.336 9.891 -15.116 1.00 81.38 292 GLU A O 1
ATOM 2292 N N . SER A 1 293 ? -8.756 7.695 -14.980 1.00 82.50 293 SER A N 1
ATOM 2293 C CA . SER A 1 293 ? -8.937 7.676 -13.524 1.00 82.50 293 SER A CA 1
ATOM 2294 C C . SER A 1 293 ? -7.623 7.525 -12.752 1.00 82.50 293 SER A C 1
ATOM 2296 O O . SER A 1 293 ? -7.622 7.644 -11.526 1.00 82.50 293 SER A O 1
ATOM 2298 N N . VAL A 1 294 ? -6.514 7.248 -13.450 1.00 83.62 294 VAL A N 1
ATOM 2299 C CA . VAL A 1 294 ? -5.223 6.963 -12.823 1.00 83.62 294 VAL A CA 1
ATOM 2300 C C . VAL A 1 294 ? -4.702 8.201 -12.100 1.00 83.62 294 VAL A C 1
ATOM 2302 O O . VAL A 1 294 ? -4.473 9.248 -12.703 1.00 83.62 294 VAL A O 1
ATOM 2305 N N . ARG A 1 295 ? -4.431 8.048 -10.805 1.00 83.31 295 ARG A N 1
ATOM 2306 C CA . ARG A 1 295 ? -3.787 9.054 -9.954 1.00 83.31 295 ARG A CA 1
ATOM 2307 C C . ARG A 1 295 ? -2.470 8.514 -9.427 1.00 83.31 295 ARG A C 1
ATOM 2309 O O . ARG A 1 295 ? -2.384 7.333 -9.098 1.00 83.31 295 ARG A O 1
ATOM 2316 N N . LEU A 1 296 ? -1.468 9.380 -9.344 1.00 81.25 296 LEU A N 1
ATOM 2317 C CA . LEU A 1 296 ? -0.145 9.073 -8.815 1.00 81.25 296 LEU A CA 1
ATOM 2318 C C . LEU A 1 296 ? 0.219 10.108 -7.751 1.00 81.25 296 LEU A C 1
ATOM 2320 O O . LEU A 1 296 ? 0.320 11.289 -8.065 1.00 81.25 296 LEU A O 1
ATOM 2324 N N . ASP A 1 297 ? 0.476 9.649 -6.533 1.00 78.25 297 ASP A N 1
ATOM 2325 C CA . ASP A 1 297 ? 1.061 10.449 -5.463 1.00 78.25 297 ASP A CA 1
ATOM 2326 C C . ASP A 1 297 ? 2.492 9.973 -5.192 1.00 78.25 297 ASP A C 1
ATOM 2328 O O . ASP A 1 297 ? 2.768 8.770 -5.140 1.00 78.25 297 ASP A O 1
ATOM 2332 N N . VAL A 1 298 ? 3.406 10.924 -5.000 1.00 71.50 298 VAL A N 1
ATOM 2333 C CA . VAL A 1 298 ? 4.810 10.655 -4.670 1.00 71.50 298 VAL A CA 1
ATOM 2334 C C . VAL A 1 298 ? 5.194 11.505 -3.469 1.00 71.50 298 VAL A C 1
ATOM 2336 O O . VAL A 1 298 ? 5.010 12.722 -3.484 1.00 71.50 298 VAL A O 1
ATOM 2339 N N . SER A 1 299 ? 5.733 10.884 -2.419 1.00 68.38 299 SER A N 1
ATOM 2340 C CA . SER A 1 299 ? 6.206 11.637 -1.255 1.00 68.38 299 SER A CA 1
ATOM 2341 C C . SER A 1 299 ? 7.363 12.569 -1.636 1.00 68.38 299 SER A C 1
ATOM 2343 O O . SER A 1 299 ? 8.277 12.158 -2.357 1.00 68.38 299 SER A O 1
ATOM 2345 N N . GLY A 1 300 ? 7.356 13.791 -1.098 1.00 52.78 300 GLY A N 1
ATOM 2346 C CA . GLY A 1 300 ? 8.424 14.776 -1.276 1.00 52.78 300 GLY A CA 1
ATOM 2347 C C . GLY A 1 300 ? 9.774 14.355 -0.664 1.00 52.78 300 GLY A C 1
ATOM 2348 O O . GLY A 1 300 ? 9.852 13.349 0.047 1.00 52.78 300 GLY A O 1
ATOM 2349 N N . PRO A 1 301 ? 10.847 15.128 -0.915 1.00 42.56 301 PRO A N 1
ATOM 2350 C CA . PRO A 1 301 ? 12.246 14.753 -0.655 1.00 42.56 301 PRO A CA 1
ATOM 2351 C C . PRO A 1 301 ? 12.661 14.879 0.824 1.00 42.56 301 PRO A C 1
ATOM 2353 O O . PRO A 1 301 ? 13.741 15.354 1.148 1.00 42.56 301 PRO A O 1
ATOM 2356 N N . THR A 1 302 ? 11.786 14.525 1.767 1.00 42.16 302 THR A N 1
ATOM 2357 C CA . THR A 1 302 ? 11.922 15.041 3.135 1.00 42.16 302 THR A CA 1
ATOM 2358 C C . THR A 1 302 ? 12.690 14.179 4.125 1.00 42.16 302 THR A C 1
ATOM 2360 O O . THR A 1 302 ? 12.960 14.713 5.191 1.00 42.16 302 THR A O 1
ATOM 2363 N N . THR A 1 303 ? 13.037 12.931 3.777 1.00 40.97 303 THR A N 1
ATOM 2364 C CA . THR A 1 303 ? 14.145 12.110 4.326 1.00 40.97 303 THR A CA 1
ATOM 2365 C C . THR A 1 303 ? 13.964 10.648 3.889 1.00 40.97 303 THR A C 1
ATOM 2367 O O . THR A 1 303 ? 13.022 9.984 4.317 1.00 40.97 303 THR A O 1
ATOM 2370 N N . GLY A 1 304 ? 14.882 10.111 3.077 1.00 58.50 304 GLY A N 1
ATOM 2371 C CA . GLY A 1 304 ? 14.925 8.685 2.710 1.00 58.50 304 GLY A CA 1
ATOM 2372 C C . GLY A 1 304 ? 14.302 8.329 1.351 1.00 58.50 304 GLY A C 1
ATOM 2373 O O . GLY A 1 304 ? 14.273 9.142 0.431 1.00 58.50 304 GLY A O 1
ATOM 2374 N N . SER A 1 305 ? 13.858 7.073 1.197 1.00 70.38 305 SER A N 1
ATOM 2375 C CA . SER A 1 305 ? 13.236 6.583 -0.041 1.00 70.38 305 SER A CA 1
ATOM 2376 C C . SER A 1 305 ? 11.826 7.150 -0.238 1.00 70.38 305 SER A C 1
ATOM 2378 O O . SER A 1 305 ? 11.104 7.409 0.724 1.00 70.38 305 SER A O 1
ATOM 2380 N N . LYS A 1 306 ? 11.411 7.338 -1.494 1.00 74.75 306 LYS A N 1
ATOM 2381 C CA . LYS A 1 306 ? 10.074 7.855 -1.815 1.00 74.75 306 LYS A CA 1
ATOM 2382 C C . LYS A 1 306 ? 9.015 6.798 -1.557 1.00 74.75 306 LYS A C 1
ATOM 2384 O O . LYS A 1 306 ? 9.254 5.641 -1.885 1.00 74.75 306 LYS A O 1
ATOM 2389 N N . LEU A 1 307 ? 7.848 7.206 -1.081 1.00 83.88 307 LEU A N 1
ATOM 2390 C CA . LEU A 1 307 ? 6.605 6.450 -1.158 1.00 83.88 307 LEU A CA 1
ATOM 2391 C C . LEU A 1 307 ? 5.885 6.817 -2.460 1.00 83.88 307 LEU A C 1
ATOM 2393 O O . LEU A 1 307 ? 5.706 7.997 -2.754 1.00 83.88 307 LEU A O 1
ATOM 2397 N N . TYR A 1 308 ? 5.471 5.805 -3.210 1.00 87.25 308 TYR A N 1
ATOM 2398 C CA . TYR A 1 308 ? 4.591 5.926 -4.365 1.00 87.25 308 TYR A CA 1
ATOM 2399 C C . TYR A 1 308 ? 3.228 5.350 -4.009 1.00 87.25 308 TYR A C 1
ATOM 2401 O O . TYR A 1 308 ? 3.153 4.298 -3.369 1.00 87.25 308 TYR A O 1
ATOM 2409 N N . LEU A 1 309 ? 2.168 6.017 -4.454 1.00 90.00 309 LEU A N 1
ATOM 2410 C CA . LEU A 1 309 ? 0.794 5.542 -4.374 1.00 90.00 309 LEU A CA 1
ATOM 2411 C C . LEU A 1 309 ? 0.144 5.743 -5.742 1.00 90.00 309 LEU A C 1
ATOM 2413 O O . LEU A 1 309 ? 0.042 6.870 -6.219 1.00 90.00 309 LEU A O 1
ATOM 2417 N N . VAL A 1 310 ? -0.296 4.664 -6.379 1.00 91.06 310 VAL A N 1
ATOM 2418 C CA . VAL A 1 310 ? -1.099 4.728 -7.602 1.00 91.06 310 VAL A CA 1
ATOM 2419 C C . VAL A 1 310 ? -2.502 4.254 -7.294 1.00 91.06 310 VAL A C 1
ATOM 2421 O O . VAL A 1 310 ? -2.677 3.249 -6.611 1.00 91.06 310 VAL A O 1
ATOM 2424 N N . SER A 1 311 ? -3.504 4.964 -7.804 1.00 92.12 311 SER A N 1
ATOM 2425 C CA . SER A 1 311 ? -4.892 4.517 -7.721 1.00 92.12 311 SER A CA 1
ATOM 2426 C C . SER A 1 311 ? -5.624 4.654 -9.044 1.00 92.12 311 SER A C 1
ATOM 2428 O O . SER A 1 311 ? -5.293 5.537 -9.832 1.00 92.12 311 SER A O 1
ATOM 2430 N N . ALA A 1 312 ? -6.596 3.778 -9.288 1.00 92.25 312 ALA A N 1
ATOM 2431 C CA . ALA A 1 312 ? -7.471 3.828 -10.457 1.00 92.25 312 ALA A CA 1
ATOM 2432 C C . ALA A 1 312 ? -8.831 3.178 -10.161 1.00 92.25 312 ALA A C 1
ATOM 2434 O O . ALA A 1 312 ? -8.953 2.365 -9.243 1.00 92.25 312 ALA A O 1
ATOM 2435 N N . CYS A 1 313 ? -9.835 3.514 -10.967 1.00 92.38 313 CYS A N 1
ATOM 2436 C CA . CYS A 1 313 ? -11.178 2.938 -10.935 1.00 92.38 313 CYS A CA 1
ATOM 2437 C C . CYS A 1 313 ? -11.490 2.237 -12.268 1.00 92.38 313 CYS A C 1
ATOM 2439 O O . CYS A 1 313 ? -10.912 2.564 -13.305 1.00 92.38 313 CYS A O 1
ATOM 2441 N N . THR A 1 314 ? -12.420 1.283 -12.262 1.00 86.94 314 THR A N 1
ATOM 2442 C CA . THR A 1 314 ? -12.872 0.578 -13.480 1.00 86.94 314 THR A CA 1
ATOM 2443 C C . THR A 1 314 ? -13.875 1.394 -14.300 1.00 86.94 314 THR A C 1
ATOM 2445 O O . THR A 1 314 ? -13.942 1.252 -15.517 1.00 86.94 314 THR A O 1
ATOM 2448 N N . SER A 1 315 ? -14.624 2.300 -13.667 1.00 78.25 315 SER A N 1
ATOM 2449 C CA . SER A 1 315 ? -15.583 3.182 -14.339 1.00 78.25 315 SER A CA 1
ATOM 2450 C C . SER A 1 315 ? -15.030 4.604 -14.541 1.00 78.25 315 SER A C 1
ATOM 2452 O O . SER A 1 315 ? -14.195 5.063 -13.755 1.00 78.25 315 SER A O 1
ATOM 2454 N N . PRO A 1 316 ? -15.514 5.354 -15.551 1.00 58.66 316 PRO A N 1
ATOM 2455 C CA . PRO A 1 316 ? -15.349 6.807 -15.603 1.00 58.66 316 PRO A CA 1
ATOM 2456 C C . PRO A 1 316 ? -15.917 7.443 -14.330 1.00 58.66 316 PRO A C 1
ATOM 2458 O O . PRO A 1 316 ? -16.942 6.993 -13.815 1.00 58.66 316 PRO A O 1
ATOM 2461 N N . SER A 1 317 ? -15.267 8.472 -13.791 1.00 51.38 317 SER A N 1
ATOM 2462 C CA . SER A 1 317 ? -15.824 9.194 -12.647 1.00 51.38 317 SER A CA 1
ATOM 2463 C C . SER A 1 317 ? -17.058 9.991 -13.092 1.00 51.38 317 SER A C 1
ATOM 2465 O O . SER A 1 317 ? -16.922 10.949 -13.848 1.00 51.38 317 SER A O 1
ATOM 2467 N N . GLU A 1 318 ? -18.254 9.647 -12.599 1.00 43.62 318 GLU A N 1
ATOM 2468 C CA . GLU A 1 318 ? -19.482 10.454 -12.793 1.00 43.62 318 GLU A CA 1
ATOM 2469 C C . GLU A 1 318 ? -19.385 11.852 -12.152 1.00 43.62 318 GLU A C 1
ATOM 2471 O O . GLU A 1 318 ? -20.145 12.762 -12.480 1.00 43.62 318 GLU A O 1
ATOM 2476 N N . GLN A 1 319 ? -18.400 12.065 -11.277 1.00 41.75 319 GLN A N 1
ATOM 2477 C CA . GLN A 1 319 ? -17.960 13.396 -10.879 1.00 41.75 319 GLN A CA 1
ATOM 2478 C C . GLN A 1 319 ? -17.223 14.016 -12.067 1.00 41.75 319 GLN A C 1
ATOM 2480 O O . GLN A 1 319 ? -16.032 13.774 -12.271 1.00 41.75 319 GLN A O 1
ATOM 2485 N N . GLY A 1 320 ? -17.995 14.736 -12.890 1.00 33.78 320 GLY A N 1
ATOM 2486 C CA . GLY A 1 320 ? -17.550 15.356 -14.131 1.00 33.78 320 GLY A CA 1
ATOM 2487 C C . GLY A 1 320 ? -16.222 16.064 -13.960 1.00 33.78 320 GLY A C 1
ATOM 2488 O O . GLY A 1 320 ? -16.021 16.653 -12.904 1.00 33.78 320 GLY A O 1
ATOM 2489 N N . ARG A 1 321 ? -15.354 15.951 -14.986 1.00 33.72 321 ARG A N 1
ATOM 2490 C CA . ARG A 1 321 ? -14.036 16.598 -15.120 1.00 33.72 321 ARG A CA 1
ATOM 2491 C C . ARG A 1 321 ? -13.725 17.451 -13.895 1.00 33.72 321 ARG A C 1
ATOM 2493 O O . ARG A 1 321 ? -13.930 18.664 -13.922 1.00 33.72 321 ARG A O 1
ATOM 2500 N N . ALA A 1 322 ? -13.272 16.820 -12.811 1.00 29.94 322 ALA A N 1
ATOM 2501 C CA . ALA A 1 322 ? -12.512 17.583 -11.851 1.00 29.94 322 ALA A CA 1
ATOM 2502 C C . ALA A 1 322 ? -11.369 18.119 -12.705 1.00 29.94 322 ALA A C 1
ATOM 2504 O O . ALA A 1 322 ? -10.592 17.324 -13.241 1.00 29.94 322 ALA A O 1
ATOM 2505 N N . GLU A 1 323 ? -11.372 19.431 -12.968 1.00 27.98 323 GLU A N 1
ATOM 2506 C CA . GLU A 1 323 ? -10.206 20.113 -13.503 1.00 27.98 323 GLU A CA 1
ATOM 2507 C C . GLU A 1 323 ? -9.006 19.486 -12.819 1.00 27.98 323 GLU A C 1
ATOM 2509 O O . GLU A 1 323 ? -8.991 19.377 -11.589 1.00 27.98 323 GLU A O 1
ATOM 2514 N N . ILE A 1 324 ? -8.081 18.984 -13.634 1.00 35.66 324 ILE A N 1
ATOM 2515 C CA . ILE A 1 324 ? -6.838 18.383 -13.187 1.00 35.66 324 ILE A CA 1
ATOM 2516 C C . ILE A 1 324 ? -6.189 19.402 -12.258 1.00 35.66 324 ILE A C 1
ATOM 2518 O O . ILE A 1 324 ? -5.583 20.379 -12.685 1.00 35.66 324 ILE A O 1
ATOM 2522 N N . ARG A 1 325 ? -6.385 19.196 -10.966 1.00 29.72 325 ARG A N 1
ATOM 2523 C CA . ARG A 1 325 ? -5.540 19.734 -9.930 1.00 29.72 325 ARG A CA 1
ATOM 2524 C C . ARG A 1 325 ? -4.716 18.529 -9.553 1.00 29.72 325 ARG A C 1
ATOM 2526 O O . ARG A 1 325 ? -5.251 17.609 -8.933 1.00 29.72 325 ARG A O 1
ATOM 2533 N N . ASP A 1 326 ? -3.445 18.523 -9.949 1.00 31.69 326 ASP A N 1
ATOM 2534 C CA . ASP A 1 326 ? -2.431 17.869 -9.128 1.00 31.69 326 ASP A CA 1
ATOM 2535 C C . ASP A 1 326 ? -2.804 18.215 -7.690 1.00 31.69 326 ASP A C 1
ATOM 2537 O O . ASP A 1 326 ? -2.920 19.396 -7.346 1.00 31.69 326 ASP A O 1
ATOM 2541 N N . ALA A 1 327 ? -3.238 17.207 -6.939 1.00 32.25 327 ALA A N 1
ATOM 2542 C CA . ALA A 1 327 ? -3.973 17.417 -5.711 1.00 32.25 327 ALA A CA 1
ATOM 2543 C C . ALA A 1 327 ? -3.036 18.072 -4.704 1.00 32.25 327 ALA A C 1
ATOM 2545 O O . ALA A 1 327 ? -2.354 17.348 -3.999 1.00 32.25 327 ALA A O 1
ATOM 2546 N N . VAL A 1 328 ? -3.049 19.412 -4.659 1.00 38.62 328 VAL A N 1
ATOM 2547 C CA . VAL A 1 328 ? -2.321 20.281 -3.729 1.00 38.62 328 VAL A CA 1
ATOM 2548 C C . VAL A 1 328 ? -0.822 19.990 -3.776 1.00 38.62 328 VAL A C 1
ATOM 2550 O O . VAL A 1 328 ? -0.408 18.943 -3.300 1.00 38.62 328 VAL A O 1
ATOM 2553 N N . ASN A 1 329 ? -0.023 20.905 -4.348 1.00 42.31 329 ASN A N 1
ATOM 2554 C CA . ASN A 1 329 ? 1.450 20.920 -4.298 1.00 42.31 329 ASN A CA 1
ATOM 2555 C C . ASN A 1 329 ? 1.987 19.907 -3.266 1.00 42.31 329 ASN A C 1
ATOM 2557 O O . ASN A 1 329 ? 1.722 20.105 -2.077 1.00 42.31 329 ASN A O 1
ATOM 2561 N N . PRO A 1 330 ? 2.685 18.825 -3.664 1.00 46.31 330 PRO A N 1
ATOM 2562 C CA . PRO A 1 330 ? 3.129 17.792 -2.738 1.00 46.31 330 PRO A CA 1
ATOM 2563 C C . PRO A 1 330 ? 3.831 18.359 -1.505 1.00 46.31 330 PRO A C 1
ATOM 2565 O O . PRO A 1 330 ? 3.749 17.748 -0.454 1.00 46.31 330 PRO A O 1
ATOM 2568 N N . GLN A 1 331 ? 4.449 19.543 -1.576 1.00 42.31 331 GLN A N 1
ATOM 2569 C CA . GLN A 1 331 ? 4.986 20.245 -0.411 1.00 42.31 331 GLN A CA 1
ATOM 2570 C C . GLN A 1 331 ? 3.924 20.842 0.520 1.00 42.31 331 GLN A C 1
ATOM 2572 O O . GLN A 1 331 ? 4.126 20.791 1.722 1.00 42.31 331 GLN A O 1
ATOM 2577 N N . GLU A 1 332 ? 2.805 21.379 0.030 1.00 42.53 332 GLU A N 1
ATOM 2578 C CA . GLU A 1 332 ? 1.670 21.807 0.861 1.00 42.53 332 GLU A CA 1
ATOM 2579 C C . GLU A 1 332 ? 0.936 20.616 1.465 1.00 42.53 332 GLU A C 1
ATOM 2581 O O . GLU A 1 332 ? 0.576 20.670 2.641 1.00 42.53 332 GLU A O 1
ATOM 2586 N N . LEU A 1 333 ? 0.759 19.525 0.710 1.00 44.16 333 LEU A N 1
ATOM 2587 C CA . LEU A 1 333 ? 0.250 18.281 1.274 1.00 44.16 333 LEU A CA 1
ATOM 2588 C C . LEU A 1 333 ? 1.255 17.779 2.315 1.00 44.16 333 LEU A C 1
ATOM 2590 O O . LEU A 1 333 ? 0.899 17.698 3.475 1.00 44.16 333 LEU A O 1
ATOM 2594 N N . LEU A 1 334 ? 2.538 17.588 1.996 1.00 46.78 334 LEU A N 1
ATOM 2595 C CA . LEU A 1 334 ? 3.552 17.189 2.980 1.00 46.78 334 LEU A CA 1
ATOM 2596 C C . LEU A 1 334 ? 3.679 18.164 4.149 1.00 46.78 334 LEU A C 1
ATOM 2598 O O . LEU A 1 334 ? 3.956 17.703 5.241 1.00 46.78 334 LEU A O 1
ATOM 2602 N N . TYR A 1 335 ? 3.501 19.470 3.975 1.00 48.41 335 TYR A N 1
ATOM 2603 C CA . TYR A 1 335 ? 3.553 20.448 5.062 1.00 48.41 335 TYR A CA 1
ATOM 2604 C C . TYR A 1 335 ? 2.313 20.341 5.942 1.00 48.41 335 TYR A C 1
ATOM 2606 O O . TYR A 1 335 ? 2.435 20.296 7.159 1.00 48.41 335 TYR A O 1
ATOM 2614 N N . THR A 1 336 ? 1.130 20.213 5.343 1.00 47.34 336 THR A N 1
ATOM 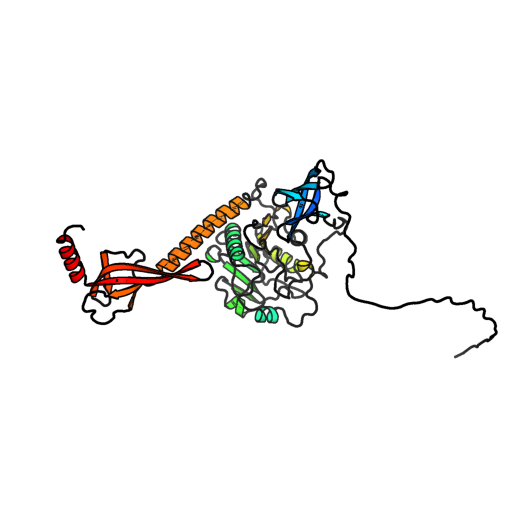2615 C CA . THR A 1 336 ? -0.135 20.018 6.061 1.00 47.34 336 THR A CA 1
ATOM 2616 C C . THR A 1 336 ? -0.159 18.665 6.766 1.00 47.34 336 THR A C 1
ATOM 2618 O O . THR A 1 336 ? -0.588 18.582 7.910 1.00 47.34 336 THR A O 1
ATOM 2621 N N . LEU A 1 337 ? 0.341 17.615 6.118 1.00 47.50 337 LEU A N 1
ATOM 2622 C CA . LEU A 1 337 ? 0.496 16.266 6.656 1.00 47.50 337 LEU A CA 1
ATOM 2623 C C . LEU A 1 337 ? 1.620 16.240 7.708 1.00 47.50 337 LEU A C 1
ATOM 2625 O O . LEU A 1 337 ? 1.452 15.617 8.742 1.00 47.50 337 LEU A O 1
ATOM 2629 N N . LYS A 1 338 ? 2.729 16.980 7.547 1.00 50.81 338 LYS A N 1
ATOM 2630 C CA . LYS A 1 338 ? 3.771 17.153 8.584 1.00 50.81 338 LYS A CA 1
ATOM 2631 C C . LYS A 1 338 ? 3.264 17.949 9.776 1.00 50.81 338 LYS A C 1
ATOM 2633 O O . LYS A 1 338 ? 3.611 17.601 10.895 1.00 50.81 338 LYS A O 1
ATOM 2638 N N . ASP A 1 339 ? 2.462 18.989 9.575 1.00 50.72 339 ASP A N 1
ATOM 2639 C CA . ASP A 1 339 ? 1.878 19.788 10.655 1.00 50.72 339 ASP A CA 1
ATOM 2640 C C . ASP A 1 339 ? 0.792 18.991 11.389 1.00 50.72 339 ASP A C 1
ATOM 2642 O O . ASP A 1 339 ? 0.765 18.960 12.617 1.00 50.72 339 ASP A O 1
ATOM 2646 N N . LYS A 1 340 ? -0.048 18.242 10.661 1.00 44.97 340 LYS A N 1
ATOM 2647 C CA . LYS A 1 340 ? -1.012 17.294 11.244 1.00 44.97 340 LYS A CA 1
ATOM 2648 C C . LYS A 1 340 ? -0.324 16.116 11.930 1.00 44.97 340 LYS A C 1
ATOM 2650 O O . LYS A 1 340 ? -0.742 15.745 13.023 1.00 44.97 340 LYS A O 1
ATOM 2655 N N . SER A 1 341 ? 0.741 15.567 11.350 1.00 49.62 341 SER A N 1
ATOM 2656 C CA . SER A 1 341 ? 1.565 14.499 11.928 1.00 49.62 341 SER A CA 1
ATOM 2657 C C . SER A 1 341 ? 2.312 14.996 13.157 1.00 49.62 341 SER A C 1
ATOM 2659 O O . SER A 1 341 ? 2.278 14.328 14.180 1.00 49.62 341 SER A O 1
ATOM 2661 N N . LYS A 1 342 ? 2.871 16.211 13.137 1.00 54.91 342 LYS A N 1
ATOM 2662 C CA . LYS A 1 342 ? 3.461 16.863 14.312 1.00 54.91 342 LYS A CA 1
ATOM 2663 C C . LYS A 1 342 ? 2.411 17.086 15.395 1.00 54.91 342 LYS A C 1
ATOM 2665 O O . LYS A 1 342 ? 2.631 16.662 16.518 1.00 54.91 342 LYS A O 1
ATOM 2670 N N . LYS A 1 343 ? 1.235 17.630 15.065 1.00 56.19 343 LYS A N 1
ATOM 2671 C CA . LYS A 1 343 ? 0.111 17.778 16.011 1.00 56.19 343 LYS A CA 1
ATOM 2672 C C . LYS A 1 343 ? -0.356 16.437 16.576 1.00 56.19 343 LYS A C 1
ATOM 2674 O O . LYS A 1 343 ? -0.632 16.353 17.766 1.00 56.19 343 LYS A O 1
ATOM 2679 N N . ARG A 1 344 ? -0.420 15.379 15.762 1.00 56.41 344 ARG A N 1
ATOM 2680 C CA . ARG A 1 344 ? -0.760 14.012 16.197 1.00 56.41 344 ARG A CA 1
ATOM 2681 C C . ARG A 1 344 ? 0.345 13.390 17.049 1.00 56.41 344 ARG A C 1
ATOM 2683 O O . ARG A 1 344 ? 0.033 12.745 18.041 1.00 56.41 344 ARG A O 1
ATOM 2690 N N . GLN A 1 345 ? 1.614 13.577 16.696 1.00 55.81 345 GLN A N 1
ATOM 2691 C CA . GLN A 1 345 ? 2.762 13.131 17.484 1.00 55.81 345 GLN A CA 1
ATOM 2692 C C . GLN A 1 345 ? 2.804 13.867 18.816 1.00 55.81 345 GLN A C 1
ATOM 2694 O O . GLN A 1 345 ? 2.987 13.224 19.839 1.00 55.81 345 GLN A O 1
ATOM 2699 N N . ASP A 1 346 ? 2.562 15.173 18.829 1.00 66.69 346 ASP A N 1
ATOM 2700 C CA . ASP A 1 346 ? 2.472 15.978 20.042 1.00 66.69 346 ASP A CA 1
ATOM 2701 C C . ASP A 1 346 ? 1.254 15.573 20.881 1.00 66.69 346 ASP A C 1
ATOM 2703 O O . ASP A 1 346 ? 1.395 15.397 22.084 1.00 66.69 346 ASP A O 1
ATOM 2707 N N . ALA A 1 347 ? 0.098 15.289 20.273 1.00 63.00 347 ALA A N 1
ATOM 2708 C CA . ALA A 1 347 ? -1.070 14.758 20.979 1.00 63.00 347 ALA A CA 1
ATOM 2709 C C . ALA A 1 347 ? -0.828 13.349 21.540 1.00 63.00 347 ALA A C 1
ATOM 2711 O O . ALA A 1 347 ? -1.242 13.046 22.656 1.00 63.00 347 ALA A O 1
ATOM 2712 N N . LYS A 1 348 ? -0.127 12.482 20.800 1.00 62.88 348 LYS A N 1
ATOM 2713 C CA . LYS A 1 348 ? 0.260 11.145 21.261 1.00 62.88 348 LYS A CA 1
ATOM 2714 C C . LYS A 1 348 ? 1.287 11.228 22.387 1.00 62.88 348 LYS A C 1
ATOM 2716 O O . LYS A 1 348 ? 1.140 10.517 23.369 1.00 62.88 348 LYS A O 1
ATOM 2721 N N . ARG A 1 349 ? 2.281 12.114 22.275 1.00 67.44 349 ARG A N 1
ATOM 2722 C CA . ARG A 1 349 ? 3.268 12.402 23.329 1.00 67.44 349 ARG A CA 1
ATOM 2723 C C . ARG A 1 349 ? 2.587 12.956 24.570 1.00 67.44 349 ARG A C 1
ATOM 2725 O O . ARG A 1 349 ? 2.904 12.514 25.665 1.00 67.44 349 ARG A O 1
ATOM 2732 N N . GLN A 1 350 ? 1.642 13.876 24.394 1.00 73.44 350 GLN A N 1
ATOM 2733 C CA . GLN A 1 350 ? 0.849 14.422 25.486 1.00 73.44 350 GLN A CA 1
ATOM 2734 C C . GLN A 1 350 ? 0.025 13.322 26.145 1.00 73.44 350 GLN A 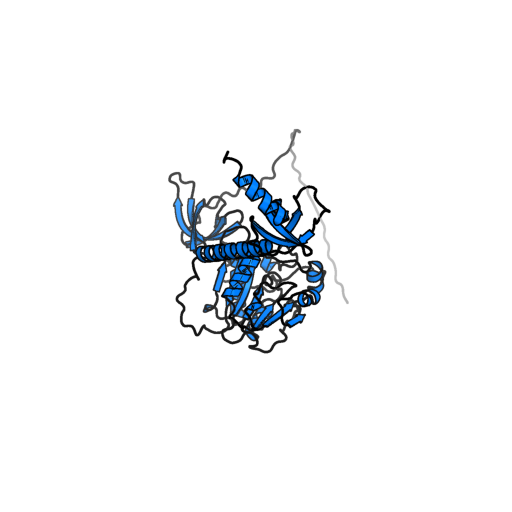C 1
ATOM 2736 O O . GLN A 1 350 ? 0.040 13.220 27.358 1.00 73.44 350 GLN A O 1
ATOM 2741 N N . LYS A 1 351 ? -0.609 12.440 25.367 1.00 70.38 351 LYS A N 1
ATOM 2742 C CA . LYS A 1 351 ? -1.359 11.299 25.898 1.00 70.38 351 LYS A CA 1
ATOM 2743 C C . LYS A 1 351 ? -0.466 10.297 26.638 1.00 70.38 351 LYS A C 1
ATOM 2745 O O . LYS A 1 351 ? -0.790 9.904 27.746 1.00 70.38 351 LYS A O 1
ATOM 2750 N N . GLU A 1 352 ? 0.681 9.922 26.071 1.00 69.44 352 GLU A N 1
ATOM 2751 C CA . GLU A 1 352 ? 1.674 9.056 26.729 1.00 69.44 352 GLU A CA 1
ATOM 2752 C C . GLU A 1 352 ? 2.217 9.695 28.012 1.00 69.44 352 GLU A C 1
ATOM 2754 O O . GLU A 1 352 ? 2.465 9.004 29.000 1.00 69.44 352 GLU A O 1
ATOM 2759 N N . GLN A 1 353 ? 2.402 11.016 28.010 1.00 76.12 353 GLN A N 1
ATOM 2760 C CA . GLN A 1 353 ? 2.740 11.764 29.207 1.00 76.12 353 GLN A CA 1
ATOM 2761 C C . GLN A 1 353 ? 1.583 11.715 30.199 1.00 76.12 353 GLN A C 1
ATOM 2763 O O . GLN A 1 353 ? 1.829 11.369 31.343 1.00 76.12 353 GLN A O 1
ATOM 2768 N N . ASP A 1 354 ? 0.353 12.014 29.806 1.00 77.94 354 ASP A N 1
ATOM 2769 C CA . ASP A 1 354 ? -0.828 12.057 30.672 1.00 77.94 354 ASP A CA 1
ATOM 2770 C C . ASP A 1 354 ? -1.114 10.696 31.324 1.00 77.94 354 ASP A C 1
ATOM 2772 O O . ASP A 1 354 ? -1.352 10.646 32.530 1.00 77.94 354 ASP A O 1
ATOM 2776 N N . ASP A 1 355 ? -0.960 9.605 30.571 1.00 77.06 355 ASP A N 1
ATOM 2777 C CA . ASP A 1 355 ? -1.181 8.227 31.025 1.00 77.06 355 ASP A CA 1
ATOM 2778 C C . ASP A 1 355 ? -0.064 7.708 31.957 1.00 77.06 355 ASP A C 1
ATOM 2780 O O . ASP A 1 355 ? -0.221 6.662 32.589 1.00 77.06 355 ASP A O 1
ATOM 2784 N N . LYS A 1 356 ? 1.078 8.407 32.085 1.00 79.00 356 LYS A N 1
ATOM 2785 C CA . LYS A 1 356 ? 2.143 8.010 33.024 1.00 79.00 356 LYS A CA 1
ATOM 2786 C C . LYS A 1 356 ? 1.783 8.349 34.478 1.00 79.00 356 LYS A C 1
ATOM 2788 O O . LYS A 1 356 ? 1.499 9.521 34.762 1.00 79.00 356 LYS A O 1
ATOM 2793 N N . PRO A 1 357 ? 1.899 7.386 35.413 1.00 82.38 357 PRO A N 1
ATOM 2794 C CA . PRO A 1 357 ? 1.608 7.614 36.822 1.00 82.38 357 PRO A CA 1
ATOM 2795 C C . PRO A 1 357 ? 2.677 8.480 37.505 1.00 82.38 357 PRO A C 1
ATOM 2797 O O . PRO A 1 357 ? 3.798 8.632 37.013 1.00 82.38 357 PRO A O 1
ATOM 2800 N N . PHE A 1 358 ? 2.325 9.033 38.663 1.00 81.88 358 PHE A N 1
ATOM 2801 C CA . PHE A 1 358 ? 3.227 9.780 39.533 1.00 81.88 358 PHE A CA 1
ATOM 2802 C C . PHE A 1 358 ? 3.782 8.877 40.633 1.00 81.88 358 PHE A C 1
ATOM 2804 O O . PHE A 1 358 ? 3.033 8.145 41.280 1.00 81.88 358 PHE A O 1
ATOM 2811 N N . ARG A 1 359 ? 5.081 8.981 40.911 1.00 82.25 359 ARG A N 1
ATOM 2812 C CA . ARG A 1 359 ? 5.662 8.497 42.163 1.00 82.25 359 ARG A CA 1
ATOM 2813 C C . ARG A 1 359 ? 5.482 9.562 43.233 1.00 82.25 359 ARG A C 1
ATOM 2815 O O . ARG A 1 359 ? 5.862 10.716 43.033 1.00 82.25 359 ARG A O 1
ATOM 2822 N N . VAL A 1 360 ? 4.907 9.189 44.366 1.00 76.38 360 VAL A N 1
ATOM 2823 C CA . VAL A 1 360 ? 4.696 10.116 45.483 1.00 76.38 360 VAL A CA 1
ATOM 2824 C C . VAL A 1 360 ? 5.835 9.965 46.485 1.00 76.38 360 VAL A C 1
ATOM 2826 O O . VAL A 1 360 ? 6.212 8.854 46.844 1.00 76.38 360 VAL A O 1
ATOM 2829 N N . LYS A 1 361 ? 6.405 11.088 46.927 1.00 76.38 361 LYS A N 1
ATOM 2830 C CA . LYS A 1 361 ? 7.467 11.143 47.934 1.00 76.38 361 LYS A CA 1
ATOM 2831 C C . LYS A 1 361 ? 7.064 12.076 49.068 1.00 76.38 361 LYS A C 1
ATOM 2833 O O . LYS A 1 361 ? 6.896 13.277 48.869 1.00 76.38 361 LYS A O 1
ATOM 2838 N N . ILE A 1 362 ? 6.939 11.546 50.280 1.00 73.19 362 ILE A N 1
ATOM 2839 C CA . ILE A 1 362 ? 6.611 12.356 51.457 1.00 73.19 362 ILE A CA 1
ATOM 2840 C C . ILE A 1 362 ? 7.879 13.022 51.986 1.00 73.19 362 ILE A C 1
ATOM 2842 O O . ILE A 1 362 ? 8.857 12.351 52.306 1.00 73.19 362 ILE A O 1
ATOM 2846 N N . ILE A 1 363 ? 7.843 14.347 52.120 1.00 70.88 363 ILE A N 1
ATOM 2847 C CA . ILE A 1 363 ? 8.977 15.148 52.618 1.00 70.88 363 ILE A CA 1
ATOM 2848 C C . ILE A 1 363 ? 8.718 15.761 54.005 1.00 70.88 363 ILE A C 1
ATOM 2850 O O . ILE A 1 363 ? 9.490 16.592 54.476 1.00 70.88 363 ILE A O 1
ATOM 2854 N N . SER A 1 364 ? 7.626 15.371 54.673 1.00 61.72 364 SER A N 1
ATOM 2855 C CA . SER A 1 364 ? 7.308 15.822 56.038 1.00 61.72 364 SER A CA 1
ATOM 2856 C C . SER A 1 364 ? 8.260 15.174 57.057 1.00 61.72 364 SER A C 1
ATOM 2858 O O . SER A 1 364 ? 8.311 13.949 57.096 1.00 61.72 364 SER A O 1
ATOM 2860 N N . PRO A 1 365 ? 8.994 15.937 57.892 1.00 52.12 365 PRO A N 1
ATOM 2861 C CA . PRO A 1 365 ? 9.847 15.369 58.939 1.00 52.12 365 PRO A CA 1
ATOM 2862 C C . PRO A 1 365 ? 9.058 15.011 60.220 1.00 52.12 365 PRO A C 1
ATOM 2864 O O . PRO A 1 365 ? 8.204 15.807 60.618 1.00 52.12 365 PRO A O 1
ATOM 2867 N N . PRO A 1 366 ? 9.393 13.909 60.924 1.00 50.75 366 PRO A N 1
ATOM 2868 C CA . PRO A 1 366 ? 10.199 12.800 60.423 1.00 50.75 366 PRO A CA 1
ATOM 2869 C C . PRO A 1 366 ? 9.404 12.048 59.340 1.00 50.75 366 PRO A C 1
ATOM 2871 O O . PRO A 1 366 ? 8.188 11.917 59.485 1.00 50.75 366 PRO A O 1
ATOM 2874 N N . PRO A 1 367 ? 10.045 11.570 58.257 1.00 50.16 367 PRO A N 1
ATOM 2875 C CA . PRO A 1 367 ? 9.347 10.794 57.239 1.00 50.16 367 PRO A CA 1
ATOM 2876 C C . PRO A 1 367 ? 8.827 9.494 57.866 1.00 50.16 367 PRO A C 1
ATOM 2878 O O . PRO A 1 367 ? 9.563 8.526 58.049 1.00 50.16 367 PRO A O 1
ATOM 2881 N N . GLU A 1 368 ? 7.555 9.485 58.258 1.00 47.81 368 GLU A N 1
ATOM 2882 C CA . GLU A 1 368 ? 6.842 8.273 58.653 1.00 47.81 368 GLU A CA 1
ATOM 2883 C C . GLU A 1 368 ? 6.760 7.376 57.415 1.00 47.81 368 GLU A C 1
ATOM 2885 O O . GLU A 1 368 ? 6.244 7.843 56.410 1.00 47.81 368 GLU A O 1
ATOM 2890 N N . ARG A 1 369 ? 7.327 6.155 57.493 1.00 48.50 369 ARG A N 1
ATOM 2891 C CA . ARG A 1 369 ? 7.323 5.048 56.503 1.00 48.50 369 ARG A CA 1
ATOM 2892 C C . ARG A 1 369 ? 7.178 5.453 55.027 1.00 48.50 369 ARG A C 1
ATOM 2894 O O . ARG A 1 369 ? 6.150 5.958 54.606 1.00 48.50 369 ARG A O 1
ATOM 2901 N N . MET A 1 370 ? 8.175 5.094 54.214 1.00 47.66 370 MET A N 1
ATOM 2902 C CA . MET A 1 370 ? 8.201 5.341 52.768 1.00 47.66 370 MET A CA 1
ATOM 2903 C C . MET A 1 370 ? 6.938 4.838 52.048 1.00 47.66 370 MET A C 1
ATOM 2905 O O . MET A 1 370 ? 6.875 3.702 51.592 1.00 47.66 370 MET A O 1
ATOM 2909 N N . LEU A 1 371 ? 5.963 5.728 51.893 1.00 52.22 371 LEU A N 1
ATOM 2910 C CA . LEU A 1 371 ? 4.908 5.696 50.884 1.00 52.22 371 LEU A CA 1
ATOM 2911 C C . LEU A 1 371 ? 5.531 6.010 49.513 1.00 52.22 371 LEU A C 1
ATOM 2913 O O . LEU A 1 371 ? 5.125 6.945 48.831 1.00 52.22 371 LEU A O 1
ATOM 2917 N N . GLU A 1 372 ? 6.573 5.272 49.117 1.00 56.56 372 GLU A N 1
ATOM 2918 C CA . GLU A 1 372 ? 7.087 5.304 47.744 1.00 56.56 372 GLU A CA 1
ATOM 2919 C C . GLU A 1 372 ? 6.146 4.478 46.862 1.00 56.56 372 GLU A C 1
ATOM 2921 O O . GLU A 1 372 ? 6.460 3.378 46.415 1.00 56.56 372 GLU A O 1
ATOM 2926 N N . GLY A 1 373 ? 4.937 5.006 46.684 1.00 60.81 373 GLY A N 1
ATOM 2927 C CA . GLY A 1 373 ? 3.884 4.417 45.873 1.00 60.81 373 GLY A CA 1
ATOM 2928 C C . GLY A 1 373 ? 3.800 5.067 44.496 1.00 60.81 373 GLY A C 1
ATOM 2929 O O . GLY A 1 373 ? 4.120 6.248 44.313 1.00 60.81 373 GLY A O 1
ATOM 2930 N N . VAL A 1 374 ? 3.352 4.283 43.518 1.00 72.06 374 VAL A N 1
ATOM 2931 C CA . VAL A 1 374 ? 3.008 4.751 42.173 1.00 72.06 374 VAL A CA 1
ATOM 2932 C C . VAL A 1 374 ? 1.497 4.962 42.128 1.00 72.06 374 VAL A C 1
ATOM 2934 O O . VAL A 1 374 ? 0.731 4.024 42.332 1.00 72.06 374 VAL A O 1
ATOM 2937 N N . HIS A 1 375 ? 1.068 6.192 41.861 1.00 76.69 375 HIS A N 1
ATOM 2938 C CA . HIS A 1 375 ? -0.335 6.599 41.895 1.00 76.69 375 HIS A CA 1
ATOM 2939 C C . HIS A 1 375 ? -0.725 7.342 40.615 1.00 76.69 375 HIS A C 1
ATOM 2941 O O . HIS A 1 375 ? 0.050 8.124 40.061 1.00 76.69 375 HIS A O 1
ATOM 2947 N N . PHE A 1 376 ? -1.955 7.127 40.152 1.00 78.00 376 PHE A N 1
ATOM 2948 C CA . PHE A 1 376 ? -2.524 7.873 39.033 1.00 78.00 376 PHE A CA 1
ATOM 2949 C C . PHE A 1 376 ? -3.289 9.080 39.571 1.00 78.00 376 PHE A C 1
ATOM 2951 O O . PHE A 1 376 ? -4.276 8.931 40.287 1.00 78.00 376 PHE A O 1
ATOM 2958 N N . PHE A 1 377 ? -2.832 10.273 39.204 1.00 80.12 377 PHE A N 1
ATOM 2959 C CA . PHE A 1 377 ? -3.525 11.530 39.470 1.00 80.12 377 PHE A CA 1
ATOM 2960 C C . PHE A 1 377 ? -3.829 12.239 38.160 1.00 80.12 377 PHE A C 1
ATOM 2962 O O . PHE A 1 377 ? -3.309 11.873 37.104 1.00 80.12 377 PHE A O 1
ATOM 2969 N N . HIS A 1 378 ? -4.673 13.265 38.235 1.00 81.94 378 HIS A N 1
ATOM 2970 C CA . HIS A 1 378 ? -4.993 14.073 37.073 1.00 81.94 378 HIS A CA 1
ATOM 2971 C C . HIS A 1 378 ? -3.701 14.663 36.460 1.00 81.94 378 HIS A C 1
ATOM 2973 O O . HIS A 1 378 ? -2.851 15.165 37.193 1.00 81.94 378 HIS A O 1
ATOM 2979 N N . PRO A 1 379 ? -3.522 14.670 35.126 1.00 77.56 379 PRO A N 1
ATOM 2980 C CA . PRO A 1 379 ? -2.264 15.109 34.508 1.00 77.56 379 PRO A CA 1
ATOM 2981 C C . PRO A 1 379 ? -1.866 16.557 34.817 1.00 77.56 379 PRO A C 1
ATOM 2983 O O . PRO A 1 379 ? -0.690 16.906 34.749 1.00 77.56 379 PRO A O 1
ATOM 2986 N N . ARG A 1 380 ? -2.849 17.397 35.168 1.00 82.88 380 ARG A N 1
ATOM 2987 C CA . ARG A 1 380 ? -2.647 18.801 35.561 1.00 82.88 380 ARG A CA 1
ATOM 2988 C C . ARG A 1 380 ? -2.387 19.009 37.056 1.00 82.88 380 ARG A C 1
ATOM 2990 O O . ARG A 1 380 ? -2.404 20.158 37.481 1.00 82.88 380 ARG A O 1
ATOM 2997 N N . THR A 1 381 ? -2.176 17.946 37.834 1.00 80.75 381 THR A N 1
ATOM 2998 C CA . THR A 1 381 ? -1.828 18.076 39.253 1.00 80.75 381 THR A CA 1
ATOM 2999 C C . THR A 1 381 ? -0.561 18.918 39.408 1.00 80.75 381 THR A C 1
ATOM 3001 O O . THR A 1 381 ? 0.483 18.592 38.838 1.00 80.75 381 THR A O 1
ATOM 3004 N N . HIS A 1 382 ? -0.660 20.009 40.163 1.00 85.25 382 HIS A N 1
ATOM 3005 C CA . HIS A 1 382 ? 0.397 21.001 40.339 1.00 85.25 382 HIS A CA 1
ATOM 3006 C C . HIS A 1 382 ? 0.660 21.314 41.817 1.00 85.25 382 HIS A C 1
ATOM 3008 O O . HIS A 1 382 ? -0.015 20.825 42.721 1.00 85.25 382 HIS A O 1
ATOM 3014 N N . ASN A 1 383 ? 1.670 22.146 42.078 1.00 85.19 383 ASN A N 1
ATOM 3015 C CA . ASN A 1 383 ? 1.988 22.603 43.432 1.00 85.19 383 ASN A CA 1
ATOM 3016 C C . ASN A 1 383 ? 0.762 23.262 44.082 1.00 85.19 383 ASN A C 1
ATOM 3018 O O . ASN A 1 383 ? 0.092 24.076 43.452 1.00 85.19 383 ASN A O 1
ATOM 3022 N N . GLY A 1 384 ? 0.488 22.920 45.337 1.00 83.56 384 GLY A N 1
ATOM 3023 C CA . GLY A 1 384 ? -0.666 23.400 46.096 1.00 83.56 384 GLY A CA 1
ATOM 3024 C C . GLY A 1 384 ? -1.914 22.520 45.992 1.00 83.56 384 GLY A C 1
ATOM 3025 O O . GLY A 1 384 ? -2.803 22.660 46.831 1.00 83.56 384 GLY A O 1
ATOM 3026 N N . ASP A 1 385 ? -1.977 21.580 45.044 1.00 85.94 385 ASP A N 1
ATOM 3027 C CA . ASP A 1 385 ? -3.114 20.664 44.953 1.00 85.94 385 ASP A CA 1
ATOM 3028 C C . ASP A 1 385 ? -3.165 19.715 46.152 1.00 85.94 385 ASP A C 1
ATOM 3030 O O . ASP A 1 385 ? -2.134 19.237 46.642 1.00 85.94 385 ASP A O 1
ATOM 3034 N N . LYS A 1 386 ? -4.387 19.416 46.604 1.00 87.94 386 LYS A N 1
ATOM 3035 C CA . LYS A 1 386 ? -4.644 18.397 47.622 1.00 87.94 386 LYS A CA 1
ATOM 3036 C C . LYS A 1 386 ? -4.878 17.051 46.951 1.00 87.94 386 LYS A C 1
ATOM 3038 O O . LYS A 1 386 ? -5.715 16.939 46.058 1.00 87.94 386 LYS A O 1
ATOM 3043 N N . ILE A 1 387 ? -4.155 16.035 47.401 1.00 84.50 387 ILE A N 1
ATOM 3044 C CA . ILE A 1 387 ? -4.275 14.660 46.925 1.00 84.50 387 ILE A CA 1
ATOM 3045 C C . ILE A 1 387 ? -4.500 13.719 48.108 1.00 84.50 387 ILE A C 1
ATOM 3047 O O . ILE A 1 387 ? -3.947 13.928 49.186 1.00 84.50 387 ILE A O 1
ATOM 3051 N N . ALA A 1 388 ? -5.280 12.664 47.888 1.00 84.50 388 ALA A N 1
ATOM 3052 C CA . ALA A 1 388 ? -5.488 11.605 48.866 1.00 84.50 388 ALA A CA 1
ATOM 3053 C C . ALA A 1 388 ? -4.638 10.384 48.493 1.00 84.50 388 ALA A C 1
ATOM 3055 O O . ALA A 1 388 ? -4.732 9.872 47.374 1.00 84.50 388 ALA A O 1
ATOM 3056 N N . VAL A 1 389 ? -3.816 9.912 49.428 1.00 81.00 389 VAL A N 1
ATOM 3057 C CA . VAL A 1 389 ? -2.981 8.711 49.273 1.00 81.00 389 VAL A CA 1
ATOM 3058 C C . VAL A 1 389 ? -3.232 7.806 50.467 1.00 81.00 389 VAL A C 1
ATOM 3060 O O . VAL A 1 389 ? -3.089 8.242 51.605 1.00 81.00 389 VAL A O 1
ATOM 3063 N N . GLU A 1 390 ? -3.652 6.564 50.207 1.00 77.19 390 GLU A N 1
ATOM 3064 C CA . GLU A 1 390 ? -3.929 5.550 51.242 1.00 77.19 390 GLU A CA 1
ATOM 3065 C C . GLU A 1 390 ? -4.838 6.051 52.388 1.00 77.19 390 GLU A C 1
ATOM 3067 O O . GLU A 1 390 ? -4.694 5.663 53.543 1.00 77.19 390 GLU A O 1
ATOM 3072 N N . GLY A 1 391 ? -5.802 6.922 52.064 1.00 77.31 391 GLY A N 1
ATOM 3073 C CA . GLY A 1 391 ? -6.780 7.455 53.020 1.00 77.31 391 GLY A CA 1
ATOM 3074 C C . GLY A 1 391 ? -6.317 8.671 53.831 1.00 77.31 391 GLY A C 1
ATOM 3075 O O . GLY A 1 391 ? -7.053 9.105 54.715 1.00 77.31 391 GLY A O 1
ATOM 3076 N N . ALA A 1 392 ? -5.143 9.237 53.537 1.00 81.25 392 ALA A N 1
ATOM 3077 C CA . ALA A 1 392 ? -4.652 10.472 54.147 1.00 81.25 392 ALA A CA 1
ATOM 3078 C C . ALA A 1 392 ? -4.502 11.607 53.120 1.00 81.25 392 ALA A C 1
ATOM 3080 O O . ALA A 1 392 ? -4.124 11.373 51.969 1.00 81.25 392 ALA A O 1
ATOM 3081 N N . ASP A 1 393 ? -4.763 12.840 53.566 1.00 84.56 393 ASP A N 1
ATOM 3082 C CA . ASP A 1 393 ? -4.685 14.047 52.738 1.00 84.56 393 ASP A CA 1
ATOM 3083 C C . ASP A 1 393 ? -3.292 14.687 52.777 1.00 84.56 393 ASP A C 1
ATOM 3085 O O . ASP A 1 393 ? -2.728 15.001 53.838 1.00 84.56 393 ASP A O 1
ATOM 3089 N N . TYR A 1 394 ? -2.763 14.940 51.584 1.00 87.06 394 TYR A N 1
ATOM 3090 C CA . TYR A 1 394 ? -1.478 15.581 51.364 1.00 87.06 394 TYR A CA 1
ATOM 3091 C C . TYR A 1 394 ? -1.613 16.773 50.422 1.00 87.06 394 TYR A C 1
ATOM 3093 O O . TYR A 1 394 ? -2.437 16.778 49.513 1.00 87.06 394 TYR A O 1
ATOM 3101 N N . THR A 1 395 ? -0.750 17.769 50.600 1.00 87.25 395 THR A N 1
ATOM 3102 C CA . THR A 1 395 ? -0.599 18.898 49.682 1.00 87.25 395 THR A CA 1
ATOM 3103 C C . THR A 1 395 ? 0.692 18.748 48.881 1.00 87.25 395 THR A C 1
ATOM 3105 O O . THR A 1 395 ? 1.773 18.534 49.449 1.00 87.25 395 THR A O 1
ATOM 3108 N N . VAL A 1 396 ? 0.587 18.872 47.556 1.00 87.38 396 VAL A N 1
ATOM 3109 C CA . VAL A 1 396 ? 1.726 18.816 46.634 1.00 87.38 396 VAL A CA 1
ATOM 3110 C C . VAL A 1 396 ? 2.625 20.024 46.860 1.00 87.38 396 VAL A C 1
ATOM 3112 O O . VAL A 1 396 ? 2.232 21.166 46.648 1.00 87.38 396 VAL A O 1
ATOM 3115 N N . SER A 1 397 ? 3.854 19.776 47.295 1.00 84.75 397 SER A N 1
ATOM 3116 C CA . SER A 1 397 ? 4.862 20.815 47.524 1.00 84.75 397 SER A CA 1
ATOM 3117 C C . SER A 1 397 ? 5.732 21.054 46.293 1.00 84.75 397 SER A C 1
ATOM 3119 O O . SER A 1 397 ? 6.166 22.182 46.064 1.00 84.75 397 SER A O 1
ATOM 3121 N N . LYS A 1 398 ? 6.001 20.002 45.510 1.00 85.25 398 LYS A N 1
ATOM 3122 C CA . LYS A 1 398 ? 6.812 20.087 44.293 1.00 85.25 398 LYS A CA 1
ATOM 3123 C C . LYS A 1 398 ? 6.405 19.021 43.280 1.00 85.25 398 LYS A C 1
ATOM 3125 O O . LYS A 1 398 ? 6.269 17.854 43.638 1.00 85.25 398 LYS A O 1
ATOM 3130 N N . VAL A 1 399 ? 6.313 19.410 42.012 1.00 86.69 399 VAL A N 1
ATOM 3131 C CA . VAL A 1 399 ? 6.228 18.494 40.867 1.00 86.69 399 VAL A CA 1
ATOM 3132 C C . VAL A 1 399 ? 7.580 18.443 40.161 1.00 86.69 399 VAL A C 1
ATOM 3134 O O . VAL A 1 399 ? 8.143 19.484 39.816 1.00 86.69 399 VAL A O 1
ATOM 3137 N N . GLN A 1 400 ? 8.113 17.243 39.942 1.00 84.06 400 GLN A N 1
ATOM 3138 C CA . GLN A 1 400 ? 9.346 17.020 39.189 1.00 84.06 400 GLN A CA 1
ATOM 3139 C C . GLN A 1 400 ? 9.094 16.078 38.007 1.00 84.06 400 GLN A C 1
ATOM 3141 O O . GLN A 1 400 ? 8.394 15.074 38.134 1.00 84.06 400 GLN A O 1
ATOM 3146 N N . PHE A 1 401 ? 9.707 16.386 36.865 1.00 84.62 401 PHE A N 1
ATOM 3147 C CA . PHE A 1 401 ? 9.708 15.541 35.672 1.00 84.62 401 PHE A CA 1
ATOM 3148 C C . PHE A 1 401 ? 11.149 15.127 35.370 1.00 84.62 401 PHE A C 1
ATOM 3150 O O . PHE A 1 401 ? 11.999 15.989 35.138 1.00 84.62 401 PHE A O 1
ATOM 3157 N N . VAL A 1 402 ? 11.425 13.825 35.382 1.00 80.62 402 VAL A N 1
ATOM 3158 C CA . VAL A 1 402 ? 12.751 13.267 35.091 1.00 80.62 402 VAL A CA 1
ATOM 3159 C C . VAL A 1 402 ? 12.778 12.832 33.634 1.00 80.62 402 VAL A C 1
ATOM 3161 O O . VAL A 1 402 ? 11.936 12.043 33.210 1.00 80.62 402 VAL A O 1
ATOM 3164 N N . TYR A 1 403 ? 13.730 13.348 32.860 1.00 80.94 403 TYR A N 1
ATOM 3165 C CA . TYR A 1 403 ? 13.891 13.016 31.446 1.00 80.94 403 TYR A CA 1
ATOM 3166 C C . TYR A 1 403 ? 15.223 12.316 31.202 1.00 80.94 403 TYR A C 1
ATOM 3168 O O . TYR A 1 403 ? 16.258 12.766 31.691 1.00 80.94 403 TYR A O 1
ATOM 3176 N N . VAL A 1 404 ? 15.206 11.287 30.355 1.00 77.88 404 VAL A N 1
ATOM 3177 C CA . VAL A 1 404 ? 16.411 10.612 29.859 1.00 77.88 404 VAL A CA 1
ATOM 3178 C C . VAL A 1 404 ? 16.573 10.885 28.374 1.00 77.88 404 VAL A C 1
ATOM 3180 O O . VAL A 1 404 ? 15.617 10.812 27.600 1.00 77.88 404 VAL A O 1
ATOM 3183 N N . TYR A 1 405 ? 17.796 11.200 27.959 1.00 72.25 405 TYR A N 1
ATOM 3184 C CA . TYR A 1 405 ? 18.128 11.360 26.551 1.00 72.25 405 TYR A CA 1
ATOM 3185 C C . TYR A 1 405 ? 18.457 9.996 25.933 1.00 72.25 405 TYR A C 1
ATOM 3187 O O . TYR A 1 405 ? 19.458 9.376 26.282 1.00 72.25 405 TYR A O 1
ATOM 3195 N N . SER A 1 406 ? 17.610 9.514 25.021 1.00 65.94 406 SER A N 1
ATOM 3196 C CA . SER A 1 406 ? 17.783 8.219 24.352 1.00 65.94 406 SER A CA 1
ATOM 3197 C C . SER A 1 406 ? 17.291 8.276 22.908 1.00 65.94 406 SER A C 1
ATOM 3199 O O . SER A 1 406 ? 16.171 8.722 22.636 1.00 65.94 406 SER A O 1
ATOM 3201 N N . GLY A 1 407 ? 18.137 7.827 21.974 1.00 59.56 407 GLY A N 1
ATOM 3202 C CA . GLY A 1 407 ? 17.828 7.800 20.540 1.00 59.56 407 GLY A CA 1
ATOM 3203 C C . GLY A 1 407 ? 17.660 9.189 19.916 1.00 59.56 407 GLY A C 1
ATOM 3204 O O . GLY A 1 407 ? 16.764 9.381 19.100 1.00 59.56 407 GLY A O 1
ATOM 3205 N N . GLY A 1 408 ? 18.467 10.172 20.335 1.00 66.62 408 GLY A N 1
ATOM 3206 C CA . GLY A 1 408 ? 18.424 11.534 19.787 1.00 66.62 408 GLY A CA 1
ATOM 3207 C C . GLY A 1 408 ? 17.318 12.434 20.356 1.00 66.62 408 GLY A C 1
ATOM 3208 O O . GLY A 1 408 ? 17.059 13.502 19.809 1.00 66.62 408 GLY A O 1
ATOM 3209 N N . ARG A 1 409 ? 16.627 12.014 21.426 1.00 66.69 409 ARG A N 1
ATOM 3210 C CA . ARG A 1 409 ? 15.498 12.756 22.013 1.00 66.69 409 ARG A CA 1
ATOM 3211 C C . ARG A 1 409 ? 15.385 12.571 23.527 1.00 66.69 409 ARG A C 1
ATOM 3213 O O . ARG A 1 409 ? 15.723 11.510 24.048 1.00 66.69 409 ARG A O 1
ATOM 3220 N N . TYR A 1 410 ? 14.847 13.581 24.214 1.00 70.62 410 TYR A N 1
ATOM 3221 C CA . TYR A 1 410 ? 14.451 13.489 25.623 1.00 70.62 410 TYR A CA 1
ATOM 3222 C C . TYR A 1 410 ? 13.136 12.720 25.752 1.00 70.62 410 TYR A C 1
ATOM 3224 O O . TYR A 1 410 ? 12.134 13.071 25.127 1.00 70.62 410 TYR A O 1
ATOM 3232 N N . GLN A 1 411 ? 13.141 11.674 26.567 1.00 73.62 411 GLN A N 1
ATOM 3233 C CA . GLN A 1 411 ? 11.974 10.863 26.889 1.00 73.62 411 GLN A CA 1
ATOM 3234 C C . GLN A 1 411 ? 11.671 11.053 28.371 1.00 73.62 411 GLN A C 1
ATOM 3236 O O . GLN A 1 411 ? 12.575 10.962 29.199 1.00 73.62 411 GLN A O 1
ATOM 3241 N N . LEU A 1 412 ? 10.414 11.356 28.706 1.00 79.19 412 LEU A N 1
ATOM 3242 C CA . LEU A 1 412 ? 9.987 11.429 30.100 1.00 79.19 412 LEU A CA 1
ATOM 3243 C C . LEU A 1 412 ? 10.160 10.037 30.704 1.00 79.19 412 LEU A C 1
ATOM 3245 O O . LEU A 1 412 ? 9.566 9.092 30.195 1.00 79.19 412 LEU A O 1
ATOM 3249 N N . GLU A 1 413 ? 10.962 9.900 31.747 1.00 82.50 413 GLU A N 1
ATOM 3250 C CA . GLU A 1 413 ? 11.206 8.641 32.449 1.00 82.50 413 GLU A CA 1
ATOM 3251 C C . GLU A 1 413 ? 10.228 8.511 33.617 1.00 82.50 413 GLU A C 1
ATOM 3253 O O . GLU A 1 413 ? 9.393 7.603 33.615 1.00 82.50 413 GLU A O 1
ATOM 3258 N N . GLU A 1 414 ? 10.237 9.494 34.520 1.00 81.62 414 GLU A N 1
ATOM 3259 C CA . GLU A 1 414 ? 9.508 9.478 35.791 1.00 81.62 414 GLU A CA 1
ATOM 3260 C C . GLU A 1 414 ? 8.818 10.829 36.057 1.00 81.62 414 GLU A C 1
ATOM 3262 O O . GLU A 1 414 ? 9.331 11.894 35.697 1.00 81.62 414 GLU A O 1
ATOM 3267 N N . LYS A 1 415 ? 7.651 10.793 36.711 1.00 86.88 415 LYS A N 1
ATOM 3268 C CA . LYS A 1 415 ? 7.011 11.969 37.315 1.00 86.88 415 LYS A CA 1
ATOM 3269 C C . LYS A 1 415 ? 7.008 11.797 38.827 1.00 86.88 415 LYS A C 1
ATOM 3271 O O . LYS A 1 415 ? 6.528 10.773 39.308 1.00 86.88 415 LYS A O 1
ATOM 3276 N N . VAL A 1 416 ? 7.478 12.792 39.570 1.00 85.25 416 VAL A N 1
ATOM 3277 C CA . VAL A 1 416 ? 7.563 12.728 41.034 1.00 85.25 416 VAL A CA 1
ATOM 3278 C C . VAL A 1 416 ? 6.769 13.870 41.657 1.00 85.25 416 VAL A C 1
ATOM 3280 O O . VAL A 1 416 ? 6.979 15.034 41.316 1.00 85.25 416 VAL A O 1
ATOM 3283 N N . LEU A 1 417 ? 5.869 13.536 42.582 1.00 86.31 417 LEU A N 1
ATOM 3284 C CA . LEU A 1 417 ? 5.205 14.495 43.463 1.00 86.31 417 LEU A CA 1
ATOM 3285 C C . LEU A 1 417 ? 5.857 14.432 44.837 1.00 86.31 417 LEU A C 1
ATOM 3287 O O . LEU A 1 417 ? 5.758 13.421 45.529 1.00 86.31 417 LEU A O 1
ATOM 3291 N N . GLU A 1 418 ? 6.488 15.521 45.257 1.00 84.88 418 GLU A N 1
ATOM 3292 C CA . GLU A 1 418 ? 6.873 15.689 46.653 1.00 84.88 418 GLU A CA 1
ATOM 3293 C C . GLU A 1 418 ? 5.709 16.298 47.418 1.00 84.88 418 GLU A C 1
ATOM 3295 O O . GLU A 1 418 ? 5.206 17.366 47.057 1.00 84.88 418 GLU A O 1
ATOM 3300 N N . VAL A 1 419 ? 5.282 15.626 48.480 1.00 85.38 419 VAL A N 1
ATOM 3301 C CA . VAL A 1 419 ? 4.065 15.986 49.202 1.00 85.38 419 VAL A CA 1
ATOM 3302 C C . VAL A 1 419 ? 4.311 16.132 50.697 1.00 85.38 419 VAL A C 1
ATOM 3304 O O . VAL A 1 419 ? 5.196 15.503 51.290 1.00 85.38 419 VAL A O 1
ATOM 3307 N N . GLN A 1 420 ? 3.506 16.984 51.321 1.00 81.56 420 GLN A N 1
ATOM 3308 C CA . GLN A 1 420 ? 3.467 17.175 52.766 1.00 81.56 420 GLN A CA 1
ATOM 3309 C C . GLN A 1 420 ? 2.066 16.879 53.277 1.00 81.56 420 GLN A C 1
ATOM 3311 O O . GLN A 1 420 ? 1.105 17.098 52.549 1.00 81.56 420 GLN A O 1
ATOM 3316 N N . LYS A 1 421 ? 1.922 16.403 54.522 1.00 82.69 421 LYS A N 1
ATOM 3317 C CA . LYS A 1 421 ? 0.585 16.327 55.142 1.00 82.69 421 LYS A CA 1
ATOM 3318 C C . LYS A 1 421 ? -0.057 17.712 55.048 1.00 82.69 421 LYS A C 1
ATOM 3320 O O . LYS A 1 421 ? 0.626 18.694 55.350 1.00 82.69 421 LYS A O 1
ATOM 3325 N N . SER A 1 422 ? -1.324 17.816 54.645 1.00 81.06 422 SER A N 1
ATOM 3326 C CA . SER A 1 422 ? -1.930 19.136 54.390 1.00 81.06 422 SER A CA 1
ATOM 3327 C C . SER A 1 422 ? -1.860 20.060 55.608 1.00 81.06 422 SER A C 1
ATOM 3329 O O . SER A 1 422 ? -1.477 21.217 55.483 1.00 81.06 422 SER A O 1
ATOM 3331 N N . THR A 1 423 ? -2.064 19.515 56.809 1.00 79.25 423 THR A N 1
ATOM 3332 C CA . THR A 1 423 ? -1.890 20.250 58.072 1.00 79.25 423 THR A CA 1
ATOM 3333 C C . THR A 1 423 ? -0.477 20.810 58.254 1.00 79.25 423 THR A C 1
ATOM 3335 O O . THR A 1 423 ? -0.303 21.915 58.760 1.00 79.25 423 THR A O 1
ATOM 3338 N N . ARG A 1 424 ? 0.555 20.071 57.830 1.00 79.75 424 ARG A N 1
ATOM 3339 C CA . ARG A 1 424 ? 1.951 20.518 57.901 1.00 79.75 424 ARG A CA 1
ATOM 3340 C C . ARG A 1 424 ? 2.251 21.586 56.857 1.00 79.75 424 ARG A C 1
ATOM 3342 O O . ARG A 1 424 ? 2.963 22.537 57.175 1.00 79.75 424 ARG A O 1
ATOM 3349 N N . PHE A 1 425 ? 1.720 21.425 55.649 1.00 80.75 425 PHE A N 1
ATOM 3350 C CA . PHE A 1 425 ? 1.856 22.406 54.577 1.00 80.75 425 PHE A CA 1
ATOM 3351 C C . PHE A 1 425 ? 1.268 23.760 54.997 1.00 80.75 425 PHE A C 1
ATOM 3353 O O . PHE A 1 425 ? 1.969 24.765 54.932 1.00 80.75 425 PHE A O 1
ATOM 3360 N N . ASP A 1 426 ? 0.049 23.769 55.543 1.00 78.75 426 ASP A N 1
ATOM 3361 C CA . ASP A 1 426 ? -0.625 24.992 56.003 1.00 78.75 426 ASP A CA 1
ATOM 3362 C C . ASP A 1 426 ? 0.169 25.704 57.114 1.00 78.75 426 ASP A C 1
ATOM 3364 O O . ASP A 1 426 ? 0.316 26.928 57.115 1.00 78.75 426 ASP A O 1
ATOM 3368 N N . VAL A 1 427 ? 0.746 24.937 58.048 1.00 78.81 427 VAL A N 1
ATOM 3369 C CA . VAL A 1 427 ? 1.639 25.481 59.085 1.00 78.81 427 VAL A CA 1
ATOM 3370 C C . VAL A 1 427 ? 2.905 26.079 58.470 1.00 78.81 427 VAL A C 1
ATOM 3372 O O . VAL A 1 427 ? 3.330 27.153 58.891 1.00 78.81 427 VAL A O 1
ATOM 3375 N N . ASN A 1 428 ? 3.515 25.413 57.487 1.00 78.00 428 ASN A N 1
ATOM 3376 C CA . ASN A 1 428 ? 4.717 25.909 56.815 1.00 78.00 428 ASN A CA 1
ATOM 3377 C C . ASN A 1 428 ? 4.448 27.190 56.022 1.00 78.00 428 ASN A C 1
ATOM 3379 O O . ASN A 1 428 ? 5.255 28.111 56.098 1.00 78.00 428 ASN A O 1
ATOM 3383 N N . GLU A 1 429 ? 3.321 27.279 55.318 1.00 80.81 429 GLU A N 1
ATOM 3384 C CA . GLU A 1 429 ? 2.911 28.500 54.616 1.00 80.81 429 GLU A CA 1
ATOM 3385 C C . GLU A 1 429 ? 2.677 29.650 55.596 1.00 80.81 429 GLU A C 1
ATOM 3387 O O . GLU A 1 429 ? 3.185 30.754 55.397 1.00 80.81 429 GLU A O 1
ATOM 3392 N N . LYS A 1 430 ? 2.011 29.383 56.726 1.00 80.88 430 LYS A N 1
ATOM 3393 C CA . LYS A 1 430 ? 1.835 30.395 57.772 1.00 80.88 430 LYS A CA 1
ATOM 3394 C C . LYS A 1 430 ? 3.169 30.847 58.365 1.00 80.88 430 LYS A C 1
ATOM 3396 O O . LYS A 1 430 ? 3.367 32.041 58.556 1.00 80.88 430 LYS A O 1
ATOM 3401 N N . LEU A 1 431 ? 4.104 29.932 58.616 1.00 78.12 431 LEU A N 1
ATOM 3402 C CA . LEU A 1 431 ? 5.449 30.285 59.083 1.00 78.12 431 LEU A CA 1
ATOM 3403 C C . LEU A 1 431 ? 6.232 31.091 58.039 1.00 78.12 431 LEU A C 1
ATOM 3405 O O . LEU A 1 431 ? 6.882 32.064 58.405 1.00 78.12 431 LEU A O 1
ATOM 3409 N N . ARG A 1 432 ? 6.136 30.735 56.752 1.00 78.56 432 ARG A N 1
ATOM 3410 C CA . ARG A 1 432 ? 6.750 31.497 55.652 1.00 78.56 432 ARG A CA 1
ATOM 3411 C C . ARG A 1 432 ? 6.191 32.910 55.556 1.00 78.56 432 ARG A C 1
ATOM 3413 O O . ARG A 1 432 ? 6.973 33.833 55.402 1.00 78.56 432 ARG A O 1
ATOM 3420 N N . SER A 1 433 ? 4.880 33.090 55.737 1.00 78.38 433 SER A N 1
ATOM 3421 C CA . SER A 1 433 ? 4.249 34.421 55.735 1.00 78.38 433 SER A CA 1
ATOM 3422 C C . SER A 1 433 ? 4.703 35.338 56.880 1.00 78.38 433 SER A C 1
ATOM 3424 O O . SER A 1 433 ? 4.493 36.544 56.819 1.00 78.38 433 SER A O 1
ATOM 3426 N N . LEU A 1 434 ? 5.308 34.775 57.933 1.00 81.75 434 LEU A N 1
ATOM 3427 C CA . LEU A 1 434 ? 5.853 35.523 59.069 1.00 81.75 434 LEU A CA 1
ATOM 3428 C C . LEU A 1 434 ? 7.336 35.877 58.891 1.00 81.75 434 LEU A C 1
ATOM 3430 O O . LEU A 1 434 ? 7.874 36.648 59.687 1.00 81.75 434 LEU A O 1
ATOM 3434 N N . LEU A 1 435 ? 8.003 35.309 57.884 1.00 77.81 435 LEU A N 1
ATOM 3435 C CA . LEU A 1 435 ? 9.365 35.677 57.522 1.00 77.81 435 LEU A CA 1
ATOM 3436 C C . LEU A 1 435 ? 9.310 36.890 56.576 1.00 77.81 435 LEU A C 1
ATOM 3438 O O . LEU A 1 435 ? 8.476 36.903 55.672 1.00 77.81 435 LEU A O 1
ATOM 3442 N N . PRO A 1 436 ? 10.172 37.907 56.757 1.00 65.62 436 PRO A N 1
ATOM 3443 C CA . PRO A 1 436 ? 10.304 38.985 55.781 1.00 65.62 436 PRO A CA 1
ATOM 3444 C C . PRO A 1 436 ? 10.677 38.400 54.414 1.00 65.62 436 PRO A C 1
ATOM 3446 O O . PRO A 1 436 ? 11.502 37.484 54.358 1.00 65.62 436 PRO A O 1
ATOM 3449 N N . GLU A 1 437 ? 10.096 38.916 53.327 1.00 63.16 437 GLU A N 1
ATOM 3450 C CA . GLU A 1 437 ? 10.572 38.584 51.980 1.00 63.16 437 GLU A CA 1
ATOM 3451 C C . GLU A 1 437 ? 12.066 38.938 51.890 1.00 63.16 437 GLU A C 1
ATOM 3453 O O . GLU A 1 437 ? 12.463 40.054 52.233 1.00 63.16 437 GLU A O 1
ATOM 3458 N N . ALA A 1 438 ? 12.887 37.948 51.530 1.00 54.62 438 ALA A N 1
ATOM 3459 C CA . ALA A 1 438 ? 14.338 38.071 51.417 1.00 54.62 438 ALA A CA 1
ATOM 3460 C C . ALA A 1 438 ? 14.758 38.608 50.048 1.00 54.62 438 ALA A C 1
ATOM 3462 O O . ALA A 1 438 ? 14.139 38.182 49.043 1.00 54.62 438 ALA A O 1
#

Secondary structure (DSSP, 8-state):
----------------------------------PPPP----GGG--TT-EEEEEETTEEEEEEEEEEEE-TTSS-EEEEEEETTS-EEEEE-TTTEEE-----TTSS-S--TTTS--SS--S-HHHHHHHH-TT--SS-HHHHHHHHHHHHHHSPTT-EEEEET--SS--S-GGGSSEEEEEES-HHHHHH-TT-SEEEE--TTSSS---SS-TT-EEEEEEES-GGG-SSHHHHHHHHHHHEEEEEEEEEEEESSPPSSTT--HHHHTS-HHHHHHHHHHHHHHTT--GGG-EEEE--SSSSSPEEEEEEESS--SSTT-----SS-HHHHHHHHHHHHHHHHHHHHHHHHHTSPEEEEE-SSS--S----EE---TT--TT-EEEETTEEEEEEEEEEEEEEETTEEEEEEEEEEEEEHHHHHHHHHHHHTSPP-